Protein AF-A0A971VDX7-F1 (afdb_monomer_lite)

Foldseek 3Di:
DPPVVVVVVVVVVCVVVVVVVVVPPDDDQQAFPLRVQLCCQCPPAPNHDVPDDSVQWDFQDWDDPPFLKIWTWIAGVVAKIWIWIHGSVDIDTFWIDNGHDDHQVPDDQLVVQVVSLSSNDNDPDQPDPQPPPDQQDWFDFLLVVVPHAAAQDFDVLLVRATLAQVLLQVLSLCLSVVFDQFWAAKAWDQAPPRGIDIDGRRPDGDPSVDQDNVNSNNSSVRLCRLQVKNQCVDVPDSHIDGPDPPSVCSCCRIGVKDKFAAALGLVGCSLCLVVSRWKWWFFDDPPGTGIWIFGIADSSGFTFIRRSHRCPPTTTGDFQSDDWDDQDPDTDDGRTPDMITIDSDDQAADPLQVVLVVVVCVQLVVQQPADPVDHPRHGPQFHDGNNATATGAAAHPPAFRAGERDLSVLSSQNHAYYAHTGQYEDEHHPSVLSNLNHQEDAAYHDPNRPYAYEDDLSVLSNLNHQEDHHEAHYEEEDDLSVLNNLNHQYAHHYHAQYEEADRLSVLSNQNHAEHAYALHQHEEEDHLQVLSNQNHQYDHHYHYHHDDDDHPSVVNNPND

Sequence (560 aa):
MKTAIYTIYRKNLHALLSLLLLLTSSGLNAQSLYATALDFFQQCSPLKSASMQQDELQVRYQSQATANTTLTVFQSALQGYVIIAGDDKRHSIIGYSDQGQFSYSQAPDALRELLKLYEASPDLGEPSPLKSGSITTPLSPLLDSKGISLNQYIHPETGGCSSGCVATAFAQIMAYHSYPQRGIGSHCYIHPNLGEICADFESTSYDWANMSDEAYQNLSLQLGIAMEMQYCLTSGMTGSAPALGNYESVMETHFGYQLHHGSKESWYIHNELQQERPVYIAISGKNFAHAVVVDGIDSEGRFHVNFGWGGDFNGYYYLNTGEQINIGDRVFSSNVIHAVYLSPEAIEVNEQDSLALLAINDAFGKALPWDISLPVIKWQGVLVMNGRVIGLSLKGESNALEGYLPEELGLLSELRFLSVAGKLHATLPASLYQLTKLQELDLKAEYQSTLKASLSDDIALLENLESLSMEGFLEGRLPETLGQLSKLEYLNLYQNQLSGGLPASITNLSQLSNIYIEECGLEGSLPENIGQLSQLRGIGLSNNRISGSLPQSLGELSLL

Structure (mmCIF, N/CA/C/O backbone):
data_AF-A0A971VDX7-F1
#
_entry.id   AF-A0A971VDX7-F1
#
loop_
_atom_site.group_PDB
_atom_site.id
_atom_site.type_symbol
_atom_site.label_atom_id
_atom_site.label_alt_id
_atom_site.label_comp_id
_atom_site.label_asym_id
_atom_site.label_entity_id
_atom_site.label_seq_id
_atom_site.pdbx_PDB_ins_code
_atom_site.Cartn_x
_atom_site.Cartn_y
_atom_site.Cartn_z
_atom_site.occupancy
_atom_site.B_iso_or_equiv
_atom_site.auth_seq_id
_atom_site.auth_comp_id
_atom_site.auth_asym_id
_atom_site.auth_atom_id
_atom_site.pdbx_PDB_model_num
ATOM 1 N N . MET A 1 1 ? -23.028 56.849 -47.661 1.00 48.91 1 MET A N 1
ATOM 2 C CA . MET A 1 1 ? -23.737 56.711 -46.364 1.00 48.91 1 MET A CA 1
ATOM 3 C C . MET A 1 1 ? -24.425 55.347 -46.148 1.00 48.91 1 MET A C 1
ATOM 5 O O . MET A 1 1 ? -25.161 55.211 -45.184 1.00 48.91 1 MET A O 1
ATOM 9 N N . LYS A 1 2 ? -24.165 54.309 -46.970 1.00 38.41 2 LYS A N 1
ATOM 10 C CA . LYS A 1 2 ? -24.691 52.939 -46.754 1.00 38.41 2 LYS A CA 1
ATOM 11 C C . LYS A 1 2 ? -23.631 51.884 -46.388 1.00 38.41 2 LYS A C 1
ATOM 13 O O . LYS A 1 2 ? -23.996 50.792 -45.983 1.00 38.41 2 LYS A O 1
ATOM 18 N N . THR A 1 3 ? -22.342 52.224 -46.421 1.00 40.03 3 THR A N 1
ATOM 19 C CA . THR A 1 3 ? -21.246 51.285 -46.096 1.00 40.03 3 THR A CA 1
ATOM 20 C C . THR A 1 3 ? -20.716 51.415 -44.661 1.00 40.03 3 THR A C 1
ATOM 22 O O . THR A 1 3 ? -19.953 50.569 -44.220 1.00 40.03 3 THR A O 1
ATOM 25 N N . ALA A 1 4 ? -21.146 52.432 -43.903 1.00 37.06 4 ALA A N 1
ATOM 26 C CA . ALA A 1 4 ? -20.752 52.615 -42.498 1.00 37.06 4 ALA A CA 1
ATOM 27 C C . ALA A 1 4 ? -21.723 51.952 -41.497 1.00 37.06 4 ALA A C 1
ATOM 29 O O . ALA A 1 4 ? -21.335 51.639 -40.378 1.00 37.06 4 ALA A O 1
ATOM 30 N N . ILE A 1 5 ? -22.973 51.693 -41.900 1.00 41.50 5 ILE A N 1
ATOM 31 C CA . ILE A 1 5 ? -24.013 51.146 -41.009 1.00 41.50 5 ILE A CA 1
ATOM 32 C C . ILE A 1 5 ? -23.923 49.610 -40.907 1.00 41.50 5 ILE A C 1
ATOM 34 O O . ILE A 1 5 ? -24.206 49.045 -39.854 1.00 41.50 5 ILE A O 1
ATOM 38 N N . TYR A 1 6 ? -23.431 48.926 -41.948 1.00 34.41 6 TYR A N 1
ATOM 39 C CA . TYR A 1 6 ? -23.300 47.461 -41.938 1.00 34.41 6 TYR A CA 1
ATOM 40 C C . TYR A 1 6 ? -22.126 46.961 -41.073 1.00 34.41 6 TYR A C 1
ATOM 42 O O . TYR A 1 6 ? -22.190 45.879 -40.491 1.00 34.41 6 TYR A O 1
ATOM 50 N N . THR A 1 7 ? -21.074 47.770 -40.916 1.00 37.53 7 THR A N 1
ATOM 51 C CA . THR A 1 7 ? -19.904 47.422 -40.089 1.00 37.53 7 THR A CA 1
ATOM 52 C C . THR A 1 7 ? -20.184 47.575 -38.589 1.00 37.53 7 THR A C 1
ATOM 54 O O . THR A 1 7 ? -19.610 46.847 -37.782 1.00 37.53 7 THR A O 1
ATOM 57 N N . ILE A 1 8 ? -21.109 48.463 -38.203 1.00 41.12 8 ILE A N 1
ATOM 58 C CA . ILE A 1 8 ? -21.486 48.682 -36.796 1.00 41.12 8 ILE A CA 1
ATOM 59 C C . ILE A 1 8 ? -22.410 47.560 -36.293 1.00 41.12 8 ILE A C 1
ATOM 61 O O . ILE A 1 8 ? -22.223 47.068 -35.182 1.00 41.12 8 ILE A O 1
ATOM 65 N N . TYR A 1 9 ? -23.328 47.058 -37.128 1.00 36.47 9 TYR A N 1
ATOM 66 C CA . TYR A 1 9 ? -24.197 45.939 -36.738 1.00 36.47 9 TYR A CA 1
ATOM 67 C C . TYR A 1 9 ? -23.455 44.598 -36.630 1.00 36.47 9 TYR A C 1
ATOM 69 O O . TYR A 1 9 ? -23.748 43.815 -35.730 1.00 36.47 9 TYR A O 1
ATOM 77 N N . ARG A 1 10 ? -22.441 44.340 -37.470 1.00 40.22 10 ARG A N 1
ATOM 78 C CA . ARG A 1 10 ? -21.662 43.088 -37.398 1.00 40.22 10 ARG A CA 1
ATOM 79 C C . ARG A 1 10 ? -20.696 43.050 -36.207 1.00 40.22 10 ARG A C 1
ATOM 81 O O . ARG A 1 10 ? -20.485 41.978 -35.649 1.00 40.22 10 ARG A O 1
ATOM 88 N N . LYS A 1 11 ? -20.161 44.204 -35.777 1.00 40.59 11 LYS A N 1
ATOM 89 C CA . LYS A 1 11 ? -19.341 44.302 -34.555 1.00 40.59 11 LYS A CA 1
ATOM 90 C C . LYS A 1 11 ? -20.168 44.148 -33.277 1.00 40.59 11 LYS A C 1
ATOM 92 O O . LYS A 1 11 ? -19.707 43.478 -32.363 1.00 40.59 11 LYS A O 1
ATOM 97 N N . ASN A 1 12 ? -21.395 44.672 -33.236 1.00 42.56 12 ASN A N 1
ATOM 98 C CA . ASN A 1 12 ? -22.258 44.510 -32.062 1.00 42.56 12 ASN A CA 1
ATOM 99 C C . ASN A 1 12 ? -22.900 43.120 -31.970 1.00 42.56 12 ASN A C 1
ATOM 101 O O . ASN A 1 12 ? -23.080 42.632 -30.862 1.00 42.56 12 ASN A O 1
ATOM 105 N N . LEU A 1 13 ? -23.177 42.441 -33.092 1.00 42.62 13 LEU A N 1
ATOM 106 C CA . LEU A 1 13 ? -23.668 41.058 -33.053 1.00 42.62 13 LEU A CA 1
ATOM 107 C C . LEU A 1 13 ? -22.558 40.063 -32.681 1.00 42.62 13 LEU A C 1
ATOM 109 O O . LEU A 1 13 ? -22.829 39.125 -31.944 1.00 42.62 13 LEU A O 1
ATOM 113 N N . HIS A 1 14 ? -21.306 40.295 -33.103 1.00 45.28 14 HIS A N 1
ATOM 114 C CA . HIS A 1 14 ? -20.166 39.530 -32.584 1.00 45.28 14 HIS A CA 1
ATOM 115 C C . HIS A 1 14 ? -19.887 39.846 -31.116 1.00 45.28 14 HIS A C 1
ATOM 117 O O . HIS A 1 14 ? -19.620 38.920 -30.374 1.00 45.28 14 HIS A O 1
ATOM 123 N N . ALA A 1 15 ? -20.013 41.097 -30.663 1.00 44.22 15 ALA A N 1
ATOM 124 C CA . ALA A 1 15 ? -19.858 41.419 -29.246 1.00 44.22 15 ALA A CA 1
ATOM 125 C C . ALA A 1 15 ? -20.965 40.789 -28.380 1.00 44.22 15 ALA A C 1
ATOM 127 O O . ALA A 1 15 ? -20.657 40.294 -27.306 1.00 44.22 15 ALA A O 1
ATOM 128 N N . LEU A 1 16 ? -22.218 40.734 -28.852 1.00 39.44 16 LEU A N 1
ATOM 129 C CA . LEU A 1 16 ? -23.327 40.076 -28.144 1.00 39.44 16 LEU A CA 1
ATOM 130 C C . LEU A 1 16 ? -23.284 38.544 -28.228 1.00 39.44 16 LEU A C 1
ATOM 132 O O . LEU A 1 16 ? -23.608 37.906 -27.234 1.00 39.44 16 LEU A O 1
ATOM 136 N N . LEU A 1 17 ? -22.846 37.941 -29.343 1.00 38.09 17 LEU A N 1
ATOM 137 C CA . LEU A 1 17 ? -22.594 36.493 -29.395 1.00 38.09 17 LEU A CA 1
ATOM 138 C C . LEU A 1 17 ? -21.343 36.106 -28.606 1.00 38.09 17 LEU A C 1
ATOM 140 O O . LEU A 1 17 ? -21.354 35.062 -27.978 1.00 38.09 17 LEU A O 1
ATOM 144 N N . SER A 1 18 ? -20.302 36.937 -28.566 1.00 39.16 18 SER A N 1
ATOM 145 C CA . SER A 1 18 ? -19.161 36.734 -27.672 1.00 39.16 18 SER A CA 1
ATOM 146 C C . SER A 1 18 ? -19.573 36.886 -26.212 1.00 39.16 18 SER A C 1
ATOM 148 O O . SER A 1 18 ? -19.115 36.094 -25.409 1.00 39.16 18 SER A O 1
ATOM 150 N N . LEU A 1 19 ? -20.479 37.810 -25.861 1.00 35.19 19 LEU A N 1
ATOM 151 C CA . LEU A 1 19 ? -21.007 37.927 -24.496 1.00 35.19 19 LEU A CA 1
ATOM 152 C C . LEU A 1 19 ? -21.952 36.769 -24.120 1.00 35.19 19 LEU A C 1
ATOM 154 O O . LEU A 1 19 ? -21.988 36.389 -22.957 1.00 35.19 19 LEU A O 1
ATOM 158 N N . LEU A 1 20 ? -22.682 36.185 -25.084 1.00 31.62 20 LEU A N 1
ATOM 159 C CA . LEU A 1 20 ? -23.511 34.991 -24.856 1.00 31.62 20 LEU A CA 1
ATOM 160 C C . LEU A 1 20 ? -22.698 33.680 -24.855 1.00 31.62 20 LEU A C 1
ATOM 162 O O . LEU A 1 20 ? -23.044 32.776 -24.108 1.00 31.62 20 LEU A O 1
ATOM 166 N N . LEU A 1 21 ? -21.608 33.576 -25.629 1.00 31.36 21 LEU A N 1
ATOM 167 C CA . LEU A 1 21 ? -20.676 32.433 -25.599 1.00 31.36 21 LEU A CA 1
ATOM 168 C C . LEU A 1 21 ? -19.661 32.521 -24.445 1.00 31.36 21 LEU A C 1
ATOM 170 O O . LEU A 1 21 ? -19.224 31.487 -23.951 1.00 31.36 21 LEU A O 1
ATOM 174 N N . LEU A 1 22 ? -19.368 33.720 -23.931 1.00 32.03 22 LEU A N 1
ATOM 175 C CA . LEU A 1 22 ? -18.679 33.918 -22.644 1.00 32.03 22 LEU A CA 1
ATOM 176 C C . LEU A 1 22 ? -19.562 33.554 -21.437 1.00 32.03 22 LEU A C 1
ATOM 178 O O . LEU A 1 22 ? -19.065 33.522 -20.317 1.00 32.03 22 LEU A O 1
ATOM 182 N N . LEU A 1 23 ? -20.845 33.248 -21.654 1.00 33.16 23 LEU A N 1
ATOM 183 C CA . LEU A 1 23 ? -21.750 32.726 -20.630 1.00 33.16 23 LEU A CA 1
ATOM 184 C C . LEU A 1 23 ? -22.012 31.215 -20.754 1.00 33.16 23 LEU A C 1
ATOM 186 O O . LEU A 1 23 ? -22.726 30.679 -19.912 1.00 33.16 23 LEU A O 1
ATOM 190 N N . THR A 1 24 ? -21.441 30.502 -21.740 1.00 37.41 24 THR A N 1
ATOM 191 C CA . THR A 1 24 ? -21.712 29.056 -21.908 1.00 37.41 24 THR A CA 1
ATOM 192 C C . THR A 1 24 ? -20.533 28.174 -22.345 1.00 37.41 24 THR A C 1
ATOM 194 O O . THR A 1 24 ? -20.768 27.031 -22.729 1.00 37.41 24 THR A O 1
ATOM 197 N N . SER A 1 25 ? -19.269 28.609 -22.275 1.00 32.12 25 SER A N 1
ATOM 198 C CA . SER A 1 25 ? -18.141 27.674 -22.470 1.00 32.12 25 SER A CA 1
ATOM 199 C C . SER A 1 25 ? -16.846 28.089 -21.764 1.00 32.12 25 SER A C 1
ATOM 201 O O . SER A 1 25 ? -15.878 28.486 -22.404 1.00 32.12 25 SER A O 1
ATOM 203 N N . SER A 1 26 ? -16.852 27.975 -20.437 1.00 33.34 26 SER A N 1
ATOM 204 C CA . SER A 1 26 ? -15.704 27.606 -19.588 1.00 33.34 26 SER A CA 1
ATOM 205 C C . SER A 1 26 ? -16.225 27.547 -18.151 1.00 33.34 26 SER A C 1
ATOM 207 O O . SER A 1 26 ? -16.056 28.470 -17.355 1.00 33.34 26 SER A O 1
ATOM 209 N N . GLY A 1 27 ? -16.994 26.492 -17.881 1.00 36.06 27 GLY A N 1
ATOM 210 C CA . GLY A 1 27 ? -17.501 26.169 -16.560 1.00 36.06 27 GLY A CA 1
ATOM 211 C C . GLY A 1 27 ? -16.370 25.654 -15.683 1.00 36.06 27 GLY A C 1
ATOM 212 O O . GLY A 1 27 ? -15.897 24.551 -15.895 1.00 36.06 27 GLY A O 1
ATOM 213 N N . LEU A 1 28 ? -15.966 26.486 -14.735 1.00 35.09 28 LEU A N 1
ATOM 214 C CA . LEU A 1 28 ? -15.564 26.149 -13.370 1.00 35.09 28 LEU A CA 1
ATOM 215 C C . LEU A 1 28 ? -15.782 27.458 -12.611 1.00 35.09 28 LEU A C 1
ATOM 217 O O . LEU A 1 28 ? -14.867 28.239 -12.365 1.00 35.09 28 LEU A O 1
ATOM 221 N N . ASN A 1 29 ? -17.052 27.782 -12.371 1.00 36.47 29 ASN A N 1
ATOM 222 C CA . ASN A 1 29 ? -17.384 28.833 -11.425 1.00 36.47 29 ASN A CA 1
ATOM 223 C C . ASN A 1 29 ? -16.938 28.260 -10.079 1.00 36.47 29 ASN A C 1
ATOM 225 O O . ASN A 1 29 ? -17.595 27.343 -9.591 1.00 36.47 29 ASN A O 1
ATOM 229 N N . ALA A 1 30 ? -15.775 28.674 -9.569 1.00 42.56 30 ALA A N 1
ATOM 230 C CA . ALA A 1 30 ? -15.288 28.202 -8.281 1.00 42.56 30 ALA A CA 1
ATOM 231 C C . ALA A 1 30 ? -16.389 28.489 -7.251 1.00 42.56 30 ALA A C 1
ATOM 233 O O . ALA A 1 30 ? -16.703 29.643 -6.952 1.00 42.56 30 ALA A O 1
ATOM 234 N N . GLN A 1 31 ? -17.085 27.436 -6.826 1.00 59.41 31 GLN A N 1
ATOM 235 C CA . GLN A 1 31 ? -18.060 27.531 -5.754 1.00 59.41 31 GLN A CA 1
ATOM 236 C C . GLN A 1 31 ? -17.281 27.894 -4.498 1.00 59.41 31 GLN A C 1
ATOM 238 O O . GLN A 1 31 ? -16.240 27.305 -4.244 1.00 59.41 31 GLN A O 1
ATOM 243 N N . SER A 1 32 ? -17.766 28.847 -3.706 1.00 85.44 32 SER A N 1
ATOM 244 C CA . SER A 1 32 ? -17.121 29.135 -2.425 1.00 85.44 32 SER A CA 1
ATOM 245 C C . SER A 1 32 ? -17.034 27.870 -1.565 1.00 85.44 32 SER A C 1
ATOM 247 O O . SER A 1 32 ? -17.810 26.920 -1.746 1.00 85.44 32 SER A O 1
ATOM 249 N N . LEU A 1 33 ? -16.138 27.870 -0.578 1.00 87.19 33 LEU A N 1
ATOM 250 C CA . LEU A 1 33 ? -16.035 26.778 0.397 1.00 87.19 33 LEU A CA 1
ATOM 251 C C . LEU A 1 33 ? -17.410 26.437 1.006 1.00 87.19 33 LEU A C 1
ATOM 253 O O . LEU A 1 33 ? -17.779 25.271 1.119 1.00 87.19 33 LEU A O 1
ATOM 257 N N . TYR A 1 34 ? -18.214 27.465 1.304 1.00 90.00 34 TYR A N 1
ATOM 258 C CA . TYR A 1 34 ? -19.593 27.318 1.780 1.00 90.00 34 TYR A CA 1
ATOM 259 C C . TYR A 1 34 ? -20.518 26.638 0.771 1.00 90.00 34 TYR A C 1
ATOM 261 O O . TYR A 1 34 ? -21.294 25.771 1.158 1.00 90.00 34 TYR A O 1
ATOM 269 N N . ALA A 1 35 ? -20.469 27.037 -0.503 1.00 88.56 35 ALA A N 1
ATOM 270 C CA . ALA A 1 35 ? -21.307 26.432 -1.534 1.00 88.56 35 ALA A CA 1
ATOM 271 C C . ALA A 1 35 ? -20.951 24.954 -1.735 1.00 88.56 35 ALA A C 1
ATOM 273 O O . ALA A 1 35 ? -21.845 24.136 -1.894 1.00 88.56 35 ALA A O 1
ATOM 274 N N . THR A 1 36 ? -19.667 24.612 -1.630 1.00 88.50 36 THR A N 1
ATOM 275 C CA . THR A 1 36 ? -19.186 23.226 -1.712 1.00 88.50 36 THR A CA 1
ATOM 276 C C . THR A 1 36 ? -19.629 22.397 -0.510 1.00 88.50 36 THR A C 1
ATOM 278 O O . THR A 1 36 ? -20.091 21.271 -0.670 1.00 88.50 36 THR A O 1
ATOM 281 N N . ALA A 1 37 ? -19.544 22.955 0.702 1.00 90.12 37 ALA A N 1
ATOM 282 C CA . ALA A 1 37 ? -20.057 22.295 1.899 1.00 90.12 37 ALA A CA 1
ATOM 283 C C . ALA A 1 37 ? -21.574 22.068 1.814 1.00 90.12 37 ALA A C 1
ATOM 285 O O . ALA A 1 37 ? -22.060 20.988 2.139 1.00 90.12 37 ALA A O 1
ATOM 286 N N . LEU A 1 38 ? -22.319 23.073 1.347 1.00 88.56 38 LEU A N 1
ATOM 287 C CA . LEU A 1 38 ? -23.763 22.979 1.167 1.00 88.56 38 LEU A CA 1
ATOM 288 C C . LEU A 1 38 ? -24.131 21.919 0.125 1.00 88.56 38 LEU A C 1
ATOM 290 O O . LEU A 1 38 ? -24.990 21.083 0.391 1.00 88.56 38 LEU A O 1
ATOM 294 N N . ASP A 1 39 ? -23.448 21.919 -1.019 1.00 87.75 39 ASP A N 1
ATOM 295 C CA . ASP A 1 39 ? -23.646 20.938 -2.084 1.00 87.75 39 ASP A CA 1
ATOM 296 C C . ASP A 1 39 ? -23.399 19.508 -1.586 1.00 87.75 39 ASP A C 1
ATOM 298 O O . ASP A 1 39 ? -24.231 18.619 -1.780 1.00 87.75 39 ASP A O 1
ATOM 302 N N . PHE A 1 40 ? -22.321 19.310 -0.820 1.00 87.56 40 PHE A N 1
ATOM 303 C CA . PHE A 1 40 ? -22.022 18.031 -0.187 1.00 87.56 40 PHE A CA 1
ATOM 304 C C . PHE A 1 40 ? -23.180 17.530 0.688 1.00 87.56 40 PHE A C 1
ATOM 306 O O . PHE A 1 40 ? -23.626 16.393 0.524 1.00 87.56 40 PHE A O 1
ATOM 313 N N . PHE A 1 41 ? -23.714 18.364 1.585 1.00 86.50 41 PHE A N 1
ATOM 314 C CA . PHE A 1 41 ? -24.833 17.968 2.447 1.00 86.50 41 PHE A CA 1
ATOM 315 C C . PHE A 1 41 ? -26.185 17.886 1.723 1.00 86.50 41 PHE A C 1
ATOM 317 O O . PHE A 1 41 ? -27.114 17.275 2.244 1.00 86.50 41 PHE A O 1
ATOM 324 N N . GLN A 1 42 ? -26.329 18.466 0.534 1.00 82.81 42 GLN A N 1
ATOM 325 C CA . GLN A 1 42 ? -27.550 18.349 -0.265 1.00 82.81 42 GLN A CA 1
ATOM 326 C C . GLN A 1 42 ? -27.549 17.104 -1.157 1.00 82.81 42 GLN A C 1
ATOM 328 O O . GLN A 1 42 ? -28.611 16.522 -1.390 1.00 82.81 42 GLN A O 1
ATOM 333 N N . GLN A 1 43 ? -26.379 16.691 -1.653 1.00 77.19 43 GLN A N 1
ATOM 334 C CA . GLN A 1 43 ? -26.278 15.706 -2.734 1.00 77.19 43 GLN A CA 1
ATOM 335 C C . GLN A 1 43 ? -25.511 14.436 -2.349 1.00 77.19 43 GLN A C 1
ATOM 337 O O . GLN A 1 43 ? -25.940 13.335 -2.706 1.00 77.19 43 GLN A O 1
ATOM 342 N N . CYS A 1 44 ? -24.409 14.577 -1.613 1.00 67.50 44 CYS A N 1
ATOM 343 C CA . CYS A 1 44 ? -23.399 13.526 -1.459 1.00 67.50 44 CYS A CA 1
ATOM 344 C C . CYS A 1 44 ? -23.413 12.856 -0.080 1.00 67.50 44 CYS A C 1
ATOM 346 O O . CYS A 1 44 ? -23.087 11.678 0.031 1.00 67.50 44 CYS A O 1
ATOM 348 N N . SER A 1 45 ? -23.798 13.583 0.971 1.00 69.56 45 SER A N 1
ATOM 349 C CA . SER A 1 45 ? -23.816 13.056 2.336 1.00 69.56 45 SER A CA 1
ATOM 350 C C . SER A 1 45 ? -24.859 11.936 2.503 1.00 69.56 45 SER A C 1
ATOM 352 O O . SER A 1 45 ? -25.979 12.055 1.990 1.00 69.56 45 SER A O 1
ATOM 354 N N . PRO A 1 46 ? -24.573 10.892 3.302 1.00 62.12 46 PRO A N 1
ATOM 355 C CA . PRO A 1 46 ? -25.599 9.970 3.796 1.00 62.12 46 PRO A CA 1
ATOM 356 C C . PRO A 1 46 ? -26.751 10.684 4.529 1.00 62.12 46 PRO A C 1
ATOM 358 O O . PRO A 1 46 ? -27.884 10.207 4.512 1.00 62.12 46 PRO A O 1
ATOM 361 N N . LEU A 1 47 ? -26.494 11.872 5.093 1.00 58.66 47 LEU A N 1
ATOM 362 C CA . LEU A 1 47 ? -27.479 12.746 5.746 1.00 58.66 47 LEU A CA 1
ATOM 363 C C . LEU A 1 47 ? -28.220 13.684 4.784 1.00 58.66 47 LEU A C 1
ATOM 365 O O . LEU A 1 47 ? -28.791 14.685 5.226 1.00 58.66 47 LEU A O 1
ATOM 369 N N . LYS A 1 48 ? -28.162 13.431 3.472 1.00 68.12 48 LYS A N 1
ATOM 370 C CA . LYS A 1 48 ? -28.614 14.398 2.472 1.00 68.12 48 LYS A CA 1
ATOM 371 C C . LYS A 1 48 ? -30.024 14.923 2.727 1.00 68.12 48 LYS A C 1
ATOM 373 O O . LYS A 1 48 ? -30.989 14.165 2.835 1.00 68.12 48 LYS A O 1
ATOM 378 N N . SER A 1 49 ? -30.140 16.246 2.745 1.00 63.75 49 SER A N 1
ATOM 379 C CA . SER A 1 49 ? -31.419 16.943 2.806 1.00 63.75 49 SER A CA 1
ATOM 380 C C . SER A 1 49 ? -31.474 17.989 1.705 1.00 63.75 49 SER A C 1
ATOM 382 O O . SER A 1 49 ? -30.778 19.002 1.756 1.00 63.75 49 SER A O 1
ATOM 384 N N . ALA A 1 50 ? -32.350 17.770 0.722 1.00 62.91 50 ALA A N 1
ATOM 385 C CA . ALA A 1 50 ? -32.557 18.701 -0.389 1.00 62.91 50 ALA A CA 1
ATOM 386 C C . ALA A 1 50 ? -33.063 20.087 0.064 1.00 62.91 50 ALA A C 1
ATOM 388 O O . ALA A 1 50 ? -33.085 21.020 -0.735 1.00 62.91 50 ALA A O 1
ATOM 389 N N . SER A 1 51 ? -33.490 20.228 1.326 1.00 64.75 51 SER A N 1
ATOM 390 C CA . SER A 1 51 ? -33.937 21.492 1.912 1.00 64.75 51 SER A CA 1
ATOM 391 C C . SER A 1 51 ? -32.891 22.185 2.786 1.00 64.75 51 SER A C 1
ATOM 393 O O . SER A 1 51 ? -33.232 23.219 3.351 1.00 64.75 51 SER A O 1
ATOM 395 N N . MET A 1 52 ? -31.676 21.634 2.940 1.00 74.00 52 MET A N 1
ATOM 396 C CA . MET A 1 52 ? -30.655 22.226 3.812 1.00 74.00 52 MET A CA 1
ATOM 397 C C . MET A 1 52 ? -30.271 23.622 3.321 1.00 74.00 52 MET A C 1
ATOM 399 O O . MET A 1 52 ? -29.968 23.807 2.138 1.00 74.00 52 MET A O 1
ATOM 403 N N . GLN A 1 53 ? -30.291 24.593 4.233 1.00 75.88 53 GLN A N 1
ATOM 404 C CA . GLN A 1 53 ? -29.948 25.986 3.960 1.00 75.88 53 GLN A CA 1
ATOM 405 C C . GLN A 1 53 ? -28.566 26.352 4.514 1.00 75.88 53 GLN A C 1
ATOM 407 O O . GLN A 1 53 ? -27.994 25.668 5.360 1.00 75.88 53 GLN A O 1
ATOM 412 N N . GLN A 1 54 ? -27.989 27.442 4.003 1.00 74.75 54 GLN A N 1
ATOM 413 C CA . GLN A 1 54 ? -26.628 27.857 4.353 1.00 74.75 54 GLN A CA 1
ATOM 414 C C . GLN A 1 54 ? -26.479 28.260 5.833 1.00 74.75 54 GLN A C 1
ATOM 416 O O . GLN A 1 54 ? -25.409 28.086 6.407 1.00 74.75 54 GLN A O 1
ATOM 421 N N . ASP A 1 55 ? -27.532 28.787 6.456 1.00 78.00 55 ASP A N 1
ATOM 422 C CA . ASP A 1 55 ? -27.588 29.147 7.879 1.00 78.00 55 ASP A CA 1
ATOM 423 C C . ASP A 1 55 ? -27.587 27.928 8.818 1.00 78.00 55 ASP A C 1
ATOM 425 O O . ASP A 1 55 ? -27.328 28.070 10.014 1.00 78.00 55 ASP A O 1
ATOM 429 N N . GLU A 1 56 ? -27.789 26.726 8.273 1.00 81.69 56 GLU A N 1
ATOM 430 C CA . GLU A 1 56 ? -27.660 25.455 8.988 1.00 81.69 56 GLU A CA 1
ATOM 431 C C . GLU A 1 56 ? -26.214 24.919 9.008 1.00 81.69 56 GLU A C 1
ATOM 433 O O . GLU A 1 56 ? -25.964 23.873 9.608 1.00 81.69 56 GLU A O 1
ATOM 438 N N . LEU A 1 57 ? -25.250 25.617 8.389 1.00 89.19 57 LEU A N 1
ATOM 439 C CA . LEU A 1 57 ? -23.830 25.257 8.411 1.00 89.19 57 LEU A CA 1
ATOM 440 C C . LEU A 1 57 ? -23.033 26.148 9.363 1.00 89.19 57 LEU A C 1
ATOM 442 O O . LEU A 1 57 ? -23.065 27.376 9.285 1.00 89.19 57 LEU A O 1
ATOM 446 N N . GLN A 1 58 ? -22.242 25.521 10.231 1.00 92.00 58 GLN A N 1
ATOM 447 C CA . GLN A 1 58 ? -21.347 26.206 11.160 1.00 92.00 58 GLN A CA 1
ATOM 448 C C . GLN A 1 58 ? -19.892 25.844 10.879 1.00 92.00 58 GLN A C 1
ATOM 450 O O . GLN A 1 58 ? -19.541 24.668 10.804 1.00 92.00 58 GLN A O 1
ATOM 455 N N . VAL A 1 59 ? -19.020 26.849 10.795 1.00 94.06 59 VAL A N 1
ATOM 456 C CA . VAL A 1 59 ? -17.570 26.618 10.773 1.00 94.06 59 VAL A CA 1
ATOM 457 C C . VAL A 1 59 ? -17.125 26.223 12.179 1.00 94.06 59 VAL A C 1
ATOM 459 O O . VAL A 1 59 ? -17.220 27.016 13.116 1.00 94.06 59 VAL A O 1
ATOM 462 N N . ARG A 1 60 ? -16.652 24.985 12.335 1.00 94.75 60 ARG A N 1
ATOM 463 C CA . ARG A 1 60 ? -16.160 24.441 13.614 1.00 94.75 60 ARG A CA 1
ATOM 464 C C . ARG A 1 60 ? -14.649 24.508 13.754 1.00 94.75 60 ARG A C 1
ATOM 466 O O . ARG A 1 60 ? -14.131 24.469 14.867 1.00 94.75 60 ARG A O 1
ATOM 473 N N . TYR A 1 61 ? -13.949 24.604 12.632 1.00 95.19 61 TYR A N 1
ATOM 474 C CA . TYR A 1 61 ? -12.504 24.714 12.597 1.00 95.19 61 TYR A CA 1
ATOM 475 C C . TYR A 1 61 ? -12.058 25.405 11.320 1.00 95.19 61 TYR A C 1
ATOM 477 O O . TYR A 1 61 ? -12.631 25.188 10.252 1.00 95.19 61 TYR A O 1
ATOM 485 N N . GLN A 1 62 ? -11.017 26.217 11.453 1.00 93.94 62 GLN A N 1
ATOM 486 C CA . GLN A 1 62 ? -10.316 26.828 10.343 1.00 93.94 62 GLN A CA 1
ATOM 487 C C . GLN A 1 62 ? -8.825 26.847 10.672 1.00 93.94 62 GLN A C 1
ATOM 489 O O . GLN A 1 62 ? -8.436 27.240 11.778 1.00 93.94 62 GLN A O 1
ATOM 494 N N . SER A 1 63 ? -8.007 26.416 9.718 1.00 90.75 63 SER A N 1
ATOM 495 C CA . SER A 1 63 ? -6.552 26.444 9.827 1.00 90.75 63 SER A CA 1
ATOM 496 C C . SER A 1 63 ? -6.020 27.853 10.058 1.00 90.75 63 SER A C 1
ATOM 498 O O . SER A 1 63 ? -6.639 28.859 9.697 1.00 90.75 63 SER A O 1
ATOM 500 N N . GLN A 1 64 ? -4.814 27.933 10.616 1.00 89.06 64 GLN A N 1
ATOM 501 C CA . GLN A 1 64 ? -4.087 29.198 10.655 1.00 89.06 64 GLN A CA 1
ATOM 502 C C . GLN A 1 64 ? -3.736 29.650 9.233 1.00 89.06 64 GLN A C 1
ATOM 504 O O . GLN A 1 64 ? -3.419 28.832 8.374 1.00 89.06 64 GLN A O 1
ATOM 509 N N . ALA A 1 65 ? -3.710 30.965 9.000 1.00 80.75 65 ALA A N 1
ATOM 510 C CA . ALA A 1 65 ? -3.384 31.542 7.691 1.00 80.75 65 ALA A CA 1
ATOM 511 C C . ALA A 1 65 ? -1.956 31.221 7.196 1.00 80.75 65 ALA A C 1
ATOM 513 O O . ALA A 1 65 ? -1.624 31.507 6.052 1.00 80.75 65 ALA A O 1
ATOM 514 N N . THR A 1 66 ? -1.103 30.669 8.062 1.00 84.75 66 THR A N 1
ATOM 515 C CA . THR A 1 66 ? 0.266 30.241 7.750 1.00 84.75 66 THR A CA 1
ATOM 516 C C . THR A 1 66 ? 0.363 28.792 7.271 1.00 84.75 66 THR A C 1
ATOM 518 O O . THR A 1 66 ? 1.470 28.344 6.989 1.00 84.75 66 THR A O 1
ATOM 521 N N . ALA A 1 67 ? -0.742 28.038 7.243 1.00 82.19 67 ALA A N 1
ATOM 522 C CA . ALA A 1 67 ? -0.754 26.686 6.690 1.00 82.19 67 ALA A CA 1
ATOM 523 C C . ALA A 1 67 ? -0.439 26.717 5.185 1.00 82.19 67 ALA A C 1
ATOM 525 O O . ALA A 1 67 ? -0.831 27.658 4.493 1.00 82.19 67 ALA A O 1
ATOM 526 N N . ASN A 1 68 ? 0.246 25.688 4.678 1.00 82.31 68 ASN A N 1
ATOM 527 C CA . ASN A 1 68 ? 0.533 25.577 3.245 1.00 82.31 68 ASN A CA 1
ATOM 528 C C . ASN A 1 68 ? -0.762 25.337 2.456 1.00 82.31 68 ASN A C 1
ATOM 530 O O . ASN A 1 68 ? -0.970 25.951 1.414 1.00 82.31 68 ASN A O 1
ATOM 534 N N . THR A 1 69 ? -1.646 24.500 3.007 1.00 82.25 69 THR A N 1
ATOM 535 C CA . THR A 1 69 ? -3.026 24.309 2.556 1.00 82.25 69 THR A CA 1
ATOM 536 C C . THR A 1 69 ? -3.971 24.605 3.715 1.00 82.25 69 THR A C 1
ATOM 538 O O . THR A 1 69 ? -3.880 23.996 4.777 1.00 82.25 69 THR A O 1
ATOM 541 N N . THR A 1 70 ? -4.903 25.539 3.538 1.00 87.88 70 THR A N 1
ATOM 542 C CA . THR A 1 70 ? -5.890 25.865 4.575 1.00 87.88 70 THR A CA 1
ATOM 543 C C . THR A 1 70 ? -6.995 24.820 4.637 1.00 87.88 70 THR A C 1
ATOM 545 O O . THR A 1 70 ? -7.551 24.455 3.608 1.00 87.88 70 THR A O 1
ATOM 548 N N . LEU A 1 71 ? -7.370 24.379 5.835 1.00 90.56 71 LEU A N 1
ATOM 549 C CA . LEU A 1 71 ? -8.539 23.536 6.064 1.00 90.56 71 LEU A CA 1
ATOM 550 C C . LEU A 1 71 ? -9.678 24.353 6.661 1.00 90.56 71 LEU A C 1
ATOM 552 O O . LEU A 1 71 ? -9.467 25.212 7.518 1.00 90.56 71 LEU A O 1
ATOM 556 N N . THR A 1 72 ? -10.900 24.034 6.253 1.00 93.88 72 THR A N 1
ATOM 557 C CA . THR A 1 72 ? -12.126 24.527 6.880 1.00 93.88 72 THR A CA 1
ATOM 558 C C . THR A 1 72 ? -13.063 23.354 7.136 1.00 93.88 72 THR A C 1
ATOM 560 O O . THR A 1 72 ? -13.350 22.576 6.227 1.00 93.88 72 THR A O 1
ATOM 563 N N . VAL A 1 73 ? -13.548 23.227 8.373 1.00 95.69 73 VAL A N 1
ATOM 564 C CA . VAL A 1 73 ? -14.538 22.211 8.749 1.00 95.69 73 VAL A CA 1
ATOM 565 C C . VAL A 1 73 ? -15.897 22.863 8.906 1.00 95.69 73 VAL A C 1
ATOM 567 O O . VAL A 1 73 ? -16.104 23.675 9.814 1.00 95.69 73 VAL A O 1
ATOM 570 N N . PHE A 1 74 ? -16.820 22.470 8.037 1.00 94.94 74 PHE A N 1
ATOM 571 C CA . PHE A 1 74 ? -18.222 22.852 8.108 1.00 94.94 74 PHE A CA 1
ATOM 572 C C . PHE A 1 74 ? -19.010 21.730 8.757 1.00 94.94 74 PHE A C 1
ATOM 574 O O . PHE A 1 74 ? -18.890 20.571 8.373 1.00 94.94 74 PHE A O 1
ATOM 581 N N . GLN A 1 75 ? -19.835 22.077 9.728 1.00 93.06 75 GLN A N 1
ATOM 582 C CA . GLN A 1 75 ? -20.682 21.136 10.428 1.00 93.06 75 GLN A CA 1
ATOM 583 C C . GLN A 1 75 ? -22.144 21.486 10.191 1.00 93.06 75 GLN A C 1
ATOM 585 O O . GLN A 1 75 ? -22.516 22.659 10.272 1.00 93.06 75 GLN A O 1
ATOM 590 N N . SER A 1 76 ? -22.967 20.471 9.945 1.00 89.00 76 SER A N 1
ATOM 591 C CA . SER A 1 76 ? -24.416 20.642 9.910 1.00 89.00 76 SER A CA 1
ATOM 592 C C . SER A 1 76 ? -24.961 20.922 11.317 1.00 89.00 76 SER A C 1
ATOM 594 O O . SER A 1 76 ? -24.425 20.448 12.327 1.00 89.00 76 SER A O 1
ATOM 596 N N . ALA A 1 77 ? -26.047 21.690 11.388 1.00 81.06 77 ALA A N 1
ATOM 597 C CA . ALA A 1 77 ? -26.811 21.931 12.607 1.00 81.06 77 ALA A CA 1
ATOM 598 C C . ALA A 1 77 ? -27.465 20.656 13.172 1.00 81.06 77 ALA A C 1
ATOM 600 O O . ALA A 1 77 ? -27.791 20.625 14.357 1.00 81.06 77 ALA A O 1
ATOM 601 N N . LEU A 1 78 ? -27.650 19.620 12.344 1.00 76.50 78 LEU A N 1
ATOM 602 C CA . LEU A 1 78 ? -28.198 18.330 12.764 1.00 76.50 78 LEU A CA 1
ATOM 603 C C . LEU A 1 78 ? -27.094 17.433 13.338 1.00 76.50 78 LEU A C 1
ATOM 605 O O . LEU A 1 78 ? -27.040 17.213 14.544 1.00 76.50 78 LEU A O 1
ATOM 609 N N . GLN A 1 79 ? -26.209 16.933 12.476 1.00 84.94 79 GLN A N 1
ATOM 610 C CA . GLN A 1 79 ? -25.043 16.120 12.829 1.00 84.94 79 GLN A CA 1
ATOM 611 C C . GLN A 1 79 ? -24.098 16.001 11.632 1.00 84.94 79 GLN A C 1
ATOM 613 O O . GLN A 1 79 ? -24.486 16.301 10.503 1.00 84.94 79 GLN A O 1
ATOM 618 N N . GLY A 1 80 ? -22.873 15.545 11.876 1.00 90.62 80 GLY A N 1
ATOM 619 C CA . GLY A 1 80 ? -21.888 15.337 10.826 1.00 90.62 80 GLY A CA 1
ATOM 620 C C . GLY A 1 80 ? -21.189 16.619 10.381 1.00 90.62 80 GLY A C 1
ATOM 621 O O . GLY A 1 80 ? -21.631 17.750 10.617 1.00 90.62 80 GLY A O 1
ATOM 622 N N . TYR A 1 81 ? -20.045 16.435 9.738 1.00 94.62 81 TYR A N 1
ATOM 623 C CA . TYR A 1 81 ? -19.178 17.507 9.275 1.00 94.62 81 TYR A CA 1
ATOM 624 C C . TYR A 1 81 ? -18.473 17.126 7.978 1.00 94.62 81 TYR A C 1
ATOM 626 O O . TYR A 1 81 ? -18.260 15.953 7.694 1.00 94.62 81 TYR A O 1
ATOM 634 N N . VAL A 1 82 ? -18.062 18.135 7.219 1.00 93.75 82 VAL A N 1
ATOM 635 C CA . VAL A 1 82 ? -17.234 18.011 6.021 1.00 93.75 82 VAL A CA 1
ATOM 636 C C . VAL A 1 82 ? -15.982 18.864 6.180 1.00 93.75 82 VAL A C 1
ATOM 638 O O . VAL A 1 82 ? -16.030 19.989 6.682 1.00 93.75 82 VAL A O 1
ATOM 641 N N . ILE A 1 83 ? -14.851 18.308 5.767 1.00 92.69 83 ILE A N 1
ATOM 642 C CA . ILE A 1 83 ? -13.531 18.921 5.811 1.00 92.69 83 ILE A CA 1
ATOM 643 C C . ILE A 1 83 ? -13.157 19.282 4.379 1.00 92.69 83 ILE A C 1
ATOM 645 O O . ILE A 1 83 ? -13.019 18.413 3.513 1.00 92.69 83 ILE A O 1
ATOM 649 N N . ILE A 1 84 ? -12.985 20.575 4.139 1.00 88.44 84 ILE A N 1
ATOM 650 C CA . ILE A 1 84 ? -12.607 21.115 2.839 1.00 88.44 84 ILE A CA 1
ATOM 651 C C . ILE A 1 84 ? -11.219 2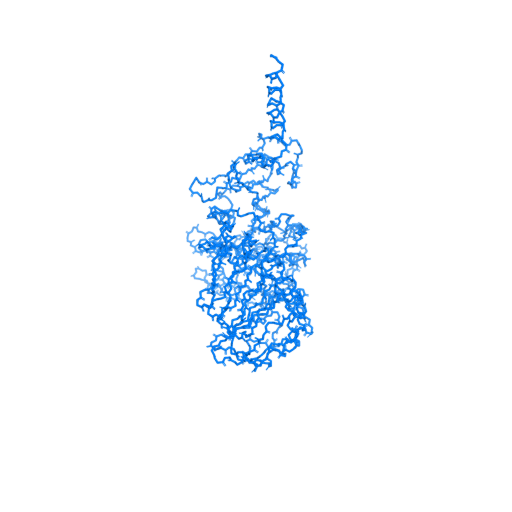1.716 2.966 1.00 88.44 84 ILE A C 1
ATOM 653 O O . ILE A 1 84 ? -10.952 22.486 3.889 1.00 88.44 84 ILE A O 1
ATOM 657 N N . ALA A 1 85 ? -10.342 21.358 2.041 1.00 86.19 85 ALA A N 1
ATOM 658 C CA . ALA A 1 85 ? -8.974 21.829 2.006 1.00 86.19 85 ALA A CA 1
ATOM 659 C C . ALA A 1 85 ? -8.759 22.704 0.767 1.00 86.19 85 ALA A C 1
ATOM 661 O O . ALA A 1 85 ? -9.220 22.349 -0.316 1.00 86.19 85 ALA A O 1
ATOM 662 N N . GLY A 1 86 ? -8.103 23.850 0.941 1.00 82.56 86 GLY A N 1
ATOM 663 C CA . GLY A 1 86 ? -7.931 24.894 -0.068 1.00 82.56 86 GLY A CA 1
ATOM 664 C C . GLY A 1 86 ? -8.633 26.211 0.279 1.00 82.56 86 GLY A C 1
ATOM 665 O O . GLY A 1 86 ? -8.991 26.463 1.434 1.00 82.56 86 GLY A O 1
ATOM 666 N N . ASP A 1 87 ? -8.799 27.061 -0.733 1.00 80.19 87 ASP A N 1
ATOM 667 C CA . ASP A 1 87 ? -9.424 28.386 -0.654 1.00 80.19 87 ASP A CA 1
ATOM 668 C C . ASP A 1 87 ? -10.611 28.512 -1.629 1.00 80.19 87 ASP A C 1
ATOM 670 O O . ASP A 1 87 ? -10.942 27.568 -2.334 1.00 80.19 87 ASP A O 1
ATOM 674 N N . ASP A 1 88 ? -11.254 29.682 -1.709 1.00 78.38 88 ASP A N 1
ATOM 675 C CA . ASP A 1 88 ? -12.401 29.898 -2.613 1.00 78.38 88 ASP A CA 1
ATOM 676 C C . ASP A 1 88 ? -12.056 29.818 -4.118 1.00 78.38 88 ASP A C 1
ATOM 678 O O . ASP A 1 88 ? -12.955 29.902 -4.956 1.00 78.38 88 ASP A O 1
ATOM 682 N N . LYS A 1 89 ? -10.776 29.717 -4.501 1.00 74.88 89 LYS A N 1
ATOM 683 C CA . LYS A 1 89 ? -10.353 29.564 -5.902 1.00 74.88 89 LYS A CA 1
ATOM 684 C C . LYS A 1 89 ? -10.079 28.109 -6.253 1.00 74.88 89 LYS A C 1
ATOM 686 O O . LYS A 1 89 ? -10.353 27.709 -7.385 1.00 74.88 89 LYS A O 1
ATOM 691 N N . ARG A 1 90 ? -9.479 27.352 -5.332 1.00 74.88 90 ARG A N 1
ATOM 692 C CA . ARG A 1 90 ? -9.140 25.940 -5.512 1.00 74.88 90 ARG A CA 1
ATOM 693 C C . ARG A 1 90 ? -9.248 25.209 -4.182 1.00 74.88 90 ARG A C 1
ATOM 695 O O . ARG A 1 90 ? -8.479 25.478 -3.260 1.00 74.88 90 ARG A O 1
ATOM 702 N N . HIS A 1 91 ? -10.140 24.228 -4.134 1.00 80.31 91 HIS A N 1
ATOM 703 C CA . HIS A 1 91 ? -10.395 23.428 -2.944 1.00 80.31 91 HIS A CA 1
ATOM 704 C C . HIS A 1 91 ? -10.947 22.047 -3.288 1.00 80.31 91 HIS A C 1
ATOM 706 O O . HIS A 1 91 ? -11.362 21.777 -4.415 1.00 80.31 91 HIS A O 1
ATOM 712 N N . SER A 1 92 ? -10.936 21.148 -2.308 1.00 81.62 92 SER A N 1
ATOM 713 C CA . SER A 1 92 ? -11.452 19.783 -2.434 1.00 81.62 92 SER A CA 1
ATOM 714 C C . SER A 1 92 ? -11.948 19.246 -1.094 1.00 81.62 92 SER A C 1
ATOM 716 O O . SER A 1 92 ? -11.438 19.612 -0.033 1.00 81.62 92 SER A O 1
ATOM 718 N N . ILE A 1 93 ? -12.952 18.365 -1.140 1.00 84.12 93 ILE A N 1
ATOM 719 C CA . ILE A 1 93 ? -13.451 17.650 0.040 1.00 84.12 93 ILE A CA 1
ATOM 720 C C . ILE A 1 93 ? -12.489 16.510 0.352 1.00 84.12 93 ILE A C 1
ATOM 722 O O . ILE A 1 93 ? -12.404 15.540 -0.403 1.00 84.12 93 ILE A O 1
ATOM 726 N N . ILE A 1 94 ? -11.795 16.627 1.480 1.00 83.25 94 ILE A N 1
ATOM 727 C CA . ILE A 1 94 ? -10.743 15.687 1.886 1.00 83.25 94 ILE A CA 1
ATOM 728 C C . ILE A 1 94 ? -11.169 14.714 2.986 1.00 83.25 94 ILE A C 1
ATOM 730 O O . ILE A 1 94 ? -10.485 13.727 3.253 1.00 83.25 94 ILE A O 1
ATOM 734 N N . GLY A 1 95 ? -12.310 14.976 3.615 1.00 89.75 95 GLY A N 1
ATOM 735 C CA . GLY A 1 95 ? -12.940 14.027 4.511 1.00 89.75 95 GLY A CA 1
ATOM 736 C C . GLY A 1 95 ? -14.272 14.517 5.048 1.00 89.75 95 GLY A C 1
ATOM 737 O O . GLY A 1 95 ? -14.612 15.692 4.917 1.00 89.75 95 GLY A O 1
ATOM 738 N N . TYR A 1 96 ? -15.038 13.614 5.638 1.00 94.00 96 TYR A N 1
ATOM 739 C CA . TYR A 1 96 ? -16.314 13.914 6.268 1.00 94.00 96 TYR A CA 1
ATOM 740 C C . TYR A 1 96 ? -16.696 12.829 7.271 1.00 94.00 96 TYR A C 1
ATOM 742 O O . TYR A 1 96 ? -16.219 11.701 7.201 1.00 94.00 96 TYR A O 1
ATOM 750 N N . SER A 1 97 ? -17.612 13.171 8.166 1.00 94.00 97 SER A N 1
ATOM 751 C CA . SER A 1 97 ? -18.358 12.221 8.985 1.00 94.00 97 SER A CA 1
ATOM 752 C C . SER A 1 97 ? -19.840 12.541 8.854 1.00 94.00 97 SER A C 1
ATOM 754 O O . SER A 1 97 ? -20.231 13.710 8.811 1.00 94.00 97 SER A O 1
ATOM 756 N N . ASP A 1 98 ? -20.671 11.513 8.765 1.00 88.00 98 ASP A N 1
ATOM 757 C CA . ASP A 1 98 ? -22.127 11.622 8.773 1.00 88.00 98 ASP A CA 1
ATOM 758 C C . ASP A 1 98 ? -22.710 11.556 10.196 1.00 88.00 98 ASP A C 1
ATOM 760 O O . ASP A 1 98 ? -23.927 11.588 10.370 1.00 88.00 98 ASP A O 1
ATOM 764 N N . GLN A 1 99 ? -21.865 11.517 11.229 1.00 84.50 99 GLN A N 1
ATOM 765 C CA . GLN A 1 99 ? -22.297 11.495 12.623 1.00 84.50 99 GLN A CA 1
ATOM 766 C C . GLN A 1 99 ? -21.501 12.470 13.493 1.00 84.50 99 GLN A C 1
ATOM 768 O O . GLN A 1 99 ? -20.511 13.081 13.089 1.00 84.50 99 GLN A O 1
ATOM 773 N N . GLY A 1 100 ? -21.990 12.657 14.718 1.00 86.00 100 GLY A N 1
ATOM 774 C CA . GLY A 1 100 ? -21.293 13.420 15.743 1.00 86.00 100 GLY A CA 1
ATOM 775 C C . GLY A 1 100 ? -21.184 14.920 15.463 1.00 86.00 100 GLY A C 1
ATOM 776 O O . GLY A 1 100 ? -21.914 15.515 14.661 1.00 86.00 100 GLY A O 1
ATOM 777 N N . GLN A 1 101 ? -20.292 15.555 16.217 1.00 89.31 101 GLN A N 1
ATOM 778 C CA . GLN A 1 101 ? -20.022 16.989 16.189 1.00 89.31 101 GLN A CA 1
ATOM 779 C C . GLN A 1 101 ? -18.513 17.195 16.138 1.00 89.31 101 GLN A C 1
ATOM 781 O O . GLN A 1 101 ? -17.771 16.572 16.896 1.00 89.31 101 GLN A O 1
ATOM 786 N N . PHE A 1 102 ? -18.048 18.097 15.278 1.00 94.19 102 PHE A N 1
ATOM 787 C CA . PHE A 1 102 ? -16.619 18.340 15.163 1.00 94.19 102 PHE A CA 1
ATOM 788 C C . PHE A 1 102 ? -16.123 19.264 16.277 1.00 94.19 102 PHE A C 1
ATOM 790 O O . PHE A 1 102 ? -16.591 20.396 16.425 1.00 94.19 102 PHE A O 1
ATOM 797 N N . SER A 1 103 ? -15.110 18.802 17.008 1.00 94.19 103 SER A N 1
ATOM 798 C CA . SER A 1 103 ? -14.395 19.571 18.024 1.00 94.19 103 SER A CA 1
ATOM 799 C C . SER A 1 103 ? -12.907 19.241 17.968 1.00 94.19 103 SER A C 1
ATOM 801 O O . SER A 1 103 ? -12.484 18.159 18.367 1.00 94.19 103 SER A O 1
ATOM 803 N N . TY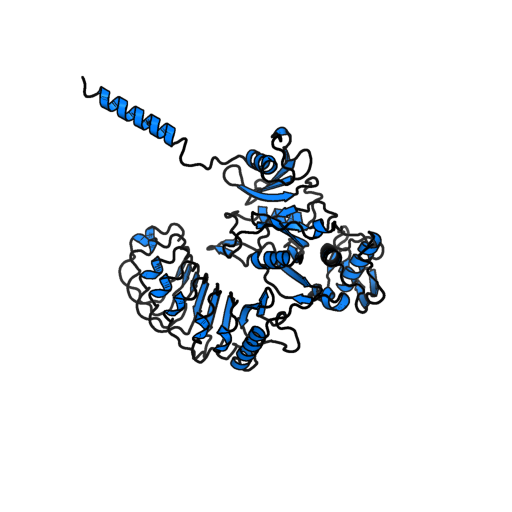R A 1 104 ? -12.085 20.184 17.493 1.00 93.31 104 TYR A N 1
ATOM 804 C CA . TYR A 1 104 ? -10.647 19.948 17.300 1.00 93.31 104 TYR A CA 1
ATOM 805 C C . TYR A 1 104 ? -9.916 19.573 18.601 1.00 93.31 104 TYR A C 1
ATOM 807 O O . TYR A 1 104 ? -8.971 18.792 18.579 1.00 93.31 104 TYR A O 1
ATOM 815 N N . SER A 1 105 ? -10.340 20.117 19.747 1.00 91.06 105 SER A N 1
ATOM 816 C CA . SER A 1 105 ? -9.722 19.824 21.047 1.00 91.06 105 SER A CA 1
ATOM 817 C C . SER A 1 105 ? -10.116 18.466 21.629 1.00 91.06 105 SER A C 1
ATOM 819 O O . SER A 1 105 ? -9.448 18.001 22.544 1.00 91.06 105 SER A O 1
ATOM 821 N N . GLN A 1 106 ? -11.211 17.870 21.148 1.00 92.25 106 GLN A N 1
ATOM 822 C CA . GLN A 1 106 ? -11.696 16.552 21.579 1.00 92.25 106 GLN A CA 1
ATOM 823 C C . GLN A 1 106 ? -11.411 15.455 20.546 1.00 92.25 106 GLN A C 1
ATOM 825 O O . GLN A 1 106 ? -11.586 14.281 20.856 1.00 92.25 106 GLN A O 1
ATOM 830 N N . ALA A 1 107 ? -10.983 15.834 19.339 1.00 93.19 107 ALA A N 1
ATOM 831 C CA . ALA A 1 107 ? -10.611 14.907 18.285 1.00 93.19 107 ALA A CA 1
ATOM 832 C C . ALA A 1 107 ? -9.458 13.990 18.731 1.00 93.19 107 ALA A C 1
ATOM 834 O O . ALA A 1 107 ? -8.522 14.472 19.384 1.00 93.19 107 ALA A O 1
ATOM 835 N N . PRO A 1 108 ? -9.482 12.702 18.342 1.00 91.75 108 PRO A N 1
ATOM 836 C CA . PRO A 1 108 ? -8.398 11.778 18.638 1.00 91.75 108 PRO A CA 1
ATOM 837 C C . PRO A 1 108 ? -7.094 12.265 17.999 1.00 91.75 108 PRO A C 1
ATOM 839 O O . PRO A 1 108 ? -7.099 12.891 16.933 1.00 91.75 108 PRO A O 1
ATOM 842 N N . ASP A 1 109 ? -5.959 11.958 18.630 1.00 89.88 109 ASP A N 1
ATOM 843 C CA . ASP A 1 109 ? -4.649 12.423 18.157 1.00 89.88 109 ASP A CA 1
ATOM 844 C C . ASP A 1 109 ? -4.362 11.986 16.712 1.00 89.88 109 ASP A C 1
ATOM 846 O O . ASP A 1 109 ? -3.856 12.786 15.931 1.00 89.88 109 ASP A O 1
ATOM 850 N N . ALA A 1 110 ? -4.804 10.786 16.317 1.00 91.25 110 ALA A N 1
ATOM 851 C CA . ALA A 1 110 ? -4.739 10.297 14.939 1.00 91.25 110 ALA A CA 1
ATOM 852 C C . ALA A 1 110 ? -5.376 11.270 13.927 1.00 91.25 110 ALA A C 1
ATOM 854 O O . ALA A 1 110 ? -4.755 11.619 12.924 1.00 91.25 110 ALA A O 1
ATOM 855 N N . LEU A 1 111 ? -6.595 11.753 14.204 1.00 93.44 111 LEU A N 1
ATOM 856 C CA . LEU A 1 111 ? -7.282 12.716 13.342 1.00 93.44 111 LEU A CA 1
ATOM 857 C C . LEU A 1 111 ? -6.569 14.069 13.363 1.00 93.44 111 LEU A C 1
ATOM 859 O O . LEU A 1 111 ? -6.405 14.701 12.324 1.00 93.44 111 LEU A O 1
ATOM 863 N N . ARG A 1 112 ? -6.109 14.524 14.531 1.00 92.62 112 ARG A N 1
ATOM 864 C CA . ARG A 1 112 ? -5.392 15.803 14.646 1.00 92.62 112 ARG A CA 1
ATOM 865 C C . ARG A 1 112 ? -4.081 15.799 13.861 1.00 92.62 112 ARG A C 1
ATOM 867 O O . ARG A 1 112 ? -3.768 16.807 13.231 1.00 92.62 112 ARG A O 1
ATOM 874 N N . GLU A 1 113 ? -3.327 14.703 13.887 1.00 89.75 113 GLU A N 1
ATOM 875 C CA . GLU A 1 113 ? -2.112 14.542 13.081 1.00 89.75 113 GLU A CA 1
ATOM 876 C C . GLU A 1 113 ? -2.443 14.431 11.588 1.00 89.75 113 GLU A C 1
ATOM 878 O O . GLU A 1 113 ? -1.799 15.099 10.782 1.00 89.75 113 GLU A O 1
ATOM 883 N N . LEU A 1 114 ? -3.505 13.708 11.217 1.00 88.06 114 LEU A N 1
ATOM 884 C CA . LEU A 1 114 ? -3.981 13.649 9.834 1.00 88.06 114 LEU A CA 1
ATOM 885 C C . LEU A 1 114 ? -4.329 15.044 9.281 1.00 88.06 114 LEU A C 1
ATOM 887 O O . LEU A 1 114 ? -3.887 15.403 8.191 1.00 88.06 114 LEU A O 1
ATOM 891 N N . LEU A 1 115 ? -5.045 15.866 10.057 1.00 90.12 115 LEU A N 1
ATOM 892 C CA . LEU A 1 115 ? -5.350 17.253 9.688 1.00 90.12 115 LEU A CA 1
ATOM 893 C C . LEU A 1 115 ? -4.076 18.092 9.517 1.00 90.12 115 LEU A C 1
ATOM 895 O O . LEU A 1 115 ? -3.950 18.800 8.521 1.00 90.12 115 LEU A O 1
ATOM 899 N N . LYS A 1 116 ? -3.098 17.975 10.425 1.00 88.81 116 LYS A N 1
ATOM 900 C CA . LYS A 1 116 ? -1.807 18.680 10.295 1.00 88.81 116 LYS A CA 1
ATOM 901 C C . LYS A 1 116 ? -1.040 18.265 9.040 1.00 88.81 116 LYS A C 1
ATOM 903 O O . LYS A 1 116 ? -0.376 19.100 8.430 1.00 88.81 116 LYS A O 1
ATOM 908 N N . LEU A 1 117 ? -1.115 16.991 8.652 1.00 83.25 117 LEU A N 1
ATOM 909 C CA . LEU A 1 117 ? -0.485 16.497 7.427 1.00 83.25 117 LEU A CA 1
ATOM 910 C C . LEU A 1 117 ? -1.142 17.099 6.182 1.00 83.25 117 LEU A C 1
ATOM 912 O O . LEU A 1 117 ? -0.429 17.516 5.270 1.00 83.25 117 LEU A O 1
ATOM 916 N N . TYR A 1 118 ? -2.471 17.232 6.163 1.00 84.31 118 TYR A N 1
ATOM 917 C CA . TYR A 1 118 ? -3.147 17.963 5.090 1.00 84.31 118 TYR A CA 1
ATOM 918 C C . TYR A 1 118 ? -2.740 19.442 5.056 1.00 84.31 118 TYR A C 1
ATOM 920 O O . TYR A 1 118 ? -2.456 19.961 3.981 1.00 84.31 118 TYR A O 1
ATOM 928 N N . GLU A 1 119 ? -2.646 20.107 6.215 1.00 86.62 119 GLU A N 1
ATOM 929 C CA . GLU A 1 119 ? -2.224 21.515 6.313 1.00 86.62 119 GLU A CA 1
ATOM 930 C C . GLU A 1 119 ? -0.794 21.759 5.813 1.00 86.62 119 GLU A C 1
ATOM 932 O O . GLU A 1 119 ? -0.481 22.837 5.299 1.00 86.62 119 GLU A O 1
ATOM 937 N N . ALA A 1 120 ? 0.085 20.769 5.984 1.00 82.81 120 ALA A N 1
ATOM 938 C CA . ALA A 1 120 ? 1.478 20.833 5.563 1.00 82.81 120 ALA A CA 1
ATOM 939 C C . ALA A 1 120 ? 1.669 20.576 4.058 1.00 82.81 120 ALA A C 1
ATOM 941 O O . ALA A 1 120 ? 2.693 20.992 3.506 1.00 82.81 120 ALA A O 1
ATOM 942 N N . SER A 1 121 ? 0.710 19.927 3.388 1.00 72.38 121 SER A N 1
ATOM 943 C CA . SER A 1 121 ? 0.812 19.603 1.962 1.00 72.38 121 SER A CA 1
ATOM 944 C C . SER A 1 121 ? 0.697 20.874 1.102 1.00 72.38 121 SER A C 1
ATOM 946 O O . SER A 1 121 ? -0.280 21.602 1.252 1.00 72.38 121 SER A O 1
ATOM 948 N N . PRO A 1 122 ? 1.662 21.193 0.218 1.00 56.44 122 PRO A N 1
ATOM 949 C CA . PRO A 1 122 ? 1.679 22.444 -0.553 1.00 56.44 122 PRO A CA 1
ATOM 950 C C . PRO A 1 122 ? 0.817 22.432 -1.824 1.00 56.44 122 PRO A C 1
ATOM 952 O O . PRO A 1 122 ? 0.610 23.485 -2.422 1.00 56.44 122 PRO A O 1
ATOM 955 N N . ASP A 1 123 ? 0.348 21.265 -2.258 1.00 56.22 123 ASP A N 1
ATOM 956 C CA . ASP A 1 123 ? -0.600 21.123 -3.360 1.00 56.22 123 ASP A CA 1
ATOM 957 C C . ASP A 1 123 ? -1.464 19.905 -3.039 1.00 56.22 123 ASP A C 1
ATOM 959 O O . ASP A 1 123 ? -0.959 18.785 -2.907 1.00 56.22 123 ASP A O 1
ATOM 963 N N . LEU A 1 124 ? -2.765 20.116 -2.869 1.00 51.81 124 LEU A N 1
ATOM 964 C CA . LEU A 1 124 ? -3.713 19.027 -3.039 1.00 51.81 124 LEU A CA 1
ATOM 965 C C . LEU A 1 124 ? -3.790 18.842 -4.550 1.00 51.81 124 LEU A C 1
ATOM 967 O O . LEU A 1 124 ? -4.617 19.472 -5.209 1.00 51.81 124 LEU A O 1
ATOM 971 N N . GLY A 1 125 ? -2.869 18.060 -5.119 1.00 43.75 125 GLY A N 1
ATOM 972 C CA . GLY A 1 125 ? -3.053 17.589 -6.489 1.00 43.75 125 GLY A CA 1
ATOM 973 C C . GLY A 1 125 ? -4.472 17.034 -6.626 1.00 43.75 125 GLY A C 1
ATOM 974 O O . GLY A 1 125 ? -5.048 16.584 -5.627 1.00 43.75 125 GLY A O 1
ATOM 975 N N . GLU A 1 126 ? -5.053 17.086 -7.830 1.00 38.31 126 GLU A N 1
ATOM 976 C CA . GLU A 1 126 ? -6.288 16.335 -8.077 1.00 38.31 126 GLU A CA 1
ATOM 977 C C . GLU A 1 126 ? -6.107 14.937 -7.477 1.00 38.31 126 GLU A C 1
ATOM 979 O O . GLU A 1 126 ? -5.018 14.373 -7.663 1.00 38.31 126 GLU A O 1
ATOM 984 N N . PRO A 1 127 ? -7.079 14.436 -6.684 1.00 37.53 127 PRO A N 1
ATOM 985 C CA . PRO A 1 127 ? -6.961 13.134 -6.050 1.00 37.53 127 PRO A CA 1
ATOM 986 C C . PRO A 1 127 ? -6.533 12.175 -7.143 1.00 37.53 127 PRO A C 1
ATOM 988 O O . PRO A 1 127 ? -7.273 11.964 -8.103 1.00 37.53 127 PRO A O 1
ATOM 991 N N . SER A 1 128 ? -5.285 11.704 -7.069 1.00 35.09 128 SER A N 1
ATOM 992 C CA . SER A 1 128 ? -4.820 10.759 -8.065 1.00 35.09 128 SER A CA 1
ATOM 993 C C . SER A 1 128 ? -5.764 9.577 -7.911 1.00 35.09 128 SER A C 1
ATOM 995 O O . SER A 1 128 ? -5.867 9.058 -6.791 1.00 35.09 128 SER A O 1
ATOM 997 N N . PRO A 1 129 ? -6.513 9.197 -8.965 1.00 38.06 129 PRO A N 1
ATOM 998 C CA . PRO A 1 129 ? -7.302 7.984 -8.902 1.00 38.06 129 PRO A CA 1
ATOM 999 C C . PRO A 1 129 ? -6.375 6.879 -8.408 1.00 38.06 129 PRO A C 1
ATOM 1001 O O . PRO A 1 129 ? -5.178 6.924 -8.713 1.00 38.06 129 PRO A O 1
ATOM 1004 N N . LEU A 1 130 ? -6.907 5.940 -7.615 1.00 41.72 130 LEU A N 1
ATOM 1005 C CA . LEU A 1 130 ? -6.190 4.733 -7.192 1.00 41.72 130 LEU A CA 1
ATOM 1006 C C . LEU A 1 130 ? -5.215 4.334 -8.307 1.00 41.72 130 LEU A C 1
ATOM 1008 O O . LEU A 1 130 ? -5.679 4.051 -9.419 1.00 41.72 130 LEU A O 1
ATOM 1012 N N . LYS A 1 131 ? -3.894 4.396 -8.061 1.00 42.00 131 LYS A N 1
ATOM 1013 C CA . LYS A 1 131 ? -2.900 4.001 -9.069 1.00 42.00 131 LYS A CA 1
ATOM 1014 C C . LYS A 1 131 ? -3.318 2.615 -9.580 1.00 42.00 131 LYS A C 1
ATOM 1016 O O . LYS A 1 131 ? -3.424 1.683 -8.786 1.00 42.00 131 LYS A O 1
ATOM 1021 N N . SER A 1 132 ? -3.731 2.567 -10.851 1.00 39.84 132 SER A N 1
ATOM 1022 C CA . SER A 1 132 ? -4.262 1.443 -11.660 1.00 39.84 132 SER A CA 1
ATOM 1023 C C . SER A 1 132 ? -5.460 1.828 -12.546 1.00 39.84 132 SER A C 1
ATOM 1025 O O . SER A 1 132 ? -5.870 1.022 -13.381 1.00 39.84 132 SER A O 1
ATOM 1027 N N . GLY A 1 133 ? -6.056 3.020 -12.399 1.00 42.97 133 GLY A N 1
ATOM 1028 C CA . GLY A 1 133 ? -7.186 3.427 -13.250 1.00 42.97 133 GLY A CA 1
ATOM 1029 C C . GLY A 1 133 ? -8.459 2.590 -13.045 1.00 42.97 133 GLY A C 1
ATOM 1030 O O . GLY A 1 133 ? -9.309 2.522 -13.934 1.00 42.97 133 GLY A O 1
ATOM 1031 N N . SER A 1 134 ? -8.599 1.942 -11.884 1.00 44.88 134 SER A N 1
ATOM 1032 C CA . SER A 1 134 ? -9.805 1.196 -11.514 1.00 44.88 134 SER A CA 1
ATOM 1033 C C . SER A 1 134 ? -10.885 2.134 -10.974 1.00 44.88 134 SER A C 1
ATOM 1035 O O . SER A 1 134 ? -10.608 3.009 -10.157 1.00 44.88 134 SER A O 1
ATOM 1037 N N . ILE A 1 135 ? -12.134 1.917 -11.394 1.00 52.06 135 ILE A N 1
ATOM 1038 C CA . ILE A 1 135 ? -13.309 2.528 -10.763 1.00 52.06 135 ILE A CA 1
ATOM 1039 C C . ILE A 1 135 ? -13.344 2.053 -9.307 1.00 52.06 135 ILE A C 1
ATOM 1041 O O . ILE A 1 135 ? -13.395 0.848 -9.054 1.00 52.06 135 ILE A O 1
ATOM 1045 N N . THR A 1 136 ? -13.308 2.982 -8.353 1.00 63.84 136 THR A N 1
ATOM 1046 C CA . THR A 1 136 ? -13.462 2.654 -6.936 1.00 63.84 136 THR A CA 1
ATOM 1047 C C . THR A 1 136 ? -14.884 2.162 -6.703 1.00 63.84 136 THR A C 1
ATOM 1049 O O . THR A 1 136 ? -15.830 2.946 -6.734 1.00 63.84 136 THR A O 1
ATOM 1052 N N . THR A 1 137 ? -15.055 0.856 -6.506 1.00 82.19 137 THR A N 1
ATOM 1053 C CA . THR A 1 137 ? -16.329 0.300 -6.045 1.00 82.19 137 THR A CA 1
ATOM 1054 C C . THR A 1 137 ? -16.496 0.685 -4.577 1.00 82.19 137 THR A C 1
ATOM 1056 O O . THR A 1 137 ? -15.696 0.229 -3.762 1.00 82.19 137 THR A O 1
ATOM 1059 N N . PRO A 1 138 ? -17.491 1.512 -4.211 1.00 88.06 138 PRO A N 1
ATOM 1060 C CA . PRO A 1 138 ? -17.682 1.893 -2.820 1.00 88.06 138 PRO A CA 1
ATOM 1061 C C . PRO A 1 138 ? -17.991 0.665 -1.960 1.00 88.06 138 PRO A C 1
ATOM 1063 O O . PRO A 1 138 ? -18.773 -0.198 -2.366 1.00 88.06 138 PRO A O 1
ATOM 1066 N N . LEU A 1 139 ? -17.420 0.620 -0.761 1.00 93.00 139 LEU A N 1
ATOM 1067 C CA . LEU A 1 139 ? -17.684 -0.387 0.260 1.00 93.00 139 LEU A CA 1
ATOM 1068 C C . LEU A 1 139 ? -18.123 0.318 1.536 1.00 93.00 139 LEU A C 1
ATOM 1070 O O . LEU A 1 139 ? -17.403 1.164 2.070 1.00 93.00 139 LEU A O 1
ATOM 1074 N N . SER A 1 140 ? -19.314 -0.038 2.014 1.00 93.88 140 SER A N 1
ATOM 1075 C CA . SER A 1 140 ? -19.804 0.428 3.309 1.00 93.88 140 SER A CA 1
ATOM 1076 C C . SER A 1 140 ? -18.904 -0.073 4.447 1.00 93.88 140 SER A C 1
ATOM 1078 O O . SER A 1 140 ? -18.285 -1.127 4.292 1.00 93.88 140 SER A O 1
ATOM 1080 N N . PRO A 1 141 ? -18.852 0.635 5.589 1.00 97.00 141 PRO A N 1
ATOM 1081 C CA . PRO A 1 141 ? -17.948 0.289 6.677 1.00 97.00 141 PRO A CA 1
ATOM 1082 C C . PRO A 1 141 ? -18.256 -1.091 7.265 1.00 97.00 141 PRO A C 1
ATOM 1084 O O . PRO A 1 141 ? -19.378 -1.373 7.704 1.00 97.00 141 PRO A O 1
ATOM 1087 N N . LEU A 1 142 ? -17.256 -1.969 7.255 1.00 98.25 142 LEU A N 1
ATOM 1088 C CA . LEU A 1 142 ? -17.368 -3.347 7.713 1.00 98.25 142 LEU A CA 1
ATOM 1089 C C . LEU A 1 142 ? -17.643 -3.414 9.223 1.00 98.25 142 LEU A C 1
ATOM 1091 O O . LEU A 1 142 ? -18.474 -4.220 9.648 1.00 98.25 142 LEU A O 1
ATOM 1095 N N . LEU A 1 143 ? -17.013 -2.567 10.045 1.00 97.94 143 LEU A N 1
ATOM 1096 C CA . LEU A 1 143 ? -17.238 -2.558 11.497 1.00 97.94 143 LEU A CA 1
ATOM 1097 C C . LEU A 1 143 ? -18.653 -2.074 11.829 1.00 97.94 143 LEU A C 1
ATOM 1099 O O . LEU A 1 143 ? -19.325 -2.692 12.661 1.00 97.94 143 LEU A O 1
ATOM 1103 N N . ASP A 1 144 ? -19.146 -1.045 11.136 1.00 95.12 144 ASP A N 1
ATOM 1104 C CA . ASP A 1 144 ? -20.499 -0.516 11.347 1.00 95.12 144 ASP A CA 1
ATOM 1105 C C . ASP A 1 144 ? -21.569 -1.558 11.000 1.00 95.12 144 ASP A C 1
ATOM 1107 O O . ASP A 1 144 ? -22.582 -1.662 11.695 1.00 95.12 144 ASP A O 1
ATOM 1111 N N . SER A 1 145 ? -21.324 -2.398 9.985 1.00 95.81 145 SER A N 1
ATOM 1112 C CA . SER A 1 145 ? -22.225 -3.504 9.622 1.00 95.81 145 SER A CA 1
ATOM 1113 C C . SER A 1 145 ? -22.441 -4.515 10.760 1.00 95.81 145 SER A C 1
ATOM 1115 O O . SER A 1 145 ? -23.463 -5.205 10.794 1.00 95.81 145 SER A O 1
ATOM 1117 N N . LYS A 1 146 ? -21.504 -4.569 11.717 1.00 95.94 146 LYS A N 1
ATOM 1118 C CA . LYS A 1 146 ? -21.567 -5.387 12.935 1.00 95.94 146 LYS A CA 1
ATOM 1119 C C . LYS A 1 146 ? -21.792 -4.566 14.210 1.00 95.94 146 LYS A C 1
ATOM 1121 O O . LYS A 1 146 ? -21.780 -5.135 15.297 1.00 95.94 146 LYS A O 1
ATOM 1126 N N . GLY A 1 147 ? -22.012 -3.254 14.094 1.00 94.69 147 GLY A N 1
ATOM 1127 C CA . GLY A 1 147 ? -22.210 -2.356 15.232 1.00 94.69 147 GLY A CA 1
ATOM 1128 C C . GLY A 1 147 ? -20.975 -2.208 16.126 1.00 94.69 147 GLY A C 1
ATOM 1129 O O . GLY A 1 147 ? -21.117 -2.056 17.337 1.00 94.69 147 GLY A O 1
ATOM 1130 N N . ILE A 1 148 ? -19.768 -2.300 15.558 1.00 96.38 148 ILE A N 1
ATOM 1131 C CA . ILE A 1 148 ? -18.508 -2.252 16.308 1.00 96.38 148 ILE A CA 1
ATOM 1132 C C . ILE A 1 148 ? -17.967 -0.822 16.327 1.00 96.38 148 ILE A C 1
ATOM 1134 O O . ILE A 1 148 ? -17.492 -0.303 15.322 1.00 96.38 148 ILE A O 1
ATOM 1138 N N . SER A 1 149 ? -17.968 -0.210 17.507 1.00 94.62 149 SER A N 1
ATOM 1139 C CA . SER A 1 149 ? -17.441 1.138 17.735 1.00 94.62 149 SER A CA 1
ATOM 1140 C C . SER A 1 149 ? -16.753 1.208 19.099 1.00 94.62 149 SER A C 1
ATOM 1142 O O . SER A 1 149 ? -17.244 1.852 20.028 1.00 94.62 149 SER A O 1
ATOM 1144 N N . LEU A 1 150 ? -15.645 0.478 19.256 1.00 96.31 150 LEU A N 1
ATOM 1145 C CA . LEU A 1 150 ? -14.960 0.374 20.547 1.00 96.31 150 LEU A CA 1
ATOM 1146 C C . LEU A 1 150 ? -14.239 1.682 20.898 1.00 96.31 150 LEU A C 1
ATOM 1148 O O . LEU A 1 150 ? -13.874 2.479 20.028 1.00 96.31 150 LEU A O 1
ATOM 1152 N N . ASN A 1 151 ? -14.031 1.901 22.193 1.00 94.19 151 ASN A N 1
ATOM 1153 C CA . ASN A 1 151 ? -13.291 3.046 22.713 1.00 94.19 151 ASN A CA 1
ATOM 1154 C C . ASN A 1 151 ? -11.978 2.588 23.361 1.00 94.19 151 ASN A C 1
ATOM 1156 O O . ASN A 1 151 ? -11.790 1.406 23.650 1.00 94.19 151 ASN A O 1
ATOM 1160 N N . GLN A 1 152 ? -11.077 3.528 23.629 1.00 92.50 152 GLN A N 1
ATOM 1161 C CA . GLN A 1 152 ? -9.894 3.250 24.432 1.00 92.50 152 GLN A CA 1
ATOM 1162 C C . GLN A 1 152 ? -10.299 3.130 25.904 1.00 92.50 152 GLN A C 1
ATOM 1164 O O . GLN A 1 152 ? -10.489 4.128 26.603 1.00 92.50 152 GLN A O 1
ATOM 1169 N N . TYR A 1 153 ? -10.466 1.895 26.372 1.00 92.50 153 TYR A N 1
ATOM 1170 C CA . TYR A 1 153 ? -10.870 1.613 27.745 1.00 92.50 153 TYR A CA 1
ATOM 1171 C C . TYR A 1 153 ? -9.783 2.012 28.748 1.00 92.50 153 TYR A C 1
ATOM 1173 O O . TYR A 1 153 ? -8.591 1.924 28.465 1.00 92.50 153 TYR A O 1
ATOM 1181 N N . ILE A 1 154 ? -10.197 2.447 29.938 1.00 92.12 154 ILE A N 1
ATOM 1182 C CA . ILE A 1 154 ? -9.294 2.774 31.047 1.00 92.12 154 ILE A CA 1
ATOM 1183 C C . ILE A 1 154 ? -9.116 1.544 31.935 1.00 92.12 154 ILE A C 1
ATOM 1185 O O . ILE A 1 154 ? -10.111 0.956 32.345 1.00 92.12 154 ILE A O 1
ATOM 1189 N N . HIS A 1 155 ? -7.885 1.184 32.290 1.00 91.25 155 HIS A N 1
ATOM 1190 C CA . HIS A 1 155 ? -7.597 -0.001 33.106 1.00 91.25 155 HIS A CA 1
ATOM 1191 C C . HIS A 1 155 ? -7.158 0.383 34.529 1.00 91.25 155 HIS A C 1
ATOM 1193 O O . HIS A 1 155 ? -6.105 1.008 34.705 1.00 91.25 155 HIS A O 1
ATOM 1199 N N . PRO A 1 156 ? -7.935 0.039 35.577 1.00 89.50 156 PRO A N 1
ATOM 1200 C CA . PRO A 1 156 ? -7.525 0.244 36.968 1.00 89.50 156 PRO A CA 1
ATOM 1201 C C . PRO A 1 156 ? -6.187 -0.425 37.314 1.00 89.50 156 PRO A C 1
ATOM 1203 O O . PRO A 1 156 ? -5.383 0.146 38.051 1.00 89.50 156 PRO A O 1
ATOM 1206 N N . GLU A 1 157 ? -5.925 -1.597 36.738 1.00 86.50 157 GLU A N 1
ATOM 1207 C CA . GLU A 1 157 ? -4.721 -2.414 36.916 1.00 86.50 157 GLU A CA 1
ATOM 1208 C C . GLU A 1 157 ? -3.456 -1.687 36.463 1.00 86.50 157 GLU A C 1
ATOM 1210 O O . GLU A 1 157 ? -2.373 -1.921 36.996 1.00 86.50 157 GLU A O 1
ATOM 1215 N N . THR A 1 158 ? -3.591 -0.766 35.509 1.00 86.19 158 THR A N 1
ATOM 1216 C CA . THR A 1 158 ? -2.471 0.003 34.970 1.00 86.19 158 THR A CA 1
ATOM 1217 C C . THR A 1 158 ? -2.356 1.385 35.612 1.00 86.19 158 THR A C 1
ATOM 1219 O O . THR A 1 158 ? -1.650 2.243 35.095 1.00 86.19 158 THR A O 1
ATOM 1222 N N . GLY A 1 159 ? -3.062 1.643 36.719 1.00 83.88 159 GLY A N 1
ATOM 1223 C CA . GLY A 1 159 ? -3.109 2.962 37.354 1.00 83.88 159 GLY A CA 1
ATOM 1224 C C . GLY A 1 159 ? -4.052 3.950 36.660 1.00 83.88 159 GLY A C 1
ATOM 1225 O O . GLY A 1 159 ? -3.886 5.159 36.816 1.00 83.88 159 GLY A O 1
ATOM 1226 N N . GLY A 1 160 ? -5.040 3.456 35.905 1.00 86.94 160 GLY A N 1
ATOM 1227 C CA . GLY A 1 160 ? -6.016 4.284 35.194 1.00 86.94 160 GLY A CA 1
ATOM 1228 C C . GLY A 1 160 ? -5.530 4.796 33.835 1.00 86.94 160 GLY A C 1
ATOM 1229 O O . GLY A 1 160 ? -5.998 5.837 33.375 1.00 86.94 160 GLY A O 1
ATOM 1230 N N . CYS A 1 161 ? -4.596 4.091 33.193 1.00 88.38 161 CYS A N 1
ATOM 1231 C CA . CYS A 1 161 ? -4.163 4.406 31.827 1.00 88.38 161 CYS A CA 1
ATOM 1232 C C . CYS A 1 161 ? -5.142 3.822 30.804 1.00 88.38 161 CYS A C 1
ATOM 1234 O O . CYS A 1 161 ? -5.850 2.855 31.092 1.00 88.38 161 CYS A O 1
ATOM 1236 N N . SER A 1 162 ? -5.165 4.394 29.600 1.00 89.50 162 SER A N 1
ATOM 1237 C CA . SER A 1 162 ? -5.954 3.833 28.502 1.00 89.50 162 SER A CA 1
ATOM 1238 C C . SER A 1 162 ? -5.292 2.592 27.894 1.00 89.50 162 SER A C 1
ATOM 1240 O O . SER A 1 162 ? -4.070 2.436 27.967 1.00 89.50 162 SER A O 1
ATOM 1242 N N . SER A 1 163 ? -6.086 1.742 27.242 1.00 87.69 163 SER A N 1
ATOM 1243 C CA . SER A 1 163 ? -5.629 0.624 26.404 1.00 87.69 163 SER A CA 1
ATOM 1244 C C . SER A 1 163 ? -4.644 1.060 25.312 1.00 87.69 163 SER A C 1
ATOM 1246 O O . SER A 1 163 ? -3.782 0.287 24.898 1.00 87.69 163 SER A O 1
ATOM 1248 N N . GLY A 1 164 ? -4.758 2.309 24.853 1.00 91.06 164 GLY A N 1
ATOM 1249 C CA . GLY A 1 164 ? -4.042 2.835 23.701 1.00 91.06 164 GLY A CA 1
ATOM 1250 C C . GLY A 1 164 ? -4.717 2.483 22.372 1.00 91.06 164 GLY A C 1
ATOM 1251 O O . GLY A 1 164 ? -5.522 1.552 22.252 1.00 91.06 164 GLY A O 1
ATOM 1252 N N . CYS A 1 165 ? -4.368 3.248 21.338 1.00 93.31 165 CYS A N 1
ATOM 1253 C CA . CYS A 1 165 ? -4.948 3.099 20.002 1.00 93.31 165 CYS A CA 1
ATOM 1254 C C . CYS A 1 165 ? -4.658 1.726 19.373 1.00 93.31 165 CYS A C 1
ATOM 1256 O O . CYS A 1 165 ? -5.547 1.151 18.754 1.00 93.31 165 CYS A O 1
ATOM 1258 N N . VAL A 1 166 ? -3.460 1.164 19.584 1.00 95.12 166 VAL A N 1
ATOM 1259 C CA . VAL A 1 166 ? -3.047 -0.120 18.986 1.00 95.12 166 VAL A CA 1
ATOM 1260 C C . VAL A 1 166 ? -3.906 -1.279 19.495 1.00 95.12 166 VAL A C 1
ATOM 1262 O O . VAL A 1 166 ? -4.500 -2.003 18.699 1.00 95.12 166 VAL A O 1
ATOM 1265 N N . ALA A 1 167 ? -4.031 -1.423 20.820 1.00 97.00 167 ALA A N 1
ATOM 1266 C CA . ALA A 1 167 ? -4.848 -2.478 21.421 1.00 97.00 167 ALA A CA 1
ATOM 1267 C C . ALA A 1 167 ? -6.324 -2.335 21.031 1.00 97.00 167 ALA A C 1
ATOM 1269 O O . ALA A 1 167 ? -6.996 -3.324 20.757 1.00 97.00 167 ALA A O 1
ATOM 1270 N N . THR A 1 168 ? -6.817 -1.099 20.945 1.00 97.19 168 THR A N 1
ATOM 1271 C CA . THR A 1 168 ? -8.200 -0.826 20.538 1.00 97.19 168 THR A CA 1
ATOM 1272 C C . THR A 1 168 ? -8.439 -1.197 19.074 1.00 97.19 168 THR A C 1
ATOM 1274 O O . THR A 1 168 ? -9.436 -1.844 18.767 1.00 97.19 168 THR A O 1
ATOM 1277 N N . ALA A 1 169 ? -7.517 -0.863 18.167 1.00 97.69 169 ALA A N 1
ATOM 1278 C CA . ALA A 1 169 ? -7.624 -1.225 16.756 1.00 97.69 169 ALA A CA 1
ATOM 1279 C C . ALA A 1 169 ? -7.636 -2.752 16.555 1.00 97.69 169 ALA A C 1
ATOM 1281 O O . ALA A 1 169 ? -8.512 -3.266 15.860 1.00 97.69 169 ALA A O 1
ATOM 1282 N N . PHE A 1 170 ? -6.743 -3.490 17.226 1.00 98.31 170 PHE A N 1
ATOM 1283 C CA . PHE A 1 170 ? -6.768 -4.955 17.176 1.00 98.31 170 PHE A CA 1
ATOM 1284 C C . PHE A 1 170 ? -8.037 -5.546 17.787 1.00 98.31 170 PHE A C 1
ATOM 1286 O O . PHE A 1 170 ? -8.638 -6.421 17.170 1.00 98.31 170 PHE A O 1
ATOM 1293 N N . ALA A 1 171 ? -8.512 -5.033 18.926 1.00 98.19 171 ALA A N 1
ATOM 1294 C CA . ALA A 1 171 ? -9.761 -5.496 19.531 1.00 98.19 171 ALA A CA 1
ATOM 1295 C C . ALA A 1 171 ? -10.964 -5.330 18.585 1.00 98.19 171 ALA A C 1
ATOM 1297 O O . ALA A 1 171 ? -11.820 -6.211 18.527 1.00 98.19 171 ALA A O 1
ATOM 1298 N N . GLN A 1 172 ? -11.019 -4.241 17.807 1.00 98.44 172 GLN A N 1
ATOM 1299 C CA . GLN A 1 172 ? -12.077 -4.031 16.813 1.00 98.44 172 GLN A CA 1
ATOM 1300 C C . GLN A 1 172 ? -12.004 -5.036 15.657 1.00 98.44 172 GLN A C 1
ATOM 1302 O O . GLN A 1 172 ? -13.034 -5.575 15.255 1.00 98.44 172 GLN A O 1
ATOM 1307 N N . ILE A 1 173 ? -10.803 -5.336 15.156 1.00 98.44 173 ILE A N 1
ATOM 1308 C CA . ILE A 1 173 ? -10.603 -6.354 14.110 1.00 98.44 173 ILE A CA 1
ATOM 1309 C C . ILE A 1 173 ? -10.967 -7.752 14.638 1.00 98.44 173 ILE A C 1
ATOM 1311 O O . ILE A 1 173 ? -11.647 -8.520 13.956 1.00 98.44 173 ILE A O 1
ATOM 1315 N N . MET A 1 174 ? -10.594 -8.064 15.882 1.00 98.44 174 MET A N 1
ATOM 1316 C CA . MET A 1 174 ? -10.975 -9.311 16.553 1.00 98.44 174 MET A CA 1
ATOM 1317 C C . MET A 1 174 ? -12.486 -9.441 16.724 1.00 98.44 174 MET A C 1
ATOM 1319 O O . MET A 1 174 ? -13.060 -10.473 16.379 1.00 98.44 174 MET A O 1
ATOM 1323 N N . ALA A 1 175 ? -13.144 -8.373 17.183 1.00 98.19 175 ALA A N 1
ATOM 1324 C CA . ALA A 1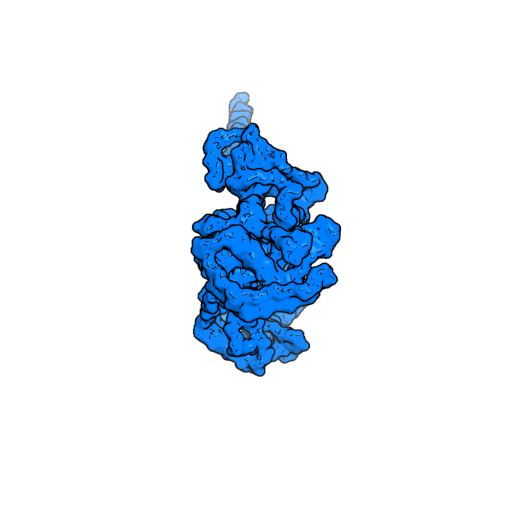 175 ? -14.596 -8.310 17.290 1.00 98.19 175 ALA A CA 1
ATOM 1325 C C . ALA A 1 175 ? -15.264 -8.548 15.932 1.00 98.19 175 ALA A C 1
ATOM 1327 O O . ALA A 1 175 ? -16.201 -9.343 15.830 1.00 98.19 175 ALA A O 1
ATOM 1328 N N . TYR A 1 176 ? -14.738 -7.914 14.880 1.00 98.38 176 TYR A N 1
ATOM 1329 C CA . TYR A 1 176 ? -15.270 -8.043 13.533 1.00 98.38 176 TYR A CA 1
ATOM 1330 C C . TYR A 1 176 ? -15.189 -9.486 13.030 1.00 98.38 176 TYR A C 1
ATOM 1332 O O . TYR A 1 176 ? -16.179 -10.015 12.528 1.00 98.38 176 TYR A O 1
ATOM 1340 N N . HIS A 1 177 ? -14.058 -10.163 13.211 1.00 97.88 177 HIS A N 1
ATOM 1341 C CA . HIS A 1 177 ? -13.928 -11.567 12.821 1.00 97.88 177 HIS A CA 1
ATOM 1342 C C . HIS A 1 177 ? -14.583 -12.544 13.803 1.00 97.88 177 HIS A C 1
ATOM 1344 O O . HIS A 1 177 ? -14.780 -13.704 13.450 1.00 97.88 177 HIS A O 1
ATOM 1350 N N . SER A 1 178 ? -14.935 -12.092 15.012 1.00 97.75 178 SER A N 1
ATOM 1351 C CA . SER A 1 178 ? -15.400 -12.953 16.105 1.00 97.75 178 SER A CA 1
ATOM 1352 C C . SER A 1 178 ? -14.419 -14.108 16.366 1.00 97.75 178 SER A C 1
ATOM 1354 O O . SER A 1 178 ? -14.801 -15.280 16.440 1.00 97.75 178 SER A O 1
ATOM 1356 N N . TYR A 1 179 ? -13.130 -13.762 16.446 1.00 97.75 179 TYR A N 1
ATOM 1357 C CA . TYR A 1 179 ? -12.014 -14.702 16.526 1.00 97.75 179 TYR A CA 1
ATOM 1358 C C . TYR A 1 179 ? -10.870 -14.150 17.408 1.00 97.75 179 TYR A C 1
ATOM 1360 O O . TYR A 1 179 ? -10.623 -12.942 17.388 1.00 97.75 179 TYR A O 1
ATOM 1368 N N . PRO A 1 180 ? -10.145 -15.005 18.162 1.00 97.19 180 PRO A N 1
ATOM 1369 C CA . PRO A 1 180 ? -10.344 -16.448 18.334 1.00 97.19 180 PRO A CA 1
ATOM 1370 C C . PRO A 1 180 ? -11.390 -16.759 19.410 1.00 97.19 180 PRO A C 1
ATOM 1372 O O . PRO A 1 180 ? -11.783 -15.891 20.175 1.00 97.19 180 PRO A O 1
ATOM 1375 N N . GLN A 1 181 ? -11.834 -18.012 19.531 1.00 96.50 181 GLN A N 1
ATOM 1376 C CA . GLN A 1 181 ? -12.691 -18.429 20.660 1.00 96.50 181 GLN A CA 1
ATOM 1377 C C . GLN A 1 181 ? -11.918 -18.509 21.990 1.00 96.50 181 GLN A C 1
ATOM 1379 O O . GLN A 1 181 ? -12.499 -18.382 23.068 1.00 96.50 181 GLN A O 1
ATOM 1384 N N . ARG A 1 182 ? -10.601 -18.721 21.912 1.00 96.56 182 ARG A N 1
ATOM 1385 C CA . ARG A 1 182 ? -9.670 -18.832 23.038 1.00 96.56 182 ARG A CA 1
ATOM 1386 C C . ARG A 1 182 ? -8.275 -18.418 22.577 1.00 96.56 182 ARG A C 1
ATOM 1388 O O . ARG A 1 182 ? -7.912 -18.725 21.443 1.00 96.56 182 ARG A O 1
ATOM 1395 N N . GLY A 1 183 ? -7.526 -17.726 23.430 1.00 96.31 183 GLY A N 1
ATOM 1396 C CA . GLY A 1 183 ? -6.147 -17.339 23.137 1.00 96.31 183 GLY A CA 1
ATOM 1397 C C . GLY A 1 183 ? -5.147 -18.487 23.319 1.00 96.31 183 GLY A C 1
ATOM 1398 O O . GLY A 1 183 ? -5.519 -19.624 23.610 1.00 96.31 183 GLY A O 1
ATOM 1399 N N . ILE A 1 184 ? -3.862 -18.191 23.133 1.00 97.25 184 ILE A N 1
ATOM 1400 C CA . ILE A 1 184 ? -2.772 -19.171 23.140 1.00 97.25 184 ILE A CA 1
ATOM 1401 C C . ILE A 1 184 ? -1.708 -18.758 24.160 1.00 97.25 184 ILE A C 1
ATOM 1403 O O . ILE A 1 184 ? -1.084 -17.699 24.054 1.00 97.25 184 ILE A O 1
ATOM 1407 N N . GLY A 1 185 ? -1.472 -19.640 25.130 1.00 97.56 185 GLY A N 1
ATOM 1408 C CA . GLY A 1 185 ? -0.471 -19.467 26.178 1.00 97.56 185 GLY A CA 1
ATOM 1409 C C . GLY A 1 185 ? -0.744 -18.280 27.103 1.00 97.56 185 GLY A C 1
ATOM 1410 O O . GLY A 1 185 ? -1.881 -17.857 27.308 1.00 97.56 185 GLY A O 1
ATOM 1411 N N . SER A 1 186 ? 0.329 -17.740 27.666 1.00 97.56 186 SER A N 1
ATOM 1412 C CA . SER A 1 186 ? 0.322 -16.587 28.562 1.00 97.56 186 SER A CA 1
ATOM 1413 C C . SER A 1 186 ? 1.556 -15.725 28.310 1.00 97.56 186 SER A C 1
ATOM 1415 O O . SER A 1 186 ? 2.536 -16.191 27.724 1.00 97.56 186 SER A O 1
ATOM 1417 N N . HIS A 1 187 ? 1.512 -14.465 28.740 1.00 97.69 187 HIS A N 1
ATOM 1418 C CA . HIS A 1 187 ? 2.655 -13.555 28.669 1.00 97.69 187 HIS A CA 1
ATOM 1419 C C . HIS A 1 187 ? 2.745 -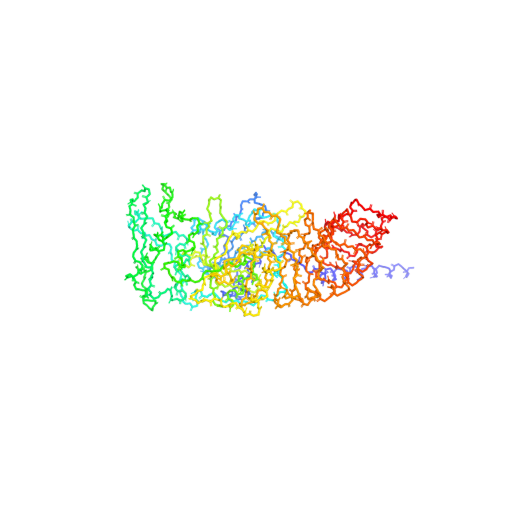12.691 29.921 1.00 97.69 187 HIS A C 1
ATOM 1421 O O . HIS A 1 187 ? 1.725 -12.267 30.468 1.00 97.69 187 HIS A O 1
ATOM 1427 N N . CYS A 1 188 ? 3.972 -12.422 30.357 1.00 97.19 188 CYS A N 1
ATOM 1428 C CA . CYS A 1 188 ? 4.285 -11.528 31.464 1.00 97.19 188 CYS A CA 1
ATOM 1429 C C . CYS A 1 188 ? 5.459 -10.637 31.069 1.00 97.19 188 CYS A C 1
ATOM 1431 O O . CYS A 1 188 ? 6.415 -11.108 30.455 1.00 97.19 188 CYS A O 1
ATOM 1433 N N . TYR A 1 189 ? 5.432 -9.378 31.493 1.00 96.31 189 TYR A N 1
ATOM 1434 C CA . TYR A 1 189 ? 6.563 -8.466 31.330 1.00 96.31 189 TYR A CA 1
ATOM 1435 C C . TYR A 1 189 ? 6.680 -7.529 32.533 1.00 96.31 189 TYR A C 1
ATOM 1437 O O . TYR A 1 189 ? 5.726 -7.322 33.288 1.00 96.31 189 TYR A O 1
ATOM 1445 N N . ILE A 1 190 ? 7.874 -6.967 32.726 1.00 94.69 190 ILE A N 1
ATOM 1446 C CA . ILE A 1 190 ? 8.154 -6.040 33.825 1.00 94.69 190 ILE A CA 1
ATOM 1447 C C . ILE A 1 190 ? 7.978 -4.612 33.315 1.00 94.69 190 ILE A C 1
ATOM 1449 O O . ILE A 1 190 ? 8.842 -4.071 32.624 1.00 94.69 190 ILE A O 1
ATOM 1453 N N . HIS A 1 191 ? 6.875 -3.975 33.698 1.00 91.56 191 HIS A N 1
ATOM 1454 C CA . HIS A 1 191 ? 6.635 -2.570 33.413 1.00 91.56 191 HIS A CA 1
ATOM 1455 C C . HIS A 1 191 ? 7.430 -1.674 34.385 1.00 91.56 191 HIS A C 1
ATOM 1457 O O . HIS A 1 191 ? 7.377 -1.900 35.600 1.00 91.56 191 HIS A O 1
ATOM 1463 N N . PRO A 1 192 ? 8.092 -0.595 33.914 1.00 86.69 192 PRO A N 1
ATOM 1464 C CA . PRO A 1 192 ? 8.955 0.242 34.756 1.00 86.69 192 PRO A CA 1
ATOM 1465 C C . PRO A 1 192 ? 8.283 0.816 36.012 1.00 86.69 192 PRO A C 1
ATOM 1467 O O . PRO A 1 192 ? 8.933 0.966 37.043 1.00 86.69 192 PRO A O 1
ATOM 1470 N N . ASN A 1 193 ? 6.984 1.125 35.927 1.00 85.44 193 ASN A N 1
ATOM 1471 C CA . ASN A 1 193 ? 6.234 1.792 37.000 1.00 85.44 193 ASN A CA 1
ATOM 1472 C C . ASN A 1 193 ? 5.222 0.891 37.719 1.00 85.44 193 ASN A C 1
ATOM 1474 O O . ASN A 1 193 ? 4.748 1.254 38.792 1.00 85.44 193 ASN A O 1
ATOM 1478 N N . LEU A 1 194 ? 4.849 -0.242 37.119 1.00 88.00 194 LEU A N 1
ATOM 1479 C CA . LEU A 1 194 ? 3.752 -1.091 37.607 1.00 88.00 194 LEU A CA 1
ATOM 1480 C C . LEU A 1 194 ? 4.259 -2.442 38.137 1.00 88.00 194 LEU A C 1
ATOM 1482 O O . LEU A 1 194 ? 3.516 -3.147 38.812 1.00 88.00 194 LEU A O 1
ATOM 1486 N N . GLY A 1 195 ? 5.531 -2.777 37.893 1.00 91.38 195 GLY A N 1
ATOM 1487 C CA . GLY A 1 195 ? 6.086 -4.087 38.217 1.00 91.38 195 GLY A CA 1
ATOM 1488 C C . GLY A 1 195 ? 5.716 -5.131 37.166 1.00 91.38 195 GLY A C 1
ATOM 1489 O O . GLY A 1 195 ? 5.477 -4.799 36.006 1.00 91.38 195 GLY A O 1
ATOM 1490 N N . GLU A 1 196 ? 5.719 -6.399 37.566 1.00 95.50 196 GLU A N 1
ATOM 1491 C CA . GLU A 1 196 ? 5.325 -7.503 36.690 1.00 95.50 196 GLU A CA 1
ATOM 1492 C C . GLU A 1 196 ? 3.808 -7.502 36.470 1.00 95.50 196 GLU A C 1
ATOM 1494 O O . GLU A 1 196 ? 3.034 -7.473 37.429 1.00 95.50 196 GLU A O 1
ATOM 1499 N N . ILE A 1 197 ? 3.394 -7.542 35.204 1.00 94.88 197 ILE A N 1
ATOM 1500 C CA . ILE A 1 197 ? 1.995 -7.685 34.793 1.00 94.88 197 ILE A CA 1
ATOM 1501 C C . ILE A 1 197 ? 1.906 -8.878 33.847 1.00 94.88 197 ILE A C 1
ATOM 1503 O O . ILE A 1 197 ? 2.767 -9.048 32.983 1.00 94.88 197 ILE A O 1
ATOM 1507 N N . CYS A 1 198 ? 0.859 -9.685 34.009 1.00 96.75 198 CYS A N 1
ATOM 1508 C CA . CYS A 1 198 ? 0.656 -10.930 33.280 1.00 96.75 198 CYS A CA 1
ATOM 1509 C C . CYS A 1 198 ? -0.753 -11.030 32.699 1.00 96.75 198 CYS A C 1
ATOM 1511 O O . CYS A 1 198 ? -1.716 -10.564 33.309 1.00 96.75 198 CYS A O 1
ATOM 1513 N N . ALA A 1 199 ? -0.872 -11.722 31.570 1.00 97.00 199 ALA A N 1
ATOM 1514 C CA . ALA A 1 199 ? -2.133 -12.141 30.980 1.00 97.00 199 ALA A CA 1
ATOM 1515 C C . ALA A 1 199 ? -2.065 -13.626 30.612 1.00 97.00 199 ALA A C 1
ATOM 1517 O O . ALA A 1 199 ? -1.079 -14.092 30.041 1.00 97.00 199 ALA A O 1
ATOM 1518 N N . ASP A 1 200 ? -3.123 -14.362 30.943 1.00 96.62 200 ASP A N 1
ATOM 1519 C CA . ASP A 1 200 ? -3.314 -15.752 30.535 1.00 96.62 200 ASP A CA 1
ATOM 1520 C C . ASP A 1 200 ? -4.390 -15.814 29.446 1.00 96.62 200 ASP A C 1
ATOM 1522 O O . ASP A 1 200 ? -5.586 -15.623 29.697 1.00 96.62 200 ASP A O 1
ATOM 1526 N N . PHE A 1 201 ? -3.944 -16.026 28.213 1.00 96.50 201 PHE A N 1
ATOM 1527 C CA . PHE A 1 201 ? -4.801 -16.034 27.034 1.00 96.50 201 PHE A CA 1
ATOM 1528 C C . PHE A 1 201 ? -5.469 -17.401 26.849 1.00 96.50 201 PHE A C 1
ATOM 1530 O O . PHE A 1 201 ? -6.602 -17.474 26.374 1.00 96.50 201 PHE A O 1
ATOM 1537 N N . GLU A 1 202 ? -4.803 -18.483 27.261 1.00 95.12 202 GLU A N 1
ATOM 1538 C CA . GLU A 1 202 ? -5.285 -19.859 27.111 1.00 95.12 202 GLU A CA 1
ATOM 1539 C C . GLU A 1 202 ? -6.482 -20.165 28.019 1.00 95.12 202 GLU A C 1
ATOM 1541 O O . GLU A 1 202 ? -7.387 -20.909 27.631 1.00 95.12 202 GLU A O 1
ATOM 1546 N N . SER A 1 203 ? -6.540 -19.580 29.217 1.00 93.62 203 SER A N 1
ATOM 1547 C CA . SER A 1 203 ? -7.711 -19.731 30.094 1.00 93.62 203 SER A CA 1
ATOM 1548 C C . SER A 1 203 ? -8.867 -18.784 29.755 1.00 93.62 203 SER A C 1
ATOM 1550 O O . SER A 1 203 ? -9.981 -18.974 30.256 1.00 93.62 203 SER A O 1
ATOM 1552 N N . THR A 1 204 ? -8.649 -17.808 28.870 1.00 91.56 204 THR A N 1
ATOM 1553 C CA . THR A 1 204 ? -9.669 -16.832 28.472 1.00 91.56 204 THR A CA 1
ATOM 1554 C C . THR A 1 204 ? -10.520 -17.365 27.319 1.00 91.56 204 THR A C 1
ATOM 1556 O O . THR A 1 204 ? -10.008 -17.749 26.271 1.00 91.56 204 THR A O 1
ATOM 1559 N N . SER A 1 205 ? -11.843 -17.371 27.498 1.00 93.38 205 SER A N 1
ATOM 1560 C CA . SER A 1 205 ? -12.812 -17.704 26.447 1.00 93.38 205 SER A CA 1
ATOM 1561 C C . SER A 1 205 ? -13.548 -16.440 26.017 1.00 93.38 205 SER A C 1
ATOM 1563 O O . SER A 1 205 ? -14.149 -15.775 26.860 1.00 93.38 205 SER A O 1
ATOM 1565 N N . TYR A 1 206 ? -13.538 -16.134 24.722 1.00 94.81 206 TYR A N 1
ATOM 1566 C CA . TYR A 1 206 ? -14.214 -14.959 24.172 1.00 94.81 206 TYR A CA 1
ATOM 1567 C C . TYR A 1 206 ? -15.592 -15.358 23.636 1.00 94.81 206 TYR A C 1
ATOM 1569 O O . TYR A 1 206 ? -15.704 -15.958 22.568 1.00 94.81 206 TYR A O 1
ATOM 1577 N N . ASP A 1 207 ? -16.656 -15.048 24.381 1.00 95.75 207 ASP A N 1
ATOM 1578 C CA . ASP A 1 207 ? -18.033 -15.231 23.906 1.00 95.75 207 ASP A CA 1
ATOM 1579 C C . ASP A 1 207 ? -18.438 -14.057 23.006 1.00 95.75 207 ASP A C 1
ATOM 1581 O O . ASP A 1 207 ? -19.149 -13.146 23.428 1.00 95.75 207 ASP A O 1
ATOM 1585 N N . TRP A 1 208 ? -17.972 -14.077 21.754 1.00 96.50 208 TRP A N 1
ATOM 1586 C CA . TRP A 1 208 ? -18.219 -13.016 20.766 1.00 96.50 208 TRP A CA 1
ATOM 1587 C C . TRP A 1 208 ? -19.698 -12.691 20.545 1.00 96.50 208 TRP A C 1
ATOM 1589 O O . TRP A 1 208 ? -20.015 -11.577 20.139 1.00 96.50 208 TRP A O 1
ATOM 1599 N N . ALA A 1 209 ? -20.608 -13.627 20.829 1.00 93.56 209 ALA A N 1
ATOM 1600 C CA . ALA A 1 209 ? -22.041 -13.387 20.706 1.00 93.56 209 ALA A CA 1
ATOM 1601 C C . ALA A 1 209 ? -22.588 -12.466 21.812 1.00 93.56 209 ALA A C 1
ATOM 1603 O O . ALA A 1 209 ? -23.613 -11.822 21.599 1.00 93.56 209 ALA A O 1
ATOM 1604 N N . ASN A 1 210 ? -21.925 -12.400 22.975 1.00 93.56 210 ASN A N 1
ATOM 1605 C CA . ASN A 1 210 ? -22.380 -11.661 24.157 1.00 93.56 210 ASN A CA 1
ATOM 1606 C C . ASN A 1 210 ? -21.261 -10.837 24.823 1.00 93.56 210 ASN A C 1
ATOM 1608 O O . ASN A 1 210 ? -21.271 -10.653 26.043 1.00 93.56 210 ASN A O 1
ATOM 1612 N N . MET A 1 211 ? -20.288 -10.343 24.051 1.00 94.00 211 MET A N 1
ATOM 1613 C CA . MET A 1 211 ? -19.219 -9.492 24.585 1.00 94.00 211 MET A CA 1
ATOM 1614 C C . MET A 1 211 ? -19.802 -8.214 25.207 1.00 94.00 211 MET A C 1
ATOM 1616 O O . MET A 1 211 ? -20.444 -7.414 24.528 1.00 94.00 211 MET A O 1
ATOM 1620 N N . SER A 1 212 ? -19.569 -8.020 26.505 1.00 94.31 212 SER A N 1
ATOM 1621 C CA . SER A 1 212 ? -19.888 -6.782 27.221 1.00 94.31 212 SER A CA 1
ATOM 1622 C C . SER A 1 212 ? -18.746 -5.765 27.114 1.00 94.31 212 SER A C 1
ATOM 1624 O O . SER A 1 212 ? -17.620 -6.119 26.763 1.00 94.31 212 SER A O 1
ATOM 1626 N N . ASP A 1 213 ? -18.998 -4.510 27.501 1.00 92.00 213 ASP A N 1
ATOM 1627 C CA . ASP A 1 213 ? -17.939 -3.494 27.619 1.00 92.00 213 ASP A CA 1
ATOM 1628 C C . ASP A 1 213 ? -16.807 -3.930 28.561 1.00 92.00 213 ASP A C 1
ATOM 1630 O O . ASP A 1 213 ? -15.639 -3.688 28.278 1.00 92.00 213 ASP A O 1
ATOM 1634 N N . GLU A 1 214 ? -17.135 -4.625 29.654 1.00 93.44 214 GLU A N 1
ATOM 1635 C CA . GLU A 1 214 ? -16.146 -5.183 30.586 1.00 93.44 214 GLU A CA 1
ATOM 1636 C C . GLU A 1 214 ? -15.313 -6.296 29.928 1.00 93.44 214 GLU A C 1
ATOM 1638 O O . GLU A 1 214 ? -14.104 -6.383 30.140 1.00 93.44 214 GLU A O 1
ATOM 1643 N N . ALA A 1 215 ? -15.929 -7.121 29.074 1.00 95.69 215 ALA A N 1
ATOM 1644 C CA . ALA A 1 215 ? -15.211 -8.145 28.321 1.00 95.69 215 ALA A CA 1
ATOM 1645 C C . ALA A 1 215 ? -14.264 -7.524 27.280 1.00 95.69 215 ALA A C 1
ATOM 1647 O O . ALA A 1 215 ? -13.130 -7.984 27.139 1.00 95.69 215 ALA A O 1
ATOM 1648 N N . TYR A 1 216 ? -14.684 -6.455 26.595 1.00 96.62 216 TYR A N 1
ATOM 1649 C CA . TYR A 1 216 ? -13.816 -5.706 25.681 1.00 96.62 216 TYR A CA 1
ATOM 1650 C C . TYR A 1 216 ? -12.700 -4.953 26.404 1.00 96.62 216 TYR A C 1
ATOM 1652 O O . TYR A 1 216 ? -11.571 -4.938 25.917 1.00 96.62 216 TYR A O 1
ATOM 1660 N N . GLN A 1 217 ? -12.977 -4.400 27.584 1.00 95.50 217 GLN A N 1
ATOM 1661 C CA . GLN A 1 217 ? -11.964 -3.825 28.463 1.00 95.50 217 GLN A CA 1
ATOM 1662 C C . GLN A 1 217 ? -10.933 -4.890 28.873 1.00 95.50 217 GLN A C 1
ATOM 1664 O O . GLN A 1 217 ? -9.729 -4.657 28.795 1.00 95.50 217 GLN A O 1
ATOM 1669 N N . ASN A 1 218 ? -11.359 -6.094 29.250 1.00 95.56 218 ASN A N 1
ATOM 1670 C CA . ASN A 1 218 ? -10.412 -7.164 29.561 1.00 95.56 218 ASN A CA 1
ATOM 1671 C C . ASN A 1 218 ? -9.598 -7.589 28.321 1.00 95.56 218 ASN A C 1
ATOM 1673 O O . ASN A 1 218 ? -8.379 -7.728 28.397 1.00 95.56 218 ASN A O 1
ATOM 1677 N N . LEU A 1 219 ? -10.241 -7.720 27.156 1.00 97.62 219 LEU A N 1
ATOM 1678 C CA . LEU A 1 219 ? -9.558 -8.023 25.895 1.00 97.62 219 LEU A CA 1
ATOM 1679 C C . LEU A 1 219 ? -8.504 -6.960 25.541 1.00 97.62 219 LEU A C 1
ATOM 1681 O O . LEU A 1 219 ? -7.382 -7.307 25.174 1.00 97.62 219 LEU A O 1
ATOM 1685 N N . SER A 1 220 ? -8.823 -5.670 25.673 1.00 96.94 220 SER A N 1
ATOM 1686 C CA . SER A 1 220 ? -7.873 -4.598 25.361 1.00 96.94 220 SER A CA 1
ATOM 1687 C C . SER A 1 220 ? -6.685 -4.573 26.325 1.00 96.94 220 SER A C 1
ATOM 1689 O O . SER A 1 220 ? -5.566 -4.289 25.897 1.00 96.94 220 SER A O 1
ATOM 1691 N N . LEU A 1 221 ? -6.895 -4.928 27.599 1.00 96.50 221 LEU A N 1
ATOM 1692 C CA . LEU A 1 221 ? -5.815 -5.104 28.573 1.00 96.50 221 LEU A CA 1
ATOM 1693 C C . LEU A 1 221 ? -4.911 -6.288 28.200 1.00 96.50 221 LEU A C 1
ATOM 1695 O O . LEU A 1 221 ? -3.689 -6.156 28.229 1.00 96.50 221 LEU A O 1
ATOM 1699 N N . GLN A 1 222 ? -5.496 -7.423 27.806 1.00 97.69 222 GLN A N 1
ATOM 1700 C CA . GLN A 1 222 ? -4.753 -8.605 27.357 1.00 97.69 222 GLN A CA 1
ATOM 1701 C C . GLN A 1 222 ? -3.903 -8.307 26.120 1.00 97.69 222 GLN A C 1
ATOM 1703 O O . GLN A 1 222 ? -2.719 -8.637 26.106 1.00 97.69 222 GLN A O 1
ATOM 1708 N N . LEU A 1 223 ? -4.474 -7.629 25.121 1.00 98.00 223 LEU A N 1
ATOM 1709 C CA . LEU A 1 223 ? -3.743 -7.159 23.942 1.00 98.00 223 LEU A CA 1
ATOM 1710 C C . LEU A 1 223 ? -2.583 -6.238 24.334 1.00 98.00 223 LEU A C 1
ATOM 1712 O O . LEU A 1 223 ? -1.466 -6.409 23.852 1.00 98.00 223 LEU A O 1
ATOM 1716 N N . GLY A 1 224 ? -2.819 -5.284 25.237 1.00 96.81 224 GLY A N 1
ATOM 1717 C CA . GLY A 1 224 ? -1.762 -4.402 25.717 1.00 96.81 224 GLY A CA 1
ATOM 1718 C C . GLY A 1 224 ? -0.649 -5.154 26.459 1.00 96.81 224 GLY A C 1
ATOM 1719 O O . GLY A 1 224 ? 0.525 -4.903 26.204 1.00 96.81 224 GLY A O 1
ATOM 1720 N N . ILE A 1 225 ? -0.980 -6.122 27.318 1.00 97.25 225 ILE A N 1
ATOM 1721 C CA . ILE A 1 225 ? 0.028 -6.953 27.997 1.00 97.25 225 ILE A CA 1
ATOM 1722 C C . ILE A 1 225 ? 0.822 -7.784 26.986 1.00 97.25 225 ILE A C 1
ATOM 1724 O O . ILE A 1 225 ? 2.046 -7.802 27.071 1.00 97.25 225 ILE A O 1
ATOM 1728 N N . ALA A 1 226 ? 0.160 -8.408 26.005 1.00 97.88 226 ALA A N 1
ATOM 1729 C CA . ALA A 1 226 ? 0.818 -9.186 24.954 1.00 97.88 226 ALA A CA 1
ATOM 1730 C C . ALA A 1 226 ? 1.858 -8.354 24.180 1.00 97.88 226 ALA A C 1
ATOM 1732 O O . ALA A 1 226 ? 2.926 -8.852 23.843 1.00 97.88 226 ALA A O 1
ATOM 1733 N N . MET A 1 227 ? 1.568 -7.071 23.947 1.00 97.06 227 MET A N 1
ATOM 1734 C CA . MET A 1 227 ? 2.445 -6.124 23.244 1.00 97.06 227 MET A CA 1
ATOM 1735 C C . MET A 1 227 ? 3.475 -5.417 24.144 1.00 97.06 227 MET A C 1
ATOM 1737 O O . MET A 1 227 ? 4.149 -4.484 23.693 1.00 97.06 227 MET A O 1
ATOM 1741 N N . GLU A 1 228 ? 3.570 -5.810 25.417 1.00 95.75 228 GLU A N 1
ATOM 1742 C CA . GLU A 1 228 ? 4.390 -5.152 26.442 1.00 95.75 228 GLU A CA 1
ATOM 1743 C C . GLU A 1 228 ? 4.132 -3.641 26.518 1.00 95.75 228 GLU A C 1
ATOM 1745 O O . GLU A 1 228 ? 5.047 -2.818 26.545 1.00 95.75 228 GLU A O 1
ATOM 1750 N N . MET A 1 229 ? 2.858 -3.257 26.494 1.00 94.06 229 MET A N 1
ATOM 1751 C CA . MET A 1 229 ? 2.423 -1.866 26.422 1.00 94.06 229 MET A CA 1
ATOM 1752 C C . MET A 1 229 ? 3.097 -0.999 27.496 1.00 94.06 229 MET A C 1
ATOM 1754 O O . MET A 1 229 ? 3.064 -1.292 28.694 1.00 94.06 229 MET A O 1
ATOM 1758 N N . GLN A 1 230 ? 3.688 0.115 27.082 1.00 91.88 230 GLN A N 1
ATOM 1759 C CA . GLN A 1 230 ? 4.115 1.169 27.991 1.00 91.88 230 GLN A CA 1
ATOM 1760 C C . GLN A 1 230 ? 2.891 2.005 28.351 1.00 91.88 230 GLN A C 1
ATOM 1762 O O . GLN A 1 230 ? 2.491 2.910 27.613 1.00 91.88 230 GLN A O 1
ATOM 1767 N N . TYR A 1 231 ? 2.268 1.665 29.475 1.00 89.88 231 TYR A N 1
ATOM 1768 C CA . TYR A 1 231 ? 1.097 2.368 29.975 1.00 89.88 231 TYR A CA 1
ATOM 1769 C C . TYR A 1 231 ? 1.506 3.706 30.595 1.00 89.88 231 TYR A C 1
ATOM 1771 O O . TYR A 1 231 ? 2.438 3.771 31.400 1.00 89.88 231 TYR A O 1
ATOM 1779 N N . CYS A 1 232 ? 0.776 4.770 30.248 1.00 79.25 232 CYS A N 1
ATOM 1780 C CA . CYS A 1 232 ? 1.031 6.136 30.717 1.00 79.25 232 CYS A CA 1
ATOM 1781 C C . CYS A 1 232 ? 2.450 6.635 30.376 1.00 79.25 232 CYS A C 1
ATOM 1783 O O . CYS A 1 232 ? 3.285 6.849 31.257 1.00 79.25 232 CYS A O 1
ATOM 1785 N N . LEU A 1 233 ? 2.704 6.862 29.081 1.00 67.88 233 LEU A N 1
ATOM 1786 C CA . LEU A 1 233 ? 4.020 7.218 28.524 1.00 67.88 233 LEU A CA 1
ATOM 1787 C C . LEU A 1 233 ? 4.714 8.426 29.196 1.00 67.88 233 LEU A C 1
ATOM 1789 O O . LEU A 1 233 ? 5.940 8.507 29.165 1.00 67.88 233 LEU A O 1
ATOM 1793 N N . THR A 1 234 ? 3.976 9.353 29.825 1.00 53.47 234 THR A N 1
ATOM 1794 C CA . THR A 1 234 ? 4.518 10.440 30.670 1.00 53.47 234 THR A CA 1
ATOM 1795 C C . THR A 1 234 ? 3.495 10.925 31.708 1.00 53.47 234 THR A C 1
ATOM 1797 O O . THR A 1 234 ? 2.291 10.698 31.574 1.00 53.47 234 THR A O 1
ATOM 1800 N N . SER A 1 235 ? 3.951 11.628 32.758 1.00 43.88 235 SER A N 1
ATOM 1801 C CA . SER A 1 235 ? 3.046 12.196 33.766 1.00 43.88 235 SER A CA 1
ATOM 1802 C C . SER A 1 235 ? 2.084 13.213 33.136 1.00 43.88 235 SER A C 1
ATOM 1804 O O . SER A 1 235 ? 2.488 14.241 32.596 1.00 43.88 235 SER A O 1
ATOM 1806 N N . GLY A 1 236 ? 0.786 12.913 33.202 1.00 48.19 236 GLY A N 1
ATOM 1807 C CA . GLY A 1 236 ? -0.270 13.744 32.618 1.00 48.19 236 GLY A CA 1
ATOM 1808 C C . GLY A 1 236 ? -0.674 13.379 31.184 1.00 48.19 236 GLY A C 1
ATOM 1809 O O . GLY A 1 236 ? -1.597 14.004 30.668 1.00 48.19 236 GLY A O 1
ATOM 1810 N N . MET A 1 237 ? -0.054 12.369 30.559 1.00 54.25 237 MET A N 1
ATOM 1811 C CA . MET A 1 237 ? -0.542 11.767 29.312 1.00 54.25 237 MET A CA 1
ATOM 1812 C C . MET A 1 237 ? -1.214 10.417 29.593 1.00 54.25 237 MET A C 1
ATOM 1814 O O . MET A 1 237 ? -0.627 9.538 30.215 1.00 54.25 237 MET A O 1
ATOM 1818 N N . THR A 1 238 ? -2.436 10.236 29.092 1.00 56.69 238 THR A N 1
ATOM 1819 C CA . THR A 1 238 ? -3.215 8.984 29.169 1.00 56.69 238 THR A CA 1
ATOM 1820 C C . THR A 1 238 ? -2.868 7.979 28.065 1.00 56.69 238 THR A C 1
ATOM 1822 O O . THR A 1 238 ? -3.458 6.899 28.021 1.00 56.69 238 THR A O 1
ATOM 1825 N N . GLY A 1 239 ? -1.947 8.333 27.164 1.00 71.69 239 GLY A N 1
ATOM 1826 C CA . GLY A 1 239 ? -1.564 7.520 26.013 1.00 71.69 239 GLY A CA 1
ATOM 1827 C C . GLY A 1 239 ? -0.666 6.342 26.385 1.00 71.69 239 GLY A C 1
ATOM 1828 O O . GLY A 1 239 ? 0.209 6.460 27.249 1.00 71.69 239 GLY A O 1
ATOM 1829 N N . SER A 1 240 ? -0.879 5.236 25.681 1.00 87.25 240 SER A N 1
ATOM 1830 C CA . SER A 1 240 ? -0.138 3.984 25.817 1.00 87.25 240 SER A CA 1
ATOM 1831 C C . SER A 1 240 ? 0.392 3.567 24.443 1.00 87.25 240 SER A C 1
ATOM 1833 O O . SER A 1 240 ? -0.313 3.735 23.443 1.00 87.25 240 SER A O 1
ATOM 1835 N N . ALA A 1 241 ? 1.625 3.059 24.383 1.00 89.81 241 ALA A N 1
ATOM 1836 C CA . ALA A 1 241 ? 2.227 2.550 23.146 1.00 89.81 241 ALA A CA 1
ATOM 1837 C C . ALA A 1 241 ? 2.966 1.221 23.386 1.00 89.81 241 ALA A C 1
ATOM 1839 O O . ALA A 1 241 ? 3.537 1.046 24.465 1.00 89.81 241 ALA A O 1
ATOM 1840 N N . PRO A 1 242 ? 2.975 0.290 22.415 1.00 92.62 242 PRO A N 1
ATOM 1841 C CA . PRO A 1 242 ? 3.733 -0.956 22.523 1.00 92.62 242 PRO A CA 1
ATOM 1842 C C . PRO A 1 242 ? 5.224 -0.716 22.800 1.00 92.62 242 PRO A C 1
ATOM 1844 O O . PRO A 1 242 ? 5.817 0.188 22.211 1.00 92.62 242 PRO A O 1
ATOM 1847 N N . ALA A 1 243 ? 5.840 -1.532 23.664 1.00 91.75 243 ALA A N 1
ATOM 1848 C CA . ALA A 1 243 ? 7.301 -1.544 23.815 1.00 91.75 243 ALA A CA 1
ATOM 1849 C C . ALA A 1 243 ? 7.984 -2.467 22.793 1.00 91.75 243 ALA A C 1
ATOM 1851 O O . ALA A 1 243 ? 9.136 -2.227 22.426 1.00 91.75 243 ALA A O 1
ATOM 1852 N N . LEU A 1 244 ? 7.289 -3.520 22.344 1.00 91.38 244 LEU A N 1
ATOM 1853 C CA . LEU A 1 244 ? 7.806 -4.457 21.349 1.00 91.38 244 LEU A CA 1
ATOM 1854 C C . LEU A 1 244 ? 7.896 -3.796 19.968 1.00 91.38 244 LEU A C 1
ATOM 1856 O O . LEU A 1 244 ? 6.941 -3.184 19.499 1.00 91.38 244 LEU A O 1
ATOM 1860 N N . GLY A 1 245 ? 9.033 -3.964 19.287 1.00 88.19 245 GLY A N 1
ATOM 1861 C CA . GLY A 1 245 ? 9.233 -3.431 17.932 1.00 88.19 245 GLY A CA 1
ATOM 1862 C C . GLY A 1 245 ? 8.415 -4.149 16.851 1.00 88.19 245 GLY A C 1
ATOM 1863 O O . GLY A 1 245 ? 8.107 -3.552 15.830 1.00 88.19 245 GLY A O 1
ATOM 1864 N N . ASN A 1 246 ? 8.054 -5.411 17.085 1.00 90.94 246 ASN A N 1
ATOM 1865 C CA . ASN A 1 246 ? 7.241 -6.270 16.218 1.00 90.94 246 ASN A CA 1
ATOM 1866 C C . ASN A 1 246 ? 5.927 -6.655 16.917 1.00 90.94 246 ASN A C 1
ATOM 1868 O O . ASN A 1 246 ? 5.519 -7.822 16.906 1.00 90.94 246 ASN A O 1
ATOM 1872 N N . TYR A 1 247 ? 5.305 -5.690 17.598 1.00 94.38 247 TYR A N 1
ATOM 1873 C CA . TYR A 1 247 ? 4.135 -5.912 18.446 1.00 94.38 247 TYR A CA 1
ATOM 1874 C C . TYR A 1 247 ? 2.965 -6.566 17.698 1.00 94.38 247 TYR A C 1
ATOM 1876 O O . TYR A 1 247 ? 2.149 -7.227 18.321 1.00 94.38 247 TYR A O 1
ATOM 1884 N N . GLU A 1 248 ? 2.877 -6.439 16.374 1.00 94.81 248 GLU A N 1
ATOM 1885 C CA . GLU A 1 248 ? 1.846 -7.079 15.560 1.00 94.81 248 GLU A CA 1
ATOM 1886 C C . GLU A 1 248 ? 1.906 -8.611 15.631 1.00 94.81 248 GLU A C 1
ATOM 1888 O O . GLU A 1 248 ? 0.873 -9.275 15.561 1.00 94.81 248 GLU A O 1
ATOM 1893 N N . SER A 1 249 ? 3.100 -9.182 15.828 1.00 95.06 249 SER A N 1
ATOM 1894 C CA . SER A 1 249 ? 3.308 -10.636 15.899 1.00 95.06 249 SER A CA 1
ATOM 1895 C C . SER A 1 249 ? 2.548 -11.302 17.047 1.00 95.06 249 SER A C 1
ATOM 1897 O O . SER A 1 249 ? 2.273 -12.498 16.979 1.00 95.06 249 SER A O 1
ATOM 1899 N N . VAL A 1 250 ? 2.118 -10.536 18.058 1.00 96.94 250 VAL A N 1
ATOM 1900 C CA . VAL A 1 250 ? 1.315 -11.060 19.173 1.00 96.94 250 VAL A CA 1
ATOM 1901 C C . VAL A 1 250 ? -0.025 -11.618 18.703 1.00 96.94 250 VAL A C 1
ATOM 1903 O O . VAL A 1 250 ? -0.569 -12.538 19.308 1.00 96.94 250 VAL A O 1
ATOM 1906 N N . MET A 1 251 ? -0.557 -11.071 17.608 1.00 97.81 251 MET A N 1
ATOM 1907 C CA . MET A 1 251 ? -1.801 -11.530 17.003 1.00 97.81 251 MET A CA 1
ATOM 1908 C C . MET A 1 251 ? -1.647 -12.953 16.449 1.00 97.81 251 MET A C 1
ATOM 1910 O O . MET A 1 251 ? -2.568 -13.759 16.568 1.00 97.81 251 MET A O 1
ATOM 1914 N N . GLU A 1 252 ? -0.464 -13.288 15.933 1.00 95.38 252 GLU A N 1
ATOM 1915 C CA . GLU A 1 252 ? -0.084 -14.646 15.534 1.00 95.38 252 GLU A CA 1
ATOM 1916 C C . GLU A 1 252 ? 0.181 -15.537 16.753 1.00 95.38 252 GLU A C 1
ATOM 1918 O O . GLU A 1 252 ? -0.403 -16.614 16.876 1.00 95.38 252 GLU A O 1
ATOM 1923 N N . THR A 1 253 ? 1.034 -15.091 17.680 1.00 96.25 253 THR A N 1
ATOM 1924 C CA . THR A 1 253 ? 1.533 -15.944 18.770 1.00 96.25 253 THR A CA 1
ATOM 1925 C C . THR A 1 253 ? 0.497 -16.232 19.853 1.00 96.25 253 THR A C 1
ATOM 1927 O O . THR A 1 253 ? 0.489 -17.336 20.395 1.00 96.25 253 THR A O 1
ATOM 1930 N N . HIS A 1 254 ? -0.367 -15.265 20.174 1.00 97.69 254 HIS A N 1
ATOM 1931 C CA . HIS A 1 254 ? -1.313 -15.351 21.292 1.00 97.69 254 HIS A CA 1
ATOM 1932 C C . HIS A 1 254 ? -2.777 -15.387 20.861 1.00 97.69 254 HIS A C 1
ATOM 1934 O O . HIS A 1 254 ? -3.621 -15.837 21.637 1.00 97.69 254 HIS A O 1
ATOM 1940 N N . PHE A 1 255 ? -3.092 -14.960 19.637 1.00 97.88 255 PHE A N 1
ATOM 1941 C CA . PHE A 1 255 ? -4.475 -14.879 19.159 1.00 97.88 255 PHE A CA 1
ATOM 1942 C C . PHE A 1 255 ? -4.749 -15.698 17.890 1.00 97.88 255 PHE A C 1
ATOM 1944 O O . PHE A 1 255 ? -5.879 -15.688 17.413 1.00 97.88 255 PHE A O 1
ATOM 1951 N N . GLY A 1 256 ? -3.765 -16.447 17.373 1.00 96.44 256 GLY A N 1
ATOM 1952 C CA . GLY A 1 256 ? -3.946 -17.422 16.289 1.00 96.44 256 GLY A CA 1
ATOM 1953 C C . GLY A 1 256 ? -4.222 -16.832 14.902 1.00 96.44 256 GLY A C 1
ATOM 1954 O O . GLY A 1 256 ? -4.484 -17.585 13.963 1.00 96.44 256 GLY A O 1
ATOM 1955 N N . TYR A 1 257 ? -4.155 -15.508 14.752 1.00 97.06 257 TYR A N 1
ATOM 1956 C CA . TYR A 1 257 ? -4.291 -14.860 13.451 1.00 97.06 257 TYR A CA 1
ATOM 1957 C C . TYR A 1 257 ? -3.159 -15.259 12.509 1.00 97.06 257 TYR A C 1
ATOM 1959 O O . TYR A 1 257 ? -2.096 -15.695 12.930 1.00 97.06 257 TYR A O 1
ATOM 1967 N N . GLN A 1 258 ? -3.390 -15.066 11.219 1.00 93.62 258 GLN A N 1
ATOM 1968 C CA . GLN A 1 258 ? -2.383 -15.114 10.173 1.00 93.62 258 GLN A CA 1
ATOM 1969 C C . GLN A 1 258 ? -2.082 -13.679 9.757 1.00 93.62 258 GLN A C 1
ATOM 1971 O O . GLN A 1 258 ? -2.974 -12.961 9.291 1.00 93.62 258 GLN A O 1
ATOM 1976 N N . LEU A 1 259 ? -0.835 -13.251 9.948 1.00 91.75 259 LEU A N 1
ATOM 1977 C CA . LEU A 1 259 ? -0.374 -11.948 9.488 1.00 91.75 259 LEU A CA 1
ATOM 1978 C C . LEU A 1 259 ? 0.254 -12.112 8.122 1.00 91.75 259 LEU A C 1
ATOM 1980 O O . LEU A 1 259 ? 0.943 -13.095 7.855 1.00 91.75 259 LEU A O 1
ATOM 1984 N N . HIS A 1 260 ? 0.124 -11.108 7.274 1.00 84.62 260 HIS A N 1
ATOM 1985 C CA . HIS A 1 260 ? 0.918 -11.076 6.060 1.00 84.62 260 HIS A CA 1
ATOM 1986 C C . HIS A 1 260 ? 1.409 -9.681 5.715 1.00 84.62 260 HIS A C 1
ATOM 1988 O O . HIS A 1 260 ? 0.788 -8.673 6.051 1.00 84.62 260 HIS A O 1
ATOM 1994 N N . HIS A 1 261 ? 2.559 -9.652 5.044 1.00 76.06 261 HIS A N 1
ATOM 1995 C CA . HIS A 1 261 ? 3.133 -8.431 4.506 1.00 76.06 261 HIS A CA 1
ATOM 1996 C C . HIS A 1 261 ? 2.398 -8.100 3.206 1.00 76.06 261 HIS A C 1
ATOM 1998 O O . HIS A 1 261 ? 2.470 -8.847 2.234 1.00 76.06 261 HIS A O 1
ATOM 2004 N N . GLY A 1 262 ? 1.639 -7.008 3.226 1.00 85.25 262 GLY A N 1
ATOM 2005 C CA . GLY A 1 262 ? 0.959 -6.474 2.051 1.00 85.25 262 GLY A CA 1
ATOM 2006 C C . GLY A 1 262 ? 1.621 -5.195 1.552 1.00 85.25 262 GLY A C 1
ATOM 2007 O O . GLY A 1 262 ? 2.697 -4.805 2.006 1.00 85.25 262 GLY A O 1
ATOM 2008 N N . SER A 1 263 ? 0.950 -4.506 0.636 1.00 86.12 263 SER A N 1
ATOM 2009 C CA . SER A 1 263 ? 1.352 -3.164 0.213 1.00 86.12 263 SER A CA 1
ATOM 2010 C C . SER A 1 263 ? 0.570 -2.115 0.991 1.00 86.12 263 SER A C 1
ATOM 2012 O O . SER A 1 263 ? -0.593 -2.334 1.305 1.00 86.12 263 SER A O 1
ATOM 2014 N N . LYS A 1 264 ? 1.168 -0.961 1.288 1.00 85.06 264 LYS A N 1
ATOM 2015 C CA . LYS A 1 264 ? 0.422 0.182 1.839 1.00 85.06 264 LYS A CA 1
ATOM 2016 C C . LYS A 1 264 ? -0.415 0.907 0.788 1.00 85.06 264 LYS A C 1
ATOM 2018 O O . LYS A 1 264 ? -1.224 1.738 1.175 1.00 85.06 264 LYS A O 1
ATOM 2023 N N . GLU A 1 265 ? -0.218 0.607 -0.497 1.00 82.81 265 GLU A N 1
ATOM 2024 C CA . GLU A 1 265 ? -0.922 1.238 -1.610 1.00 82.81 265 GLU A CA 1
ATOM 2025 C C . GLU A 1 265 ? -2.442 1.046 -1.505 1.00 82.81 265 GLU A C 1
ATOM 2027 O O . GLU A 1 265 ? -2.946 -0.008 -1.104 1.00 82.81 265 GLU A O 1
ATOM 2032 N N . SER A 1 266 ? -3.193 2.063 -1.919 1.00 83.44 266 SER A N 1
ATOM 2033 C CA . SER A 1 266 ? -4.648 2.120 -1.751 1.00 83.44 266 SER A CA 1
ATOM 2034 C C . SER A 1 266 ? -5.387 0.989 -2.462 1.00 83.44 266 SER A C 1
ATOM 2036 O O . SER A 1 266 ? -6.396 0.504 -1.955 1.00 83.44 266 SER A O 1
ATOM 2038 N N . TRP A 1 267 ? -4.883 0.520 -3.606 1.00 84.50 267 TRP A N 1
ATOM 2039 C CA . TRP A 1 267 ? -5.464 -0.620 -4.317 1.00 84.50 267 TRP A CA 1
ATOM 2040 C C . TRP A 1 267 ? -5.344 -1.930 -3.525 1.00 84.50 267 TRP A C 1
ATOM 2042 O O . TRP A 1 267 ? -6.233 -2.773 -3.629 1.00 84.50 267 TRP A O 1
ATOM 2052 N N . TYR A 1 268 ? -4.291 -2.102 -2.718 1.00 89.31 268 TYR A N 1
ATOM 2053 C CA . TYR A 1 268 ? -4.104 -3.299 -1.896 1.00 89.31 268 TYR A CA 1
ATOM 2054 C C . TYR A 1 268 ? -5.039 -3.253 -0.687 1.00 89.31 268 TYR A C 1
ATOM 2056 O O . TYR A 1 268 ? -5.756 -4.213 -0.426 1.00 89.31 268 TYR A O 1
ATOM 2064 N N . ILE A 1 269 ? -5.116 -2.101 -0.010 1.00 91.81 269 ILE A N 1
ATOM 2065 C CA . ILE A 1 269 ? -6.070 -1.888 1.089 1.00 91.81 269 ILE A CA 1
ATOM 2066 C C . ILE A 1 269 ? -7.503 -2.116 0.594 1.00 91.81 269 ILE A C 1
ATOM 2068 O O . ILE A 1 269 ? -8.262 -2.851 1.217 1.00 91.81 269 ILE A O 1
ATOM 2072 N N . HIS A 1 270 ? -7.874 -1.549 -0.558 1.00 91.31 270 HIS A N 1
ATOM 2073 C CA . HIS A 1 270 ? -9.195 -1.762 -1.149 1.00 91.31 270 HIS A CA 1
ATOM 2074 C C . HIS A 1 270 ? -9.453 -3.244 -1.466 1.00 91.31 270 HIS A C 1
ATOM 2076 O O . HIS A 1 270 ? -10.547 -3.729 -1.185 1.00 91.31 270 HIS A O 1
ATOM 2082 N N . ASN A 1 271 ? -8.465 -3.985 -1.983 1.00 92.44 271 ASN A N 1
ATOM 2083 C CA . ASN A 1 271 ? -8.607 -5.428 -2.189 1.00 92.44 271 ASN A CA 1
ATOM 2084 C C . ASN A 1 271 ? -8.950 -6.158 -0.882 1.00 92.44 271 ASN A C 1
ATOM 2086 O O . ASN A 1 271 ? -9.863 -6.973 -0.863 1.00 92.44 271 ASN A O 1
ATOM 2090 N N . GLU A 1 272 ? -8.261 -5.849 0.213 1.00 93.94 272 GLU A N 1
ATOM 2091 C CA . GLU A 1 272 ? -8.513 -6.478 1.516 1.00 93.94 272 GLU A CA 1
ATOM 2092 C C . GLU A 1 272 ? -9.925 -6.182 2.034 1.00 93.94 272 GLU A C 1
ATOM 2094 O O . GLU A 1 272 ? -10.632 -7.095 2.465 1.00 93.94 272 GLU A O 1
ATOM 2099 N N . LEU A 1 273 ? -10.397 -4.944 1.867 1.00 95.44 273 LEU A N 1
ATOM 2100 C CA . LEU A 1 273 ? -11.777 -4.573 2.188 1.00 95.44 273 LEU A CA 1
ATOM 2101 C C . LEU A 1 273 ? -12.803 -5.347 1.345 1.00 95.44 273 LEU A C 1
ATOM 2103 O O . LEU A 1 273 ? -13.829 -5.771 1.875 1.00 95.44 273 LEU A O 1
ATOM 2107 N N . GLN A 1 274 ? -12.533 -5.582 0.054 1.00 94.19 274 GLN A N 1
ATOM 2108 C CA . GLN A 1 274 ? -13.397 -6.401 -0.814 1.00 94.19 274 GLN A CA 1
ATOM 2109 C C . GLN A 1 274 ? -13.467 -7.864 -0.373 1.00 94.19 274 GLN A C 1
ATOM 2111 O O . GLN A 1 274 ? -14.436 -8.552 -0.684 1.00 94.19 274 GLN A O 1
ATOM 2116 N N . GLN A 1 275 ? -12.449 -8.336 0.344 1.00 93.19 275 GLN A N 1
ATOM 2117 C CA . GLN A 1 275 ? -12.428 -9.660 0.951 1.00 93.19 275 GLN A CA 1
ATOM 2118 C C . GLN A 1 275 ? -12.974 -9.657 2.387 1.00 93.19 275 GLN A C 1
ATOM 2120 O O . GLN A 1 275 ? -12.708 -10.592 3.141 1.00 93.19 275 GLN A O 1
ATOM 2125 N N . GLU A 1 276 ? -13.707 -8.606 2.773 1.00 95.69 276 GLU A N 1
ATOM 2126 C CA . GLU A 1 276 ? -14.282 -8.443 4.107 1.00 95.69 276 GLU A CA 1
ATOM 2127 C C . GLU A 1 276 ? -13.219 -8.475 5.220 1.00 95.69 276 GLU A C 1
ATOM 2129 O O . GLU A 1 276 ? -13.473 -8.989 6.308 1.00 95.69 276 GLU A O 1
ATOM 2134 N N . ARG A 1 277 ? -12.020 -7.930 4.972 1.00 95.75 277 ARG A N 1
ATOM 2135 C CA . ARG A 1 277 ? -10.940 -7.827 5.965 1.00 95.75 277 ARG A CA 1
ATOM 2136 C C . ARG A 1 277 ? -10.644 -6.362 6.299 1.00 95.75 277 ARG A C 1
ATOM 2138 O O . ARG A 1 277 ? -9.990 -5.681 5.510 1.00 95.75 277 ARG A O 1
ATOM 2145 N N . PRO A 1 278 ? -11.111 -5.858 7.459 1.00 97.88 278 PRO A N 1
ATOM 2146 C CA . PRO A 1 278 ? -10.711 -4.551 7.961 1.00 97.88 278 PRO A CA 1
ATOM 2147 C C . PRO A 1 278 ? -9.199 -4.498 8.188 1.00 97.88 278 PRO A C 1
ATOM 2149 O O . PRO A 1 278 ? -8.591 -5.455 8.670 1.00 97.88 278 PRO A O 1
ATOM 2152 N N . VAL A 1 279 ? -8.596 -3.363 7.860 1.00 97.44 279 VAL A N 1
ATOM 2153 C CA . VAL A 1 279 ? -7.145 -3.193 7.823 1.00 97.44 279 VAL A CA 1
ATOM 2154 C C . VAL A 1 279 ? -6.709 -2.304 8.975 1.00 97.44 279 VAL A C 1
ATOM 2156 O O . VAL A 1 279 ? -7.204 -1.190 9.141 1.00 97.44 279 VAL A O 1
ATOM 2159 N N . TYR A 1 280 ? -5.747 -2.766 9.766 1.00 96.94 280 TYR A N 1
ATOM 2160 C CA . TYR A 1 280 ? -5.086 -1.902 10.736 1.00 96.94 280 TYR A CA 1
ATOM 2161 C C . TYR A 1 280 ? -4.140 -0.956 9.993 1.00 96.94 280 TYR A C 1
ATOM 2163 O O . TYR A 1 280 ? -3.312 -1.398 9.196 1.00 96.94 280 TYR A O 1
ATOM 2171 N N . ILE A 1 281 ? -4.230 0.340 10.280 1.00 93.81 281 ILE A N 1
ATOM 2172 C CA . ILE A 1 281 ? -3.390 1.375 9.677 1.00 93.81 281 ILE A CA 1
ATOM 2173 C C . ILE A 1 281 ? -2.713 2.191 10.773 1.00 93.81 281 ILE A C 1
ATOM 2175 O O . ILE A 1 281 ? -3.362 2.686 11.692 1.00 93.81 281 ILE A O 1
ATOM 2179 N N . ALA A 1 282 ? -1.403 2.383 10.638 1.00 91.62 282 ALA A N 1
ATOM 2180 C CA . ALA A 1 282 ? -0.633 3.307 11.456 1.00 91.62 282 ALA A CA 1
ATOM 2181 C C . ALA A 1 282 ? -0.481 4.651 10.725 1.00 91.62 282 ALA A C 1
ATOM 2183 O O . ALA A 1 282 ? 0.237 4.753 9.726 1.00 91.62 282 ALA A O 1
ATOM 2184 N N . ILE A 1 283 ? -1.142 5.692 11.232 1.00 87.94 283 ILE A N 1
ATOM 2185 C CA . ILE A 1 283 ? -1.031 7.070 10.738 1.00 87.94 283 ILE A CA 1
ATOM 2186 C C . ILE A 1 283 ? 0.200 7.736 11.358 1.00 87.94 283 ILE A C 1
ATOM 2188 O O . ILE A 1 283 ? 0.462 7.598 12.556 1.00 87.94 283 ILE A O 1
ATOM 2192 N N . SER A 1 284 ? 0.950 8.484 10.548 1.00 81.81 284 SER A N 1
ATOM 2193 C CA . SER A 1 284 ? 2.113 9.235 11.023 1.00 81.81 284 SER A CA 1
ATOM 2194 C C . SER A 1 284 ? 1.740 10.336 12.007 1.00 81.81 284 SER A C 1
ATOM 2196 O O . SER A 1 284 ? 0.839 11.128 11.748 1.00 81.81 284 SER A O 1
ATOM 2198 N N . GLY A 1 285 ? 2.495 10.433 13.102 1.00 75.56 285 GLY A N 1
ATOM 2199 C CA . GLY A 1 285 ? 2.394 11.511 14.082 1.00 75.56 285 GLY A CA 1
ATOM 2200 C C . GLY A 1 285 ? 3.768 12.047 14.479 1.00 75.56 285 GLY A C 1
ATOM 2201 O O . GLY A 1 285 ? 4.790 11.389 14.290 1.00 75.56 285 GLY A O 1
ATOM 2202 N N . LYS A 1 286 ? 3.805 13.264 15.035 1.00 65.88 286 LYS A N 1
ATOM 2203 C CA . LYS A 1 286 ? 5.054 13.977 15.374 1.00 65.88 286 LYS A CA 1
ATOM 2204 C C . LYS A 1 286 ? 6.028 13.192 16.271 1.00 65.88 286 LYS A C 1
ATOM 2206 O O . LYS A 1 286 ? 7.235 13.373 16.141 1.00 65.88 286 LYS A O 1
ATOM 2211 N N . ASN A 1 287 ? 5.511 12.382 17.197 1.00 66.12 287 ASN A N 1
ATOM 2212 C CA . ASN A 1 287 ? 6.317 11.649 18.186 1.00 66.12 287 ASN A CA 1
ATOM 2213 C C . ASN A 1 287 ? 6.083 10.131 18.152 1.00 66.12 287 ASN A C 1
ATOM 2215 O O . ASN A 1 287 ? 6.998 9.376 18.458 1.00 66.12 287 ASN A O 1
ATOM 2219 N N . PHE A 1 288 ? 4.869 9.696 17.808 1.00 75.06 288 PHE A N 1
ATOM 2220 C CA . PHE A 1 288 ? 4.469 8.292 17.747 1.00 75.06 288 PHE A CA 1
ATOM 2221 C C . PHE A 1 288 ? 3.488 8.102 16.590 1.00 75.06 288 PHE A C 1
ATOM 2223 O O . PHE A 1 288 ? 2.798 9.048 16.206 1.00 75.06 288 PHE A O 1
ATOM 2230 N N . ALA A 1 289 ? 3.423 6.888 16.047 1.00 84.19 289 ALA A N 1
ATOM 2231 C CA . ALA A 1 289 ? 2.366 6.514 15.119 1.00 84.19 289 ALA A CA 1
ATOM 2232 C C . ALA A 1 289 ? 1.038 6.326 15.870 1.00 84.19 289 ALA A C 1
ATOM 2234 O O . ALA A 1 289 ? 1.028 5.923 17.035 1.00 84.19 289 ALA A O 1
ATOM 2235 N N . HIS A 1 290 ? -0.079 6.591 15.197 1.00 90.62 290 HIS A N 1
ATOM 2236 C CA . HIS A 1 290 ? -1.416 6.405 15.748 1.00 90.62 290 HIS A CA 1
ATOM 2237 C C . HIS A 1 290 ? -2.177 5.339 14.965 1.00 90.62 290 HIS A C 1
ATOM 2239 O O . HIS A 1 290 ? -2.359 5.465 13.756 1.00 90.62 290 HIS A O 1
ATOM 2245 N N . ALA A 1 291 ? -2.627 4.299 15.660 1.00 93.94 291 ALA A N 1
ATOM 2246 C CA . ALA A 1 291 ? -3.371 3.203 15.062 1.00 93.94 291 ALA A CA 1
ATOM 2247 C C . ALA A 1 291 ? -4.845 3.557 14.844 1.00 93.94 291 ALA A C 1
ATOM 2249 O O . ALA A 1 291 ? -5.489 4.134 15.722 1.00 93.94 291 ALA A O 1
ATOM 2250 N N . VAL A 1 292 ? -5.373 3.152 13.695 1.00 96.69 292 VAL A N 1
ATOM 2251 C CA . VAL A 1 292 ? -6.790 3.207 13.327 1.00 96.69 292 VAL A CA 1
ATOM 2252 C C . VAL A 1 292 ? -7.167 1.929 12.577 1.00 96.69 292 VAL A C 1
ATOM 2254 O O . VAL A 1 292 ? -6.290 1.173 12.152 1.00 96.69 292 VAL A O 1
ATOM 2257 N N . VAL A 1 293 ? -8.463 1.691 12.387 1.00 98.31 293 VAL A N 1
ATOM 2258 C CA . VAL A 1 293 ? -8.952 0.633 11.494 1.00 98.31 293 VAL A CA 1
ATOM 2259 C C . VAL A 1 293 ? -9.553 1.281 10.256 1.00 98.31 293 VAL A C 1
ATOM 2261 O O . VAL A 1 293 ? -10.410 2.150 10.373 1.00 98.31 293 VAL A O 1
ATOM 2264 N N . VAL A 1 294 ? -9.098 0.869 9.079 1.00 97.81 294 VAL A N 1
ATOM 2265 C CA . VAL A 1 294 ? -9.739 1.183 7.803 1.00 97.81 294 VAL A CA 1
ATOM 2266 C C . VAL A 1 294 ? -10.655 0.033 7.431 1.00 97.81 294 VAL A C 1
ATOM 2268 O O . VAL A 1 294 ? -10.220 -1.115 7.378 1.00 97.81 294 VAL A O 1
ATOM 2271 N N . ASP A 1 295 ? -11.922 0.332 7.183 1.00 98.19 295 ASP A N 1
ATOM 2272 C CA . ASP A 1 295 ? -12.953 -0.695 7.032 1.00 98.19 295 ASP A CA 1
ATOM 2273 C C . ASP A 1 295 ? -13.997 -0.379 5.953 1.00 98.19 295 ASP A C 1
ATOM 2275 O O . ASP A 1 295 ? -14.990 -1.083 5.842 1.00 98.19 295 ASP A O 1
ATOM 2279 N N . GLY A 1 296 ? -13.778 0.641 5.127 1.00 95.81 296 GLY A N 1
ATOM 2280 C CA . GLY A 1 296 ? -14.660 0.991 4.013 1.00 95.81 296 GLY A CA 1
ATOM 2281 C C . GLY A 1 296 ? -13.991 1.962 3.046 1.00 95.81 296 GLY A C 1
ATOM 2282 O O . GLY A 1 296 ? -12.898 2.463 3.314 1.00 95.81 296 GLY A O 1
ATOM 2283 N N . ILE A 1 297 ? -14.635 2.240 1.916 1.00 92.06 297 ILE A N 1
ATOM 2284 C CA . ILE A 1 297 ? -14.158 3.214 0.924 1.00 92.06 297 ILE A CA 1
ATOM 2285 C C . ILE A 1 297 ? -15.344 3.821 0.171 1.00 92.06 297 ILE A C 1
ATOM 2287 O O . ILE A 1 297 ? -16.298 3.115 -0.149 1.00 92.06 297 ILE A O 1
ATOM 2291 N N . ASP A 1 298 ? -15.320 5.122 -0.107 1.00 88.25 298 ASP A N 1
ATOM 2292 C CA . ASP A 1 298 ? -16.373 5.774 -0.894 1.00 88.25 298 ASP A CA 1
ATOM 2293 C C . ASP A 1 298 ? -16.040 5.862 -2.394 1.00 88.25 298 ASP A C 1
ATOM 2295 O O . ASP A 1 298 ? -14.972 5.449 -2.849 1.00 88.25 298 ASP A O 1
ATOM 2299 N N . SER A 1 299 ? -16.972 6.397 -3.191 1.00 84.56 299 SER A N 1
ATOM 2300 C CA . SER A 1 299 ? -16.807 6.522 -4.648 1.00 84.56 299 SER A CA 1
ATOM 2301 C C . SER A 1 299 ? -15.681 7.458 -5.076 1.00 84.56 299 SER A C 1
ATOM 2303 O O . SER A 1 299 ? -15.229 7.365 -6.212 1.00 84.56 299 SER A O 1
ATOM 2305 N N . GLU A 1 300 ? -15.229 8.342 -4.188 1.00 78.25 300 GLU A N 1
ATOM 2306 C CA . GLU A 1 300 ? -14.133 9.277 -4.453 1.00 78.25 300 GLU A CA 1
ATOM 2307 C C . GLU A 1 300 ? -12.781 8.718 -3.976 1.00 78.25 300 GLU A C 1
ATOM 2309 O O . GLU A 1 300 ? -11.757 9.379 -4.106 1.00 78.25 300 GLU A O 1
ATOM 2314 N N . GLY A 1 301 ? -12.747 7.498 -3.422 1.00 80.12 301 GLY A N 1
ATOM 2315 C CA . GLY A 1 301 ? -11.518 6.875 -2.931 1.00 80.12 301 GLY A CA 1
ATOM 2316 C C . GLY A 1 301 ? -11.092 7.321 -1.532 1.00 80.12 301 GLY A C 1
ATOM 2317 O O . GLY A 1 301 ? -9.948 7.085 -1.143 1.00 80.12 301 GLY A O 1
ATOM 2318 N N . ARG A 1 302 ? -11.982 7.948 -0.752 1.00 86.56 302 ARG A N 1
ATOM 2319 C CA . ARG A 1 302 ? -11.732 8.214 0.672 1.00 86.56 302 ARG A CA 1
ATOM 2320 C C . ARG A 1 302 ? -12.000 6.942 1.463 1.00 86.56 302 ARG A C 1
ATOM 2322 O O . ARG A 1 302 ? -13.054 6.330 1.304 1.00 86.56 302 ARG A O 1
ATOM 2329 N N . PHE A 1 303 ? -11.073 6.562 2.332 1.00 92.81 303 PHE A N 1
ATOM 2330 C CA . PHE A 1 303 ? -11.235 5.399 3.197 1.00 92.81 303 PHE A CA 1
ATOM 2331 C C . PHE A 1 303 ? -12.097 5.753 4.400 1.00 92.81 303 PHE A C 1
ATOM 2333 O O . PHE A 1 303 ? -11.898 6.806 5.006 1.00 92.81 303 PHE A O 1
ATOM 2340 N N . HIS A 1 304 ? -13.022 4.869 4.766 1.00 96.62 304 HIS A N 1
ATOM 2341 C CA . HIS A 1 304 ? -13.661 4.936 6.070 1.00 96.62 304 HIS A CA 1
ATOM 2342 C C . HIS A 1 304 ? -12.641 4.556 7.144 1.00 96.62 304 HIS A C 1
ATOM 2344 O O . HIS A 1 304 ? -11.967 3.531 7.026 1.00 96.62 304 HIS A O 1
ATOM 2350 N N . VAL A 1 305 ? -12.503 5.408 8.155 1.00 97.44 305 VAL A N 1
ATOM 2351 C CA . VAL A 1 305 ? -11.548 5.273 9.250 1.00 97.44 305 VAL A CA 1
ATOM 2352 C C . VAL A 1 305 ? -12.314 5.218 10.562 1.00 97.44 305 VAL A C 1
ATOM 2354 O O . VAL A 1 305 ? -12.997 6.175 10.934 1.00 97.44 305 VAL A O 1
ATOM 2357 N N . ASN A 1 306 ? -12.135 4.123 11.293 1.00 97.88 306 ASN A N 1
ATOM 2358 C CA . ASN A 1 306 ? -12.540 3.984 12.677 1.00 97.88 306 ASN A CA 1
ATOM 2359 C C . ASN A 1 306 ? -11.358 4.305 13.608 1.00 97.88 306 ASN A C 1
ATOM 2361 O O . ASN A 1 306 ? -10.341 3.604 13.629 1.00 97.88 306 ASN A O 1
ATOM 2365 N N . PHE A 1 307 ? -11.502 5.366 14.405 1.00 96.19 307 PHE A N 1
ATOM 2366 C CA . PHE A 1 307 ? -10.435 5.881 15.270 1.00 96.19 307 PHE A CA 1
ATOM 2367 C C . PHE A 1 307 ? -10.306 5.164 16.624 1.00 96.19 307 PHE A C 1
ATOM 2369 O O . PHE A 1 307 ? -9.430 5.515 17.417 1.00 96.19 307 PHE A O 1
ATOM 2376 N N . GLY A 1 308 ? -11.175 4.192 16.924 1.00 95.31 308 GLY A N 1
ATOM 2377 C CA . GLY A 1 308 ? -11.230 3.553 18.241 1.00 95.31 308 GLY A CA 1
ATOM 2378 C C . GLY A 1 308 ? -11.634 4.535 19.343 1.00 95.31 308 GLY A C 1
ATOM 2379 O O . GLY A 1 308 ? -11.076 4.507 20.439 1.00 95.31 308 GLY A O 1
ATOM 2380 N N . TRP A 1 309 ? -12.549 5.455 19.022 1.00 94.19 309 TRP A N 1
ATOM 2381 C CA . TRP A 1 309 ? -12.993 6.543 19.899 1.00 94.19 309 TRP A CA 1
ATOM 2382 C C . TRP A 1 309 ? -14.494 6.465 20.209 1.00 94.19 309 TRP A C 1
ATOM 2384 O O . TRP A 1 309 ? -15.178 7.477 20.319 1.00 94.19 309 TRP A O 1
ATOM 2394 N N . GLY A 1 310 ? -15.040 5.247 20.309 1.00 93.44 310 GLY A N 1
ATOM 2395 C CA . GLY A 1 310 ? -16.460 5.045 20.614 1.00 93.44 310 GLY A CA 1
ATOM 2396 C C . GLY A 1 310 ? -17.410 5.386 19.460 1.00 93.44 310 GLY A C 1
ATOM 2397 O O . GLY A 1 310 ? -18.587 5.627 19.700 1.00 93.44 310 GLY A O 1
ATOM 2398 N N . GLY A 1 311 ? -16.904 5.452 18.225 1.00 92.50 311 GLY A N 1
ATOM 2399 C CA . GLY A 1 311 ? -17.662 5.875 17.040 1.00 92.50 311 GLY A CA 1
ATOM 2400 C C . GLY A 1 311 ? -17.569 7.374 16.744 1.00 92.50 311 GLY A C 1
ATOM 2401 O O . GLY A 1 311 ? -17.784 7.785 15.604 1.00 92.50 311 GLY A O 1
ATOM 2402 N N . ASP A 1 312 ? -17.177 8.190 17.724 1.00 92.94 312 ASP A N 1
ATOM 2403 C CA . ASP A 1 312 ? -16.949 9.614 17.498 1.00 92.94 312 ASP A CA 1
ATOM 2404 C C . ASP A 1 312 ? -15.822 9.820 16.477 1.00 92.94 312 ASP A C 1
ATOM 2406 O O . ASP A 1 312 ? -14.778 9.166 16.518 1.00 92.94 312 ASP A O 1
ATOM 2410 N N . PHE A 1 313 ? -16.029 10.781 15.577 1.00 95.31 313 PHE A N 1
ATOM 2411 C CA . PHE A 1 313 ? -15.120 11.137 14.482 1.00 95.31 313 PHE A CA 1
ATOM 2412 C C . PHE A 1 313 ? -14.905 10.060 13.407 1.00 95.31 313 PHE A C 1
ATOM 2414 O O . PHE A 1 313 ? -14.200 10.343 12.434 1.00 95.31 313 PHE A O 1
ATOM 2421 N N . ASN A 1 314 ? -15.507 8.871 13.513 1.00 96.31 314 ASN A N 1
ATOM 2422 C CA . ASN A 1 314 ? -15.479 7.896 12.423 1.00 96.31 314 ASN A CA 1
ATOM 2423 C C . ASN A 1 314 ? -16.069 8.513 11.149 1.00 96.31 314 ASN A C 1
ATOM 2425 O O . ASN A 1 314 ? -16.993 9.330 11.202 1.00 96.31 314 ASN A O 1
ATOM 2429 N N . GLY A 1 315 ? -15.501 8.177 10.000 1.00 95.44 315 GLY A N 1
ATOM 2430 C CA . GLY A 1 315 ? -15.916 8.774 8.737 1.00 95.44 315 GLY A CA 1
ATOM 2431 C C . GLY A 1 315 ? -14.923 8.519 7.619 1.00 95.44 315 GLY A C 1
ATOM 2432 O O . GLY A 1 315 ? -13.989 7.740 7.771 1.00 95.44 315 GLY A O 1
ATOM 2433 N N . TYR A 1 316 ? -15.117 9.190 6.492 1.00 93.44 316 TYR A N 1
ATOM 2434 C CA . TYR A 1 316 ? -14.333 8.988 5.281 1.00 93.44 316 TYR A CA 1
ATOM 2435 C C . TYR A 1 316 ? -13.252 10.054 5.155 1.00 93.44 316 TYR A C 1
ATOM 2437 O O . TYR A 1 316 ? -13.551 11.244 5.216 1.00 93.44 316 TYR A O 1
ATOM 2445 N N . TYR A 1 317 ? -12.002 9.646 4.943 1.00 91.62 317 TYR A N 1
ATOM 2446 C CA . TYR A 1 317 ? -10.840 10.533 4.868 1.00 91.62 317 TYR A CA 1
ATOM 2447 C C . TYR A 1 317 ? -9.878 10.095 3.759 1.00 91.62 317 TYR A C 1
ATOM 2449 O O . TYR A 1 317 ? -9.733 8.904 3.482 1.00 91.62 317 TYR A O 1
ATOM 2457 N N . TYR A 1 318 ? -9.177 11.045 3.135 1.00 85.88 318 TYR A N 1
ATOM 2458 C CA . TYR A 1 318 ? -8.087 10.706 2.220 1.00 85.88 318 TYR A CA 1
ATOM 2459 C C . TYR A 1 318 ? -6.835 10.236 2.963 1.00 85.88 318 TYR A C 1
ATOM 2461 O O . TYR A 1 318 ? -6.130 10.992 3.629 1.00 85.88 318 TYR A O 1
ATOM 2469 N N . LEU A 1 319 ? -6.479 8.977 2.763 1.00 83.56 319 LEU A N 1
ATOM 2470 C CA . LEU A 1 319 ? -5.178 8.476 3.180 1.00 83.56 319 LEU A CA 1
ATOM 2471 C C . LEU A 1 319 ? -4.229 8.555 1.983 1.00 83.56 319 LEU A C 1
ATOM 2473 O O . LEU A 1 319 ? -4.502 7.993 0.927 1.00 83.56 319 LEU A O 1
ATOM 2477 N N . ASN A 1 320 ? -3.116 9.270 2.141 1.00 74.38 320 ASN A N 1
ATOM 2478 C CA . ASN A 1 320 ? -2.002 9.183 1.213 1.00 74.38 320 ASN A CA 1
ATOM 2479 C C . ASN A 1 320 ? -1.248 7.885 1.511 1.00 74.38 320 ASN A C 1
ATOM 2481 O O . ASN A 1 320 ? -0.413 7.833 2.413 1.00 74.38 320 ASN A O 1
ATOM 2485 N N . THR A 1 321 ? -1.612 6.852 0.764 1.00 69.19 321 THR A N 1
ATOM 2486 C CA . THR A 1 321 ? -1.137 5.468 0.859 1.00 69.19 321 THR A CA 1
ATOM 2487 C C . THR A 1 321 ? 0.100 5.179 0.011 1.00 69.19 321 THR A C 1
ATOM 2489 O O . THR A 1 321 ? 0.682 4.105 0.130 1.00 69.19 321 THR A O 1
ATOM 2492 N N . GLY A 1 322 ? 0.477 6.105 -0.875 1.00 61.53 322 GLY A N 1
ATOM 2493 C CA . GLY A 1 322 ? 1.525 5.878 -1.866 1.00 61.53 322 GLY A CA 1
ATOM 2494 C C . GLY A 1 322 ? 2.930 5.792 -1.269 1.00 61.53 322 GLY A C 1
ATOM 2495 O O . GLY A 1 322 ? 3.258 6.440 -0.268 1.00 61.53 322 GLY A O 1
ATOM 2496 N N . GLU A 1 323 ? 3.818 5.031 -1.902 1.00 45.06 323 GLU A N 1
ATOM 2497 C CA . GLU A 1 323 ? 5.250 5.330 -1.835 1.00 45.06 323 GLU A CA 1
ATOM 2498 C C . GLU A 1 323 ? 5.540 6.704 -2.455 1.00 45.06 323 GLU A C 1
ATOM 2500 O O . GLU A 1 323 ? 4.819 7.175 -3.333 1.00 45.06 323 GLU A O 1
ATOM 2505 N N . GLN A 1 324 ? 6.538 7.398 -1.898 1.00 46.75 324 GLN A N 1
ATOM 2506 C CA . GLN A 1 324 ? 6.843 8.806 -2.163 1.00 46.75 324 GLN A CA 1
ATOM 2507 C C . GLN A 1 324 ? 6.714 9.159 -3.648 1.00 46.75 324 GLN A C 1
ATOM 2509 O O . GLN A 1 324 ? 7.467 8.657 -4.479 1.00 46.75 324 GLN A O 1
ATOM 2514 N N . ILE A 1 325 ? 5.795 10.065 -3.984 1.00 36.59 325 ILE A N 1
ATOM 2515 C CA . ILE A 1 325 ? 5.769 10.626 -5.332 1.00 36.59 325 ILE A CA 1
ATOM 2516 C C . ILE A 1 325 ? 6.813 11.740 -5.352 1.00 36.59 325 ILE A C 1
ATOM 2518 O O . ILE A 1 325 ? 6.657 12.764 -4.681 1.00 36.59 325 ILE A O 1
ATOM 2522 N N . ASN A 1 326 ? 7.887 11.521 -6.104 1.00 32.25 326 ASN A N 1
ATOM 2523 C CA . ASN A 1 326 ? 8.876 12.547 -6.399 1.00 32.25 326 ASN A CA 1
ATOM 2524 C C . ASN A 1 326 ? 8.423 13.307 -7.650 1.00 32.25 326 ASN A C 1
ATOM 2526 O O . ASN A 1 326 ? 8.345 12.738 -8.735 1.00 32.25 326 ASN A O 1
ATOM 2530 N N . ILE A 1 327 ? 8.120 14.598 -7.506 1.00 34.00 327 ILE A N 1
ATOM 2531 C CA . ILE A 1 327 ? 7.853 15.508 -8.627 1.00 34.00 327 ILE A CA 1
ATOM 2532 C C . ILE A 1 327 ? 8.907 16.613 -8.579 1.00 34.00 327 ILE A C 1
ATOM 2534 O O . ILE A 1 327 ? 8.773 17.578 -7.823 1.00 34.00 327 ILE A O 1
ATOM 2538 N N . GLY A 1 328 ? 9.969 16.471 -9.377 1.00 41.53 328 GLY A N 1
ATOM 2539 C CA . GLY A 1 328 ? 11.123 17.374 -9.316 1.00 41.53 328 GLY A CA 1
ATOM 2540 C C . GLY A 1 328 ? 11.724 17.401 -7.905 1.00 41.53 328 GLY A C 1
ATOM 2541 O O . GLY A 1 328 ? 11.978 16.350 -7.326 1.00 41.53 328 GLY A O 1
ATOM 2542 N N . ASP A 1 329 ? 11.871 18.591 -7.317 1.00 28.78 329 ASP A N 1
ATOM 2543 C CA . ASP A 1 329 ? 12.385 18.778 -5.947 1.00 28.78 329 ASP A CA 1
ATOM 2544 C C . ASP A 1 329 ? 11.323 18.571 -4.842 1.00 28.78 329 ASP A C 1
ATOM 2546 O O . ASP A 1 329 ? 11.570 18.859 -3.668 1.00 28.78 329 ASP A O 1
ATOM 2550 N N . ARG A 1 330 ? 10.102 18.139 -5.193 1.00 32.03 330 ARG A N 1
ATOM 2551 C CA . ARG A 1 330 ? 8.983 17.992 -4.249 1.00 32.03 330 ARG A CA 1
ATOM 2552 C C . ARG A 1 330 ? 8.730 16.525 -3.928 1.00 32.03 330 ARG A C 1
ATOM 2554 O O . ARG A 1 330 ? 8.453 15.727 -4.820 1.00 32.03 330 ARG A O 1
ATOM 2561 N N . VAL A 1 331 ? 8.768 16.212 -2.635 1.00 38.03 331 VAL A N 1
ATOM 2562 C CA . VAL A 1 331 ? 8.476 14.887 -2.079 1.00 38.03 331 VAL A CA 1
ATOM 2563 C C . VAL A 1 331 ? 7.080 14.915 -1.469 1.00 38.03 331 VAL A C 1
ATOM 2565 O O . VAL A 1 331 ? 6.843 15.637 -0.499 1.00 38.03 331 VAL A O 1
ATOM 2568 N N . PHE A 1 332 ? 6.158 14.119 -2.004 1.00 45.47 332 PHE A N 1
ATOM 2569 C CA . PHE A 1 332 ? 4.878 13.864 -1.344 1.00 45.47 332 PHE A CA 1
ATOM 2570 C C . PHE A 1 332 ? 5.047 12.683 -0.380 1.00 45.47 332 PHE A C 1
ATOM 2572 O O . PHE A 1 332 ? 5.269 11.551 -0.806 1.00 45.47 332 PHE A O 1
ATOM 2579 N N . SER A 1 333 ? 4.985 12.936 0.930 1.00 52.31 333 SER A N 1
ATOM 2580 C CA . SER A 1 333 ? 5.103 11.897 1.962 1.00 52.31 333 SER A CA 1
ATOM 2581 C C . SER A 1 333 ? 3.767 11.190 2.213 1.00 52.31 333 SER A C 1
ATOM 2583 O O . SER A 1 333 ? 2.756 11.857 2.447 1.00 52.31 333 SER A O 1
ATOM 2585 N N . SER A 1 334 ? 3.783 9.853 2.228 1.00 67.69 334 SER A N 1
ATOM 2586 C CA . SER A 1 334 ? 2.692 9.007 2.743 1.00 67.69 334 SER A CA 1
ATOM 2587 C C . SER A 1 334 ? 2.281 9.450 4.149 1.00 67.69 334 SER A C 1
ATOM 2589 O O . SER A 1 334 ? 3.153 9.701 4.982 1.00 67.69 334 SER A O 1
ATOM 2591 N N . ASN A 1 335 ? 0.980 9.519 4.440 1.00 73.12 335 ASN A N 1
ATOM 2592 C CA . ASN A 1 335 ? 0.492 9.692 5.816 1.00 73.12 335 ASN A CA 1
ATOM 2593 C C . ASN A 1 335 ? 0.213 8.344 6.506 1.00 73.12 335 ASN A C 1
ATOM 2595 O O . ASN A 1 335 ? 0.064 8.306 7.728 1.00 73.12 335 ASN A O 1
ATOM 2599 N N . VAL A 1 336 ? 0.228 7.248 5.740 1.00 82.38 336 VAL A N 1
ATOM 2600 C CA . VAL A 1 336 ? 0.248 5.865 6.225 1.00 82.38 336 VAL A CA 1
ATOM 2601 C C . VAL A 1 336 ? 1.701 5.416 6.391 1.00 82.38 336 VAL A C 1
ATOM 2603 O O . VAL A 1 336 ? 2.448 5.344 5.412 1.00 82.38 336 VAL A O 1
ATOM 2606 N N . ILE A 1 337 ? 2.117 5.123 7.625 1.00 82.19 337 ILE A N 1
ATOM 2607 C CA . ILE A 1 337 ? 3.453 4.576 7.916 1.00 82.19 337 ILE A CA 1
ATOM 2608 C C . ILE A 1 337 ? 3.499 3.095 7.544 1.00 82.19 337 ILE A C 1
ATOM 2610 O O . ILE A 1 337 ? 4.466 2.635 6.943 1.00 82.19 337 ILE A O 1
ATOM 2614 N N . HIS A 1 338 ? 2.463 2.355 7.928 1.00 85.38 338 HIS A N 1
ATOM 2615 C CA . HIS A 1 338 ? 2.404 0.904 7.811 1.00 85.38 338 HIS A CA 1
ATOM 2616 C C . HIS A 1 338 ? 0.948 0.426 7.878 1.00 85.38 338 HIS A C 1
ATOM 2618 O O . HIS A 1 338 ? 0.114 1.057 8.534 1.00 85.38 338 HIS A O 1
ATOM 2624 N N . ALA A 1 339 ? 0.665 -0.687 7.200 1.00 91.31 339 ALA A N 1
ATOM 2625 C CA . ALA A 1 339 ? -0.616 -1.378 7.185 1.00 91.31 339 ALA A CA 1
ATOM 2626 C C . ALA A 1 339 ? -0.421 -2.834 7.623 1.00 91.31 339 ALA A C 1
ATOM 2628 O O . ALA A 1 339 ? 0.492 -3.499 7.133 1.00 91.31 339 ALA A O 1
ATOM 2629 N N . VAL A 1 340 ? -1.279 -3.321 8.520 1.00 93.44 340 VAL A N 1
ATOM 2630 C CA . VAL A 1 340 ? -1.237 -4.700 9.026 1.00 93.44 340 VAL A CA 1
ATOM 2631 C C . VAL A 1 340 ? -2.475 -5.434 8.556 1.00 93.44 340 VAL A C 1
ATOM 2633 O O . VAL A 1 340 ? -3.604 -4.997 8.796 1.00 93.44 340 VAL A O 1
ATOM 2636 N N . TYR A 1 341 ? -2.238 -6.579 7.930 1.00 94.69 341 TYR A N 1
ATOM 2637 C CA . TYR A 1 341 ? -3.272 -7.417 7.354 1.00 94.69 341 TYR A CA 1
ATOM 2638 C C . TYR A 1 341 ? -3.434 -8.678 8.189 1.00 94.69 341 TYR A C 1
ATOM 2640 O O . TYR A 1 341 ? -2.500 -9.471 8.333 1.00 94.69 341 TYR A O 1
ATOM 2648 N N . LEU A 1 342 ? -4.625 -8.828 8.762 1.00 94.38 342 LEU A N 1
ATOM 2649 C CA . LEU A 1 342 ? -4.981 -9.895 9.685 1.00 94.38 342 LEU A CA 1
ATOM 2650 C C . LEU A 1 342 ? -6.050 -10.775 9.049 1.00 94.38 342 LEU A C 1
ATOM 2652 O O . LEU A 1 342 ? -7.064 -10.280 8.564 1.00 94.38 342 LEU A O 1
ATOM 2656 N N . SER A 1 343 ? -5.837 -12.085 9.089 1.00 93.62 343 SER A N 1
ATOM 2657 C CA . SER A 1 343 ? -6.833 -13.068 8.674 1.00 93.62 343 SER A CA 1
ATOM 2658 C C . SER A 1 343 ? -6.960 -14.171 9.726 1.00 93.62 343 SER A C 1
ATOM 2660 O O . SER A 1 343 ? -5.936 -14.674 10.186 1.00 93.62 343 SER A O 1
ATOM 2662 N N . PRO A 1 344 ? -8.177 -14.581 10.119 1.00 95.19 344 PRO A N 1
ATOM 2663 C CA . PRO A 1 344 ? -8.369 -15.780 10.940 1.00 95.19 344 PRO A CA 1
ATOM 2664 C C . PRO A 1 344 ? -7.926 -17.070 10.235 1.00 95.19 344 PRO A C 1
ATOM 2666 O O . PRO A 1 344 ? -7.604 -18.059 10.889 1.00 95.19 344 PRO A O 1
ATOM 2669 N N . GLU A 1 345 ? -7.929 -17.066 8.901 1.00 91.50 345 GLU A N 1
ATOM 2670 C CA . GLU A 1 345 ? -7.599 -18.217 8.060 1.00 91.50 345 GLU A CA 1
ATOM 2671 C C . GLU A 1 345 ? -6.306 -17.983 7.273 1.00 91.50 345 GLU A C 1
ATOM 2673 O O . GLU A 1 345 ? -5.951 -16.847 6.941 1.00 91.50 345 GLU A O 1
ATOM 2678 N N . ALA A 1 346 ? -5.602 -19.069 6.955 1.00 88.00 346 ALA A N 1
ATOM 2679 C CA . ALA A 1 346 ? -4.397 -19.012 6.137 1.00 88.00 346 ALA A CA 1
ATOM 2680 C C . ALA A 1 346 ? -4.726 -18.597 4.700 1.00 88.00 346 ALA A C 1
ATOM 2682 O O . ALA A 1 346 ? -5.650 -19.119 4.080 1.00 88.00 346 ALA A O 1
ATOM 2683 N N . ILE A 1 347 ? -3.927 -17.678 4.158 1.00 87.50 347 ILE A N 1
ATOM 2684 C CA . ILE A 1 347 ? -3.986 -17.316 2.743 1.00 87.50 347 ILE A CA 1
ATOM 2685 C C . ILE A 1 347 ? -3.091 -18.292 1.986 1.00 87.50 347 ILE A C 1
ATOM 2687 O O . ILE A 1 347 ? -1.864 -18.167 1.994 1.00 87.50 347 ILE A O 1
ATOM 2691 N N . GLU A 1 348 ? -3.710 -19.283 1.353 1.00 91.12 348 GLU A N 1
ATOM 2692 C CA . GLU A 1 348 ? -2.996 -20.246 0.523 1.00 91.12 348 GLU A CA 1
ATOM 2693 C C . GLU A 1 348 ? -2.526 -19.588 -0.777 1.00 91.12 348 GLU A C 1
ATOM 2695 O O . GLU A 1 348 ? -3.301 -18.966 -1.509 1.00 91.12 348 GLU A O 1
ATOM 2700 N N . VAL A 1 349 ? -1.232 -19.727 -1.063 1.00 95.50 349 VAL A N 1
ATOM 2701 C CA . VAL A 1 349 ? -0.647 -19.284 -2.329 1.00 95.50 349 VAL A CA 1
ATOM 2702 C C . VAL A 1 349 ? -0.799 -20.395 -3.355 1.00 95.50 349 VAL A C 1
ATOM 2704 O O . VAL A 1 349 ? -0.608 -21.572 -3.054 1.00 95.50 349 VAL A O 1
ATOM 2707 N N . ASN A 1 350 ? -1.137 -20.013 -4.582 1.00 97.62 350 ASN A N 1
ATOM 2708 C CA . ASN A 1 350 ? -1.281 -20.921 -5.702 1.00 97.62 350 ASN A CA 1
ATOM 2709 C C . ASN A 1 350 ? -0.038 -21.817 -5.866 1.00 97.62 350 ASN A C 1
ATOM 2711 O O . ASN A 1 350 ? 1.105 -21.356 -5.797 1.00 97.62 350 ASN A O 1
ATOM 2715 N N . GLU A 1 351 ? -0.266 -23.110 -6.101 1.00 97.00 351 GLU A N 1
ATOM 2716 C CA . GLU A 1 351 ? 0.806 -24.106 -6.205 1.00 97.00 351 GLU A CA 1
ATOM 2717 C C . GLU A 1 351 ? 1.770 -23.799 -7.361 1.00 97.00 351 GLU A C 1
ATOM 2719 O O . GLU A 1 351 ? 2.982 -23.919 -7.196 1.00 97.00 351 GLU A O 1
ATOM 2724 N N . GLN A 1 352 ? 1.260 -23.336 -8.508 1.00 97.75 352 GLN A N 1
ATOM 2725 C CA . GLN A 1 352 ? 2.088 -22.970 -9.659 1.00 97.75 352 GLN A CA 1
ATOM 2726 C C . GLN A 1 352 ? 3.001 -21.788 -9.330 1.00 97.75 352 GLN A C 1
ATOM 2728 O O . GLN A 1 352 ? 4.193 -21.843 -9.627 1.00 97.75 352 GLN A O 1
ATOM 2733 N N . ASP A 1 353 ? 2.460 -20.749 -8.690 1.00 98.44 353 ASP A N 1
ATOM 2734 C CA . ASP A 1 353 ? 3.253 -19.592 -8.273 1.00 98.44 353 ASP A CA 1
ATOM 2735 C C . ASP A 1 353 ? 4.333 -20.022 -7.257 1.00 98.44 353 ASP A C 1
ATOM 2737 O O . ASP A 1 353 ? 5.491 -19.620 -7.360 1.00 98.44 353 ASP A O 1
ATOM 2741 N N . SER A 1 354 ? 3.983 -20.916 -6.327 1.00 97.38 354 SER A N 1
ATOM 2742 C CA . SER A 1 354 ? 4.923 -21.469 -5.341 1.00 97.38 354 SER A CA 1
ATOM 2743 C C . SER A 1 354 ? 6.072 -22.242 -6.004 1.00 97.38 354 SER A C 1
ATOM 2745 O O . SER A 1 354 ? 7.237 -22.053 -5.651 1.00 97.38 354 SER A O 1
ATOM 2747 N N . LEU A 1 355 ? 5.771 -23.087 -6.996 1.00 97.31 355 LEU A N 1
ATOM 2748 C CA . LEU A 1 355 ? 6.777 -23.837 -7.755 1.00 97.31 355 LEU A CA 1
ATOM 2749 C C . LEU A 1 355 ? 7.667 -22.918 -8.602 1.00 97.31 355 LEU A C 1
ATOM 2751 O O . LEU A 1 355 ? 8.876 -23.140 -8.674 1.00 97.31 355 LEU A O 1
ATOM 2755 N N . ALA A 1 356 ? 7.092 -21.876 -9.206 1.00 98.31 356 ALA A N 1
ATOM 2756 C CA . ALA A 1 356 ? 7.837 -20.882 -9.972 1.00 98.31 356 ALA A CA 1
ATOM 2757 C C . ALA A 1 356 ? 8.848 -20.134 -9.092 1.00 98.31 356 ALA A C 1
ATOM 2759 O O . ALA A 1 356 ? 10.005 -19.977 -9.478 1.00 98.31 356 ALA A O 1
ATOM 2760 N N . LEU A 1 357 ? 8.453 -19.749 -7.874 1.00 98.31 357 LEU A N 1
ATOM 2761 C CA . LEU A 1 357 ? 9.375 -19.154 -6.908 1.00 98.31 357 LEU A CA 1
ATOM 2762 C C . LEU A 1 357 ? 10.503 -20.128 -6.540 1.00 98.31 357 LEU A C 1
ATOM 2764 O O . LEU A 1 357 ? 11.667 -19.746 -6.586 1.00 98.31 357 LEU A O 1
ATOM 2768 N N . LEU A 1 358 ? 10.214 -21.401 -6.252 1.00 97.69 358 LEU A N 1
ATOM 2769 C CA . LEU A 1 358 ? 11.273 -22.381 -5.968 1.00 97.69 358 LEU A CA 1
ATOM 2770 C C . LEU A 1 358 ? 12.281 -22.515 -7.125 1.00 97.69 358 LEU A C 1
ATOM 2772 O O . LEU A 1 358 ? 13.486 -22.532 -6.870 1.00 97.69 358 LEU A O 1
ATOM 2776 N N . ALA A 1 359 ? 11.812 -22.527 -8.377 1.00 98.19 359 ALA A N 1
ATOM 2777 C CA . ALA A 1 359 ? 12.680 -22.535 -9.558 1.00 98.19 359 ALA A CA 1
ATOM 2778 C C . ALA A 1 359 ? 13.544 -21.264 -9.661 1.00 98.19 359 ALA A C 1
ATOM 2780 O O . ALA A 1 359 ? 14.732 -21.345 -9.976 1.00 98.19 359 ALA A O 1
ATOM 2781 N N . ILE A 1 360 ? 12.981 -20.095 -9.336 1.00 97.62 360 ILE A N 1
ATOM 2782 C CA . ILE A 1 360 ? 13.729 -18.834 -9.242 1.00 97.62 360 ILE A CA 1
ATOM 2783 C C . ILE A 1 360 ? 14.803 -18.934 -8.152 1.00 97.62 360 ILE A C 1
ATOM 2785 O O . ILE A 1 360 ? 15.959 -18.608 -8.408 1.00 97.62 360 ILE A O 1
ATOM 2789 N N . ASN A 1 361 ? 14.477 -19.444 -6.963 1.00 95.88 361 ASN A N 1
ATOM 2790 C CA . ASN A 1 361 ? 15.465 -19.607 -5.896 1.00 95.88 361 ASN A CA 1
ATOM 2791 C C . ASN A 1 361 ? 16.612 -20.539 -6.318 1.00 95.88 361 ASN A C 1
ATOM 2793 O O . ASN A 1 361 ? 17.779 -20.231 -6.079 1.00 95.88 361 ASN A O 1
ATOM 2797 N N . ASP A 1 362 ? 16.305 -21.638 -7.009 1.00 96.75 362 ASP A N 1
ATOM 2798 C CA . ASP A 1 362 ? 17.311 -22.541 -7.576 1.00 96.75 362 ASP A CA 1
ATOM 2799 C C . ASP A 1 362 ? 18.203 -21.842 -8.622 1.00 96.75 362 ASP A C 1
ATOM 2801 O O . ASP A 1 362 ? 19.422 -22.040 -8.615 1.00 96.75 362 ASP A O 1
ATOM 2805 N N . ALA A 1 363 ? 17.637 -20.978 -9.474 1.00 97.25 363 ALA A N 1
ATOM 2806 C CA . ALA A 1 363 ? 18.383 -20.189 -10.461 1.00 97.25 363 ALA A CA 1
ATOM 2807 C C . ALA A 1 363 ? 19.351 -19.171 -9.823 1.00 97.25 363 ALA A C 1
ATOM 2809 O O . ALA A 1 363 ? 20.388 -18.848 -10.410 1.00 97.25 363 ALA A O 1
ATOM 2810 N N . PHE A 1 364 ? 19.055 -18.728 -8.599 1.00 94.62 364 PHE A N 1
ATOM 2811 C CA . PHE A 1 364 ? 19.926 -17.906 -7.753 1.00 94.62 364 PHE A CA 1
ATOM 2812 C C . PHE A 1 364 ? 20.716 -18.734 -6.722 1.00 94.62 364 PHE A C 1
ATOM 2814 O O . PHE A 1 364 ? 21.134 -18.228 -5.681 1.00 94.62 364 PHE A O 1
ATOM 2821 N N . GLY A 1 365 ? 20.917 -20.033 -6.973 1.00 93.75 365 GLY A N 1
ATOM 2822 C CA . GLY A 1 365 ? 21.773 -20.888 -6.147 1.00 93.75 365 GLY A CA 1
ATOM 2823 C C . GLY A 1 365 ? 21.273 -21.092 -4.715 1.00 93.75 365 GLY A C 1
ATOM 2824 O O . GLY A 1 365 ? 22.078 -21.357 -3.823 1.00 93.75 365 GLY A O 1
ATOM 2825 N N . LYS A 1 366 ? 19.959 -20.969 -4.490 1.00 92.50 366 LYS A N 1
ATOM 2826 C CA . LYS A 1 366 ? 19.300 -21.000 -3.174 1.00 92.50 366 LYS A CA 1
ATOM 2827 C C . LYS A 1 366 ? 19.761 -19.889 -2.227 1.00 92.50 366 LYS A C 1
ATOM 2829 O O . LYS A 1 366 ? 19.747 -20.070 -1.011 1.00 92.50 366 LYS A O 1
ATOM 2834 N N . ALA A 1 367 ? 20.210 -18.763 -2.782 1.00 90.69 367 ALA A N 1
ATOM 2835 C CA . ALA A 1 367 ? 20.726 -17.632 -2.019 1.00 90.69 367 ALA A CA 1
ATOM 2836 C C . ALA A 1 367 ? 19.644 -16.624 -1.594 1.00 90.69 367 ALA A C 1
ATOM 2838 O O . ALA A 1 367 ? 19.966 -15.672 -0.882 1.00 90.69 367 ALA A O 1
ATOM 2839 N N . LEU A 1 368 ? 18.386 -16.796 -2.023 1.00 91.44 368 LEU A N 1
ATOM 2840 C CA . LEU A 1 368 ? 17.304 -15.904 -1.607 1.00 91.44 368 LEU A CA 1
ATOM 2841 C C . LEU A 1 368 ? 16.960 -16.139 -0.127 1.00 91.44 368 LEU A C 1
ATOM 2843 O O . LEU A 1 368 ? 16.972 -17.290 0.320 1.00 91.44 368 LEU A O 1
ATOM 2847 N N . PRO A 1 369 ? 16.628 -15.081 0.638 1.00 90.62 369 PRO A N 1
ATOM 2848 C CA . PRO A 1 369 ? 16.343 -15.153 2.074 1.00 90.62 369 PRO A CA 1
ATOM 2849 C C . PRO A 1 369 ? 14.935 -15.711 2.352 1.00 90.62 369 PRO A C 1
ATOM 2851 O O . PRO A 1 369 ? 14.124 -15.121 3.062 1.00 90.62 369 PRO A O 1
ATOM 2854 N N . TRP A 1 370 ? 14.606 -16.846 1.742 1.00 92.75 370 TRP A N 1
ATOM 2855 C CA . TRP A 1 370 ? 13.298 -17.478 1.847 1.00 92.75 370 TRP A CA 1
ATOM 2856 C C . TRP A 1 370 ? 13.365 -18.688 2.769 1.00 92.75 370 TRP A C 1
ATOM 2858 O O . TRP A 1 370 ? 14.038 -19.680 2.480 1.00 92.75 370 TRP A O 1
ATOM 2868 N N . ASP A 1 371 ? 12.629 -18.614 3.876 1.00 91.31 371 ASP A N 1
ATOM 2869 C CA . ASP A 1 371 ? 12.402 -19.759 4.746 1.00 91.31 371 ASP A CA 1
ATOM 2870 C C . ASP A 1 371 ? 11.268 -20.618 4.175 1.00 91.31 371 ASP A C 1
ATOM 2872 O O . ASP A 1 371 ? 10.085 -20.318 4.334 1.00 91.31 371 ASP A O 1
ATOM 2876 N N . ILE A 1 372 ? 11.642 -21.715 3.515 1.00 91.38 372 ILE A N 1
ATOM 2877 C CA . ILE A 1 372 ? 10.696 -22.650 2.891 1.00 91.38 372 ILE A CA 1
ATOM 2878 C C . ILE A 1 372 ? 9.803 -23.395 3.897 1.00 91.38 372 ILE A C 1
ATOM 2880 O O . ILE A 1 372 ? 8.895 -24.108 3.476 1.00 91.38 372 ILE A O 1
ATOM 2884 N N . SER A 1 373 ? 10.065 -23.281 5.205 1.00 92.44 373 SER A N 1
ATOM 2885 C CA . SER A 1 373 ? 9.172 -23.805 6.245 1.00 92.44 373 SER A CA 1
ATOM 2886 C C . SER A 1 373 ? 7.998 -22.869 6.545 1.00 92.44 373 SER A C 1
ATOM 2888 O O . SER A 1 373 ? 6.996 -23.310 7.110 1.00 92.44 373 SER A O 1
ATOM 2890 N N . LEU A 1 374 ? 8.101 -21.600 6.140 1.00 91.44 374 LEU A N 1
ATOM 2891 C CA . LEU A 1 374 ? 7.041 -20.609 6.262 1.00 91.44 374 LEU A CA 1
ATOM 2892 C C . LEU A 1 374 ? 6.193 -20.545 4.982 1.00 91.44 374 LEU A C 1
ATOM 2894 O O . LEU A 1 374 ? 6.701 -20.808 3.887 1.00 91.44 374 LEU A O 1
ATOM 2898 N N . PRO A 1 375 ? 4.913 -20.140 5.087 1.00 92.50 375 PRO A N 1
ATOM 2899 C CA . PRO A 1 375 ? 4.077 -19.865 3.923 1.00 92.50 375 PRO A CA 1
ATOM 2900 C C . PRO A 1 375 ? 4.718 -18.832 2.985 1.00 92.50 375 PRO A C 1
ATOM 2902 O O . PRO A 1 375 ? 5.307 -17.858 3.451 1.00 92.50 375 PRO A O 1
ATOM 2905 N N . VAL A 1 376 ? 4.530 -18.991 1.670 1.00 95.06 376 VAL A N 1
ATOM 2906 C CA . VAL A 1 376 ? 5.109 -18.109 0.631 1.00 95.06 376 VAL A CA 1
ATOM 2907 C C . VAL A 1 376 ? 4.811 -16.625 0.870 1.00 95.06 376 VAL A C 1
ATOM 2909 O O . VAL A 1 376 ? 5.649 -15.772 0.608 1.00 95.06 376 VAL A O 1
ATOM 2912 N N . ILE A 1 377 ? 3.646 -16.299 1.430 1.00 92.06 377 ILE A N 1
ATOM 2913 C CA . ILE A 1 377 ? 3.258 -14.917 1.743 1.00 92.06 377 ILE A CA 1
ATOM 2914 C C . ILE A 1 377 ? 4.140 -14.241 2.819 1.00 92.06 377 ILE A C 1
ATOM 2916 O O . ILE A 1 377 ? 4.078 -13.029 3.015 1.00 92.06 377 ILE A O 1
ATOM 2920 N N . LYS A 1 378 ? 4.966 -15.014 3.532 1.00 91.62 378 LYS A N 1
ATOM 2921 C CA . LYS A 1 378 ? 5.965 -14.522 4.491 1.00 91.62 378 LYS A CA 1
ATOM 2922 C C . LYS A 1 378 ? 7.352 -14.352 3.869 1.00 91.62 378 LYS A C 1
ATOM 2924 O O . LYS A 1 378 ? 8.259 -13.875 4.545 1.00 91.62 378 LYS A O 1
ATOM 2929 N N . TRP A 1 379 ? 7.552 -14.778 2.624 1.00 92.88 379 TRP A N 1
ATOM 2930 C CA . TRP A 1 379 ? 8.863 -14.738 1.990 1.00 92.88 379 TRP A CA 1
ATOM 2931 C C . TRP A 1 379 ? 9.238 -13.304 1.627 1.00 92.88 379 TRP A C 1
ATOM 2933 O O . TRP A 1 379 ? 8.471 -12.568 1.005 1.00 92.88 379 TRP A O 1
ATOM 2943 N N . GLN A 1 380 ? 10.444 -12.902 2.016 1.00 90.88 380 GLN A N 1
ATOM 2944 C CA . GLN A 1 380 ? 10.935 -11.550 1.788 1.00 90.88 380 GLN A CA 1
ATOM 2945 C C . GLN A 1 380 ? 10.942 -11.207 0.295 1.00 90.88 380 GLN A C 1
ATOM 2947 O O . GLN A 1 380 ? 11.442 -11.968 -0.534 1.00 90.88 380 GLN A O 1
ATOM 2952 N N . GLY A 1 381 ? 10.384 -10.043 -0.037 1.00 91.44 381 GLY A N 1
ATOM 2953 C CA . GLY A 1 381 ? 10.289 -9.566 -1.415 1.00 91.44 381 GLY A CA 1
ATOM 2954 C C . GLY A 1 381 ? 9.173 -10.208 -2.243 1.00 91.44 381 GLY A C 1
ATOM 2955 O O . GLY A 1 381 ? 9.023 -9.831 -3.401 1.00 91.44 381 GLY A O 1
ATOM 2956 N N . VAL A 1 382 ? 8.375 -11.125 -1.688 1.00 95.12 382 VAL A N 1
ATOM 2957 C CA . VAL A 1 382 ? 7.196 -11.691 -2.359 1.00 95.12 382 VAL A CA 1
ATOM 2958 C C . VAL A 1 382 ? 5.942 -10.967 -1.874 1.00 95.12 382 VAL A C 1
ATOM 2960 O O . VAL A 1 382 ? 5.655 -10.938 -0.681 1.00 95.12 382 VAL A O 1
ATOM 2963 N N . LEU A 1 383 ? 5.173 -10.399 -2.803 1.00 94.44 383 LEU A N 1
ATOM 2964 C CA . LEU A 1 383 ? 3.871 -9.791 -2.533 1.00 94.44 383 LEU A CA 1
ATOM 2965 C C . LEU A 1 383 ? 2.769 -10.663 -3.132 1.00 94.44 383 LEU A C 1
ATOM 2967 O O . LEU A 1 383 ? 2.764 -10.934 -4.336 1.00 94.44 383 LEU A O 1
ATOM 2971 N N . VAL A 1 384 ? 1.817 -11.072 -2.298 1.00 94.38 384 VAL A N 1
ATOM 2972 C CA . VAL A 1 384 ? 0.689 -11.925 -2.688 1.00 94.38 384 VAL A CA 1
ATOM 2973 C C . VAL A 1 384 ? -0.604 -11.139 -2.564 1.00 94.38 384 VAL A C 1
ATOM 2975 O O . VAL A 1 384 ? -0.797 -10.421 -1.595 1.00 94.38 384 VAL A O 1
ATOM 2978 N N . MET A 1 385 ? -1.517 -11.314 -3.513 1.00 92.81 385 MET A N 1
ATOM 2979 C CA . MET A 1 385 ? -2.882 -10.812 -3.414 1.00 92.81 385 MET A CA 1
ATOM 2980 C C . MET A 1 385 ? -3.846 -11.875 -3.935 1.00 92.81 385 MET A C 1
ATOM 2982 O O . MET A 1 385 ? -3.651 -12.420 -5.020 1.00 92.81 385 MET A O 1
ATOM 2986 N N . ASN A 1 386 ? -4.878 -12.192 -3.149 1.00 91.69 386 ASN A N 1
ATOM 2987 C CA . ASN A 1 386 ? -5.882 -13.219 -3.470 1.00 91.69 386 ASN A CA 1
ATOM 2988 C C . ASN A 1 386 ? -5.258 -14.578 -3.857 1.00 91.69 386 ASN A C 1
ATOM 2990 O O . ASN A 1 386 ? -5.659 -15.206 -4.836 1.00 91.69 386 ASN A O 1
ATOM 2994 N N . GLY A 1 387 ? -4.231 -15.001 -3.111 1.00 93.81 387 GLY A N 1
ATOM 2995 C CA . GLY A 1 387 ? -3.527 -16.271 -3.326 1.00 93.81 387 GLY A CA 1
ATOM 2996 C C . GLY A 1 387 ? -2.607 -16.306 -4.552 1.00 93.81 387 GLY A C 1
ATOM 2997 O O . GLY A 1 387 ? -2.076 -17.366 -4.876 1.00 93.81 387 GLY A O 1
ATOM 2998 N N . ARG A 1 388 ? -2.399 -15.180 -5.246 1.00 97.06 388 ARG A N 1
ATOM 2999 C CA . ARG A 1 388 ? -1.511 -15.072 -6.413 1.00 97.06 388 ARG A CA 1
ATOM 3000 C C . ARG A 1 388 ? -0.337 -14.147 -6.131 1.00 97.06 388 ARG A C 1
ATOM 3002 O O . ARG A 1 388 ? -0.509 -13.129 -5.466 1.00 97.06 388 ARG A O 1
ATOM 3009 N N . VAL A 1 389 ? 0.842 -14.472 -6.649 1.00 97.69 389 VAL A N 1
ATOM 3010 C CA . VAL A 1 389 ? 2.019 -13.597 -6.553 1.00 97.69 389 VAL A CA 1
ATOM 3011 C C . VAL A 1 389 ? 1.852 -12.437 -7.530 1.00 97.69 389 VAL A C 1
ATOM 3013 O O . VAL A 1 389 ? 1.758 -12.637 -8.739 1.00 97.69 389 VAL A O 1
ATOM 3016 N N . ILE A 1 390 ? 1.814 -11.221 -6.991 1.00 96.25 390 ILE A N 1
ATOM 3017 C CA . ILE A 1 390 ? 1.638 -9.982 -7.757 1.00 96.25 390 ILE A CA 1
ATOM 3018 C C . ILE A 1 390 ? 2.873 -9.080 -7.725 1.00 96.25 390 ILE A C 1
ATOM 3020 O O . ILE A 1 390 ? 2.976 -8.161 -8.531 1.00 96.25 390 ILE A O 1
ATOM 3024 N N . GLY A 1 391 ? 3.817 -9.324 -6.820 1.00 96.19 391 GLY A N 1
ATOM 3025 C CA . GLY A 1 391 ? 5.064 -8.573 -6.752 1.00 96.19 391 GLY A CA 1
ATOM 3026 C C . GLY A 1 391 ? 6.228 -9.464 -6.356 1.00 96.19 391 GLY A C 1
ATOM 3027 O O . GLY A 1 391 ? 6.081 -10.339 -5.502 1.00 96.19 391 GLY A O 1
ATOM 3028 N N . LEU A 1 392 ? 7.375 -9.237 -6.985 1.00 96.75 392 LEU A N 1
ATOM 3029 C CA . LEU A 1 392 ? 8.607 -9.957 -6.718 1.00 96.75 392 LEU A CA 1
ATOM 3030 C C . LEU A 1 392 ? 9.789 -8.985 -6.715 1.00 96.75 392 LEU A C 1
ATOM 3032 O O . LEU A 1 392 ? 10.080 -8.344 -7.721 1.00 96.75 392 LEU A O 1
ATOM 3036 N N . SER A 1 393 ? 10.476 -8.897 -5.582 1.00 94.38 393 SER A N 1
ATOM 3037 C CA . SER A 1 393 ? 11.662 -8.069 -5.375 1.00 94.38 393 SER A CA 1
ATOM 3038 C C . SER A 1 393 ? 12.820 -8.943 -4.911 1.00 94.38 393 SER A C 1
ATOM 3040 O O . SER A 1 393 ? 12.813 -9.473 -3.801 1.00 94.38 393 SER A O 1
ATOM 3042 N N . LEU A 1 394 ? 13.814 -9.112 -5.776 1.00 92.19 394 LEU A N 1
ATOM 3043 C CA . LEU A 1 394 ? 14.998 -9.926 -5.536 1.00 92.19 394 LEU A CA 1
ATOM 3044 C C . LEU A 1 394 ? 16.199 -8.999 -5.329 1.00 92.19 394 LEU A C 1
ATOM 3046 O O . LEU A 1 394 ? 16.772 -8.477 -6.288 1.00 92.19 394 LEU A O 1
ATOM 3050 N N . LYS A 1 395 ? 16.566 -8.778 -4.062 1.00 78.38 395 LYS A N 1
ATOM 3051 C CA . LYS A 1 395 ? 17.730 -7.974 -3.654 1.00 78.38 395 LYS A CA 1
ATOM 3052 C C . LYS A 1 395 ? 18.503 -8.718 -2.564 1.00 78.38 395 LYS A C 1
ATOM 3054 O O . LYS A 1 395 ? 17.900 -9.252 -1.638 1.00 78.38 395 LYS A O 1
ATOM 3059 N N . GLY A 1 396 ? 19.829 -8.779 -2.682 1.00 64.44 396 GLY A N 1
ATOM 3060 C CA . GLY A 1 396 ? 20.693 -9.411 -1.677 1.00 64.44 396 GLY A CA 1
ATOM 3061 C C . GLY A 1 396 ? 20.922 -8.512 -0.454 1.00 64.44 396 GLY A C 1
ATOM 3062 O O . GLY A 1 396 ? 21.041 -7.299 -0.595 1.00 64.44 396 GLY A O 1
ATOM 3063 N N . GLU A 1 397 ? 21.014 -9.090 0.749 1.00 57.91 397 GLU A N 1
ATOM 3064 C CA . GLU A 1 397 ? 21.127 -8.323 2.009 1.00 57.91 397 GLU A CA 1
ATOM 3065 C C . GLU A 1 397 ? 22.551 -7.853 2.359 1.00 57.91 397 GLU A C 1
ATOM 3067 O O . GLU A 1 397 ? 22.738 -7.016 3.239 1.00 57.91 397 GLU A O 1
ATOM 3072 N N . SER A 1 398 ? 23.586 -8.399 1.715 1.00 55.75 398 SER A N 1
ATOM 3073 C CA . SER A 1 398 ? 24.986 -8.079 2.065 1.00 55.75 398 SER A CA 1
ATOM 3074 C C . SER A 1 398 ? 26.013 -8.356 0.966 1.00 55.75 398 SER A C 1
ATOM 3076 O O . SER A 1 398 ? 27.086 -7.755 0.973 1.00 55.75 398 SER A O 1
ATOM 3078 N N . ASN A 1 399 ? 25.679 -9.213 -0.001 1.00 61.00 399 ASN A N 1
ATOM 3079 C CA . ASN A 1 399 ? 26.424 -9.419 -1.239 1.00 61.00 399 ASN A CA 1
ATOM 3080 C C . ASN A 1 399 ? 25.472 -9.253 -2.425 1.00 61.00 399 ASN A C 1
ATOM 3082 O O . ASN A 1 399 ? 24.275 -9.510 -2.291 1.00 61.00 399 ASN A O 1
ATOM 3086 N N . ALA A 1 400 ? 26.017 -8.870 -3.581 1.00 69.56 400 ALA A N 1
ATOM 3087 C CA . ALA A 1 400 ? 25.275 -8.876 -4.835 1.00 69.56 400 ALA A CA 1
ATOM 3088 C C . ALA A 1 400 ? 24.680 -10.273 -5.067 1.00 69.56 400 ALA A C 1
ATOM 3090 O O . ALA A 1 400 ? 25.426 -11.253 -5.134 1.00 69.56 400 ALA A O 1
ATOM 3091 N N . LEU A 1 401 ? 23.352 -10.354 -5.152 1.00 89.75 401 LEU A N 1
ATOM 3092 C CA . LEU A 1 401 ? 22.630 -11.578 -5.490 1.00 89.75 401 LEU A CA 1
ATOM 3093 C C . LEU A 1 401 ? 23.144 -12.093 -6.846 1.00 89.75 401 LEU A C 1
ATOM 3095 O O . LEU A 1 401 ? 23.216 -11.315 -7.787 1.00 89.75 401 LEU A O 1
ATOM 3099 N N . GLU A 1 402 ? 23.535 -13.362 -6.965 1.00 93.69 402 GLU A N 1
ATOM 3100 C CA . GLU A 1 402 ? 24.161 -13.901 -8.185 1.00 93.69 402 GLU A CA 1
ATOM 3101 C C . GLU A 1 402 ? 23.302 -15.015 -8.788 1.00 93.69 402 GLU A C 1
ATOM 3103 O O . GLU A 1 402 ? 22.912 -15.945 -8.084 1.00 93.69 402 GLU A O 1
ATOM 3108 N N . GLY A 1 403 ? 22.986 -14.919 -10.082 1.00 95.62 403 GLY A N 1
ATOM 3109 C CA . GLY A 1 403 ? 22.119 -15.894 -10.747 1.00 95.62 403 GLY A CA 1
ATOM 3110 C C . GLY A 1 403 ? 21.570 -15.425 -12.090 1.00 95.62 403 GLY A C 1
ATOM 3111 O O . GLY A 1 403 ? 22.169 -14.596 -12.776 1.00 95.62 403 GLY A O 1
ATOM 3112 N N . TYR A 1 404 ? 20.432 -15.988 -12.491 1.00 96.88 404 TYR A N 1
ATOM 3113 C CA . TYR A 1 404 ? 19.734 -15.653 -13.734 1.00 96.88 404 TYR A CA 1
ATOM 3114 C C . TYR A 1 404 ? 18.215 -15.746 -13.556 1.00 96.88 404 TYR A C 1
ATOM 3116 O O . TYR A 1 404 ? 17.729 -16.349 -12.602 1.00 96.88 404 TYR A O 1
ATOM 3124 N N . LEU A 1 405 ? 17.463 -15.160 -14.490 1.00 96.88 405 LEU A N 1
ATOM 3125 C CA . LEU A 1 405 ? 16.004 -15.262 -14.521 1.00 96.88 405 LEU A CA 1
ATOM 3126 C C . LEU A 1 405 ? 15.581 -16.486 -15.352 1.00 96.88 405 LEU A C 1
ATOM 3128 O O . LEU A 1 405 ? 15.908 -16.532 -16.539 1.00 96.88 405 LEU A O 1
ATOM 3132 N N . PRO A 1 406 ? 14.896 -17.482 -14.762 1.00 97.94 406 PRO A N 1
ATOM 3133 C CA . PRO A 1 406 ? 14.492 -18.695 -15.470 1.00 97.94 406 PRO A CA 1
ATOM 3134 C C . PRO A 1 406 ? 13.165 -18.512 -16.235 1.00 97.94 406 PRO A C 1
ATOM 3136 O O . PRO A 1 406 ? 12.411 -17.576 -15.970 1.00 97.94 406 PRO A O 1
ATOM 3139 N N . GLU A 1 407 ? 12.846 -19.417 -17.171 1.00 98.00 407 GLU A N 1
ATOM 3140 C CA . GLU A 1 407 ? 11.598 -19.359 -17.963 1.00 98.00 407 GLU A CA 1
ATOM 3141 C C . GLU A 1 407 ? 10.342 -19.543 -17.092 1.00 98.00 407 GLU A C 1
ATOM 3143 O O . GLU A 1 407 ? 9.278 -19.013 -17.413 1.00 98.00 407 GLU A O 1
ATOM 3148 N N . GLU A 1 408 ? 10.462 -20.218 -15.948 1.00 98.31 408 GLU A N 1
ATOM 3149 C CA . GLU A 1 408 ? 9.407 -20.391 -14.949 1.00 98.31 408 GLU A CA 1
ATOM 3150 C C . GLU A 1 408 ? 8.899 -19.058 -14.379 1.00 98.31 408 GLU A C 1
ATOM 3152 O O . GLU A 1 408 ? 7.784 -19.012 -13.865 1.00 98.31 408 GLU A O 1
ATOM 3157 N N . LEU A 1 409 ? 9.648 -17.957 -14.528 1.00 98.19 409 LEU A N 1
ATOM 3158 C CA . LEU A 1 409 ? 9.190 -16.614 -14.165 1.00 98.19 409 LEU A CA 1
ATOM 3159 C C . LEU A 1 409 ? 7.839 -16.268 -14.816 1.00 98.19 409 LEU A C 1
ATOM 3161 O O . LEU A 1 409 ? 6.974 -15.686 -14.164 1.00 98.19 409 LEU A O 1
ATOM 3165 N N . GLY A 1 410 ? 7.622 -16.677 -16.070 1.00 96.94 410 GLY A N 1
ATOM 3166 C CA . GLY A 1 410 ? 6.369 -16.422 -16.789 1.00 96.94 410 GLY A CA 1
ATOM 3167 C C . GLY A 1 410 ? 5.152 -17.169 -16.242 1.00 96.94 410 GLY A C 1
ATOM 3168 O O . GLY A 1 410 ? 4.029 -16.884 -16.650 1.00 96.94 410 GLY A O 1
ATOM 3169 N N . LEU A 1 411 ? 5.342 -18.107 -15.306 1.00 97.62 411 LEU A N 1
ATOM 3170 C CA . LEU A 1 411 ? 4.241 -18.782 -14.618 1.00 97.62 411 LEU A CA 1
ATOM 3171 C C . LEU A 1 411 ? 3.555 -17.885 -13.578 1.00 97.62 411 LEU A C 1
ATOM 3173 O O . LEU A 1 411 ? 2.412 -18.170 -13.212 1.00 97.62 411 LEU A O 1
ATOM 3177 N N . LEU A 1 412 ? 4.209 -16.802 -13.136 1.00 98.38 412 LEU A N 1
ATOM 3178 C CA . LEU A 1 412 ? 3.651 -15.799 -12.225 1.00 98.38 412 LEU A CA 1
ATOM 3179 C C . LEU A 1 412 ? 2.675 -14.875 -12.975 1.00 98.38 412 LEU A C 1
ATOM 3181 O O . LEU A 1 412 ? 2.904 -13.682 -13.129 1.00 98.38 412 LEU A O 1
ATOM 3185 N N . SER A 1 413 ? 1.573 -15.428 -13.484 1.00 96.75 413 SER A N 1
ATOM 3186 C CA . SER A 1 413 ? 0.706 -14.752 -14.465 1.00 96.75 413 SER A CA 1
ATOM 3187 C C . SER A 1 413 ? 0.029 -13.464 -13.972 1.00 96.75 413 SER A C 1
ATOM 3189 O O . SER A 1 413 ? -0.454 -12.682 -14.787 1.00 96.75 413 SER A O 1
ATOM 3191 N N . GLU A 1 414 ? -0.046 -13.257 -12.654 1.00 97.75 414 GLU A N 1
ATOM 3192 C CA . GLU A 1 414 ? -0.620 -12.054 -12.034 1.00 97.75 414 GLU A CA 1
ATOM 3193 C C . GLU A 1 414 ? 0.443 -11.033 -11.610 1.00 97.75 414 GLU A C 1
ATOM 3195 O O . GLU A 1 414 ? 0.101 -10.041 -10.964 1.00 97.75 414 GLU A O 1
ATOM 3200 N N . LEU A 1 415 ? 1.717 -11.251 -11.963 1.00 97.88 415 LEU A N 1
ATOM 3201 C CA . LEU A 1 415 ? 2.815 -10.375 -11.574 1.00 97.88 415 LEU A CA 1
ATOM 3202 C C . LEU A 1 415 ? 2.633 -8.970 -12.162 1.00 97.88 415 LEU A C 1
ATOM 3204 O O . LEU A 1 415 ? 2.480 -8.792 -13.369 1.00 97.88 415 LEU A O 1
ATOM 3208 N N . ARG A 1 416 ? 2.667 -7.977 -11.275 1.00 95.31 416 ARG A N 1
ATOM 3209 C CA . ARG A 1 416 ? 2.557 -6.541 -11.561 1.00 95.31 416 ARG A CA 1
ATOM 3210 C C . ARG A 1 416 ? 3.874 -5.820 -11.329 1.00 95.31 416 ARG A C 1
ATOM 3212 O O . ARG A 1 416 ? 4.191 -4.899 -12.070 1.00 95.31 416 ARG A O 1
ATOM 3219 N N . PHE A 1 417 ? 4.650 -6.269 -10.347 1.00 94.75 417 PHE A N 1
ATOM 3220 C CA . PHE A 1 417 ? 5.916 -5.649 -9.969 1.00 94.75 417 PHE A CA 1
ATOM 3221 C C . PHE A 1 417 ? 7.033 -6.684 -10.025 1.00 94.75 417 PHE A C 1
ATOM 3223 O O . PHE A 1 417 ? 6.955 -7.718 -9.359 1.00 94.75 417 PHE A O 1
ATOM 3230 N N . LEU A 1 418 ? 8.079 -6.402 -10.793 1.00 97.19 418 LEU A N 1
ATOM 3231 C CA . LEU A 1 418 ? 9.294 -7.206 -10.813 1.00 97.19 418 LEU A CA 1
ATOM 3232 C C . LEU A 1 418 ? 10.504 -6.293 -10.643 1.00 97.19 418 LEU A C 1
ATOM 3234 O O . LEU A 1 418 ? 10.799 -5.502 -11.531 1.00 97.19 418 LEU A O 1
ATOM 3238 N N . SER A 1 419 ? 11.220 -6.438 -9.529 1.00 95.81 419 SER A N 1
ATOM 3239 C CA . SER A 1 419 ? 12.498 -5.765 -9.282 1.00 95.81 419 SER A CA 1
ATOM 3240 C C . SER A 1 419 ? 13.580 -6.802 -9.011 1.00 95.81 419 SER A C 1
ATOM 3242 O O . SER A 1 419 ? 13.433 -7.646 -8.128 1.00 95.81 419 SER A O 1
ATOM 3244 N N . VAL A 1 420 ? 14.672 -6.770 -9.768 1.00 95.19 420 VAL A N 1
ATOM 3245 C CA . VAL A 1 420 ? 15.785 -7.713 -9.628 1.00 95.19 420 VAL A CA 1
ATOM 3246 C C . VAL A 1 420 ? 17.091 -6.949 -9.746 1.00 95.19 420 VAL A C 1
ATOM 3248 O O . VAL A 1 420 ? 17.372 -6.356 -10.785 1.00 95.19 420 VAL A O 1
ATOM 3251 N N . ALA A 1 421 ? 17.913 -7.003 -8.700 1.00 92.81 421 ALA A N 1
ATOM 3252 C CA . ALA A 1 421 ? 19.234 -6.387 -8.694 1.00 92.81 421 ALA A CA 1
ATOM 3253 C C . ALA A 1 421 ? 20.299 -7.387 -8.240 1.00 92.81 421 ALA A C 1
ATOM 3255 O O . ALA A 1 421 ? 20.163 -8.028 -7.194 1.00 92.81 421 ALA A O 1
ATOM 3256 N N . GLY A 1 422 ? 21.367 -7.514 -9.027 1.00 93.25 422 GLY A N 1
ATOM 3257 C CA . GLY A 1 422 ? 22.473 -8.398 -8.683 1.00 93.25 422 GLY A CA 1
ATOM 3258 C C . GLY A 1 422 ? 23.440 -8.679 -9.829 1.00 93.25 422 GLY A C 1
ATOM 3259 O O . GLY A 1 422 ? 23.393 -8.055 -10.887 1.00 93.25 422 GLY A O 1
ATOM 3260 N N . LYS A 1 423 ? 24.332 -9.646 -9.615 1.00 94.50 423 LYS A N 1
ATOM 3261 C CA . LYS A 1 423 ? 25.210 -10.229 -10.632 1.00 94.50 423 LYS A CA 1
ATOM 3262 C C . LYS A 1 423 ? 24.399 -11.161 -11.525 1.00 94.50 423 LYS A C 1
ATOM 3264 O O . LYS A 1 423 ? 24.243 -12.348 -11.239 1.00 94.50 423 LYS A O 1
ATOM 3269 N N . LEU A 1 424 ? 23.848 -10.594 -12.591 1.00 94.94 424 LEU A N 1
ATOM 3270 C CA . LEU A 1 424 ? 22.970 -11.310 -13.505 1.00 94.94 424 LEU A CA 1
ATOM 3271 C C . LEU A 1 424 ? 23.759 -11.957 -14.644 1.00 94.94 424 LEU A C 1
ATOM 3273 O O . LEU A 1 424 ? 24.682 -11.372 -15.225 1.00 94.94 424 LEU A O 1
ATOM 3277 N N . HIS A 1 425 ? 23.362 -13.176 -14.984 1.00 95.06 425 HIS A N 1
ATOM 3278 C CA . HIS A 1 425 ? 23.972 -14.004 -16.017 1.00 95.06 425 HIS A CA 1
ATOM 3279 C C . HIS A 1 425 ? 22.941 -14.457 -17.058 1.00 95.06 425 HIS A C 1
ATOM 3281 O O . HIS A 1 425 ? 21.753 -14.158 -16.957 1.00 95.06 425 HIS A O 1
ATOM 3287 N N . ALA A 1 426 ? 23.415 -15.218 -18.049 1.00 94.44 426 ALA A N 1
ATOM 3288 C CA . ALA A 1 426 ? 22.608 -15.791 -19.126 1.00 94.44 426 ALA A CA 1
ATOM 3289 C C . ALA A 1 426 ? 21.891 -14.719 -19.974 1.00 94.44 426 ALA A C 1
ATOM 3291 O O . ALA A 1 426 ? 22.494 -13.698 -20.304 1.00 94.44 426 ALA A O 1
ATOM 3292 N N . THR A 1 427 ? 20.660 -14.993 -20.402 1.00 93.75 427 THR A N 1
ATOM 3293 C CA . THR A 1 427 ? 19.808 -14.111 -21.212 1.00 93.75 427 THR A CA 1
ATOM 3294 C C . THR A 1 427 ? 18.511 -13.820 -20.465 1.00 93.75 427 THR A C 1
ATOM 3296 O O . THR A 1 427 ? 18.152 -14.553 -19.546 1.00 93.75 427 THR A O 1
ATOM 3299 N N . LEU A 1 428 ? 17.775 -12.787 -20.882 1.00 94.75 428 LEU A N 1
ATOM 3300 C CA . LEU A 1 428 ? 16.400 -12.610 -20.415 1.00 94.75 428 LEU A CA 1
ATOM 3301 C C . LEU A 1 428 ? 15.521 -13.760 -20.940 1.00 94.75 428 LEU A C 1
ATOM 3303 O O . LEU A 1 428 ? 15.629 -14.081 -22.129 1.00 94.75 428 LEU A O 1
ATOM 3307 N N . PRO A 1 429 ? 14.675 -14.378 -20.098 1.00 96.25 429 PRO A N 1
ATOM 3308 C CA . PRO A 1 429 ? 13.767 -15.429 -20.536 1.00 96.25 429 PRO A CA 1
ATOM 3309 C C . PRO A 1 429 ? 12.678 -14.850 -21.440 1.00 96.25 429 PRO A C 1
ATOM 3311 O O . PRO A 1 429 ? 12.177 -13.747 -21.200 1.00 96.25 429 PRO A O 1
ATOM 3314 N N . ALA A 1 430 ? 12.273 -15.597 -22.468 1.00 96.12 430 ALA A N 1
ATOM 3315 C CA . ALA A 1 430 ? 11.217 -15.151 -23.379 1.00 96.12 430 ALA A CA 1
ATOM 3316 C C . ALA A 1 430 ? 9.865 -15.026 -22.657 1.00 96.12 430 ALA A C 1
ATOM 3318 O O . ALA A 1 430 ? 9.030 -14.193 -23.017 1.00 96.12 430 ALA A O 1
ATOM 3319 N N . SER A 1 431 ? 9.661 -15.824 -21.606 1.00 96.75 431 SER A N 1
ATOM 3320 C CA . SER A 1 431 ? 8.466 -15.783 -20.772 1.00 96.75 431 SER A CA 1
ATOM 3321 C C . SER A 1 431 ? 8.267 -14.469 -20.003 1.00 96.75 431 SER A C 1
ATOM 3323 O O . SER A 1 431 ? 7.137 -14.183 -19.611 1.00 96.75 431 SER A O 1
ATOM 3325 N N . LEU A 1 432 ? 9.295 -13.616 -19.870 1.00 97.44 432 LEU A N 1
ATOM 3326 C CA . LEU A 1 432 ? 9.161 -12.269 -19.294 1.00 97.44 432 LEU A CA 1
ATOM 3327 C C . LEU A 1 432 ? 8.073 -11.452 -20.010 1.00 97.44 432 LEU A C 1
ATOM 3329 O O . LEU A 1 432 ? 7.261 -10.794 -19.365 1.00 97.44 432 LEU A O 1
ATOM 3333 N N . TYR A 1 433 ? 8.011 -11.545 -21.340 1.00 96.31 433 TYR A N 1
ATOM 3334 C CA . TYR A 1 433 ? 7.038 -10.818 -22.162 1.00 96.31 433 TYR A CA 1
ATOM 3335 C C . TYR A 1 433 ? 5.614 -11.400 -22.087 1.00 96.31 433 TYR A C 1
ATOM 3337 O O . TYR A 1 433 ? 4.677 -10.812 -22.620 1.00 96.31 433 TYR A O 1
ATOM 3345 N N . GLN A 1 434 ? 5.425 -12.541 -21.413 1.00 94.81 434 GLN A N 1
ATOM 3346 C CA . GLN A 1 434 ? 4.107 -13.145 -21.174 1.00 94.81 434 GLN A CA 1
ATOM 3347 C C . GLN A 1 434 ? 3.425 -12.578 -19.920 1.00 94.81 434 GLN A C 1
ATOM 3349 O O . GLN A 1 434 ? 2.229 -12.802 -19.712 1.00 94.81 434 GLN A O 1
ATOM 3354 N N . LEU A 1 435 ? 4.152 -11.810 -19.102 1.00 97.81 435 LEU A N 1
ATOM 3355 C CA . LEU A 1 435 ? 3.647 -11.160 -17.894 1.00 97.81 435 LEU A CA 1
ATOM 3356 C C . LEU A 1 435 ? 2.817 -9.916 -18.241 1.00 97.81 435 LEU A C 1
ATOM 3358 O O . LEU A 1 435 ? 3.142 -8.793 -17.882 1.00 97.81 435 LEU A O 1
ATOM 3362 N N . THR A 1 436 ? 1.706 -10.104 -18.948 1.00 96.25 436 THR A N 1
ATOM 3363 C CA . THR A 1 436 ? 0.868 -9.007 -19.474 1.00 96.25 436 THR A CA 1
ATOM 3364 C C . THR A 1 436 ? 0.242 -8.106 -18.399 1.00 96.25 436 THR A C 1
ATOM 3366 O O . THR A 1 436 ? -0.289 -7.042 -18.718 1.00 96.25 436 THR A O 1
ATOM 3369 N N . LYS A 1 437 ? 0.283 -8.509 -17.121 1.00 97.00 437 LYS A N 1
ATOM 3370 C CA . LYS A 1 437 ? -0.159 -7.712 -15.965 1.00 97.00 437 LYS A CA 1
ATOM 3371 C C . LYS A 1 437 ? 0.930 -6.804 -15.391 1.00 97.00 437 LYS A C 1
ATOM 3373 O O . LYS A 1 437 ? 0.616 -6.022 -14.496 1.00 97.00 437 LYS A O 1
ATOM 3378 N N . LEU A 1 438 ? 2.159 -6.891 -15.899 1.00 96.81 438 LEU A N 1
ATOM 3379 C CA . LEU A 1 438 ? 3.296 -6.144 -15.387 1.00 96.81 438 LEU A CA 1
ATOM 3380 C C . LEU A 1 438 ? 3.080 -4.637 -15.569 1.00 96.81 438 LEU A C 1
ATOM 3382 O O . LEU A 1 438 ? 2.777 -4.170 -16.665 1.00 96.81 438 LEU A O 1
ATOM 3386 N N . GLN A 1 439 ? 3.224 -3.910 -14.467 1.00 95.00 439 GLN A N 1
ATOM 3387 C CA . GLN A 1 439 ? 3.150 -2.455 -14.367 1.00 95.00 439 GLN A CA 1
ATOM 3388 C C . GLN A 1 439 ? 4.544 -1.867 -14.158 1.00 95.00 439 GLN A C 1
ATOM 3390 O O . GLN A 1 439 ? 4.875 -0.844 -14.747 1.00 95.00 439 GLN A O 1
ATOM 3395 N N . GLU A 1 440 ? 5.394 -2.546 -13.388 1.00 94.69 440 GLU A N 1
ATOM 3396 C CA . GLU A 1 440 ? 6.763 -2.109 -13.137 1.00 94.69 440 GLU A CA 1
ATOM 3397 C C . GLU A 1 440 ? 7.753 -3.241 -13.402 1.00 94.69 440 GLU A C 1
ATOM 3399 O O . GLU A 1 440 ? 7.639 -4.340 -12.847 1.00 94.69 440 GLU A O 1
ATOM 3404 N N . LEU A 1 441 ? 8.742 -2.943 -14.242 1.00 97.19 441 LEU A N 1
ATOM 3405 C CA . LEU A 1 441 ? 9.875 -3.810 -14.526 1.00 97.19 441 LEU A CA 1
ATOM 3406 C C . LEU A 1 441 ? 11.165 -3.061 -14.217 1.00 97.19 441 LEU A C 1
ATOM 3408 O O . LEU A 1 441 ? 11.504 -2.111 -14.916 1.00 97.19 441 LEU A O 1
ATOM 3412 N N . ASP A 1 442 ? 11.890 -3.519 -13.204 1.00 95.94 442 ASP A N 1
ATOM 3413 C CA . ASP A 1 442 ? 13.172 -2.969 -12.780 1.00 95.94 442 ASP A CA 1
ATOM 3414 C C . ASP A 1 442 ? 14.234 -4.070 -12.736 1.00 95.94 442 ASP A C 1
ATOM 3416 O O . ASP A 1 442 ? 14.254 -4.913 -11.842 1.00 95.94 442 ASP A O 1
ATOM 3420 N N . LEU A 1 443 ? 15.119 -4.089 -13.727 1.00 96.06 443 LEU A N 1
ATOM 3421 C CA . LEU A 1 443 ? 16.218 -5.042 -13.811 1.00 96.06 443 LEU A CA 1
ATOM 3422 C C . LEU A 1 443 ? 17.543 -4.289 -13.764 1.00 96.06 443 LEU A C 1
ATOM 3424 O O . LEU A 1 443 ? 17.833 -3.469 -14.634 1.00 96.06 443 LEU A O 1
ATOM 3428 N N . LYS A 1 444 ? 18.384 -4.618 -12.786 1.00 94.25 444 LYS A N 1
ATOM 3429 C CA . LYS A 1 444 ? 19.688 -3.987 -12.598 1.00 94.25 444 LYS A CA 1
ATOM 3430 C C . LYS A 1 444 ? 20.807 -5.015 -12.561 1.00 94.25 444 LYS A C 1
ATOM 3432 O O . LYS A 1 444 ? 20.940 -5.787 -11.610 1.00 94.25 444 LYS A O 1
ATOM 3437 N N . ALA A 1 445 ? 21.647 -4.984 -13.590 1.00 93.75 445 ALA A N 1
ATOM 3438 C CA . ALA A 1 445 ? 22.875 -5.759 -13.630 1.00 93.75 445 ALA A CA 1
ATOM 3439 C C . ALA A 1 445 ? 23.993 -5.019 -12.882 1.00 93.75 445 ALA A C 1
ATOM 3441 O O . ALA A 1 445 ? 24.415 -3.928 -13.261 1.00 93.75 445 ALA A O 1
ATOM 3442 N N . GLU A 1 446 ? 24.504 -5.629 -11.817 1.00 92.50 446 GLU A N 1
ATOM 3443 C CA . GLU A 1 446 ? 25.611 -5.091 -11.030 1.00 92.50 446 GLU A CA 1
ATOM 3444 C C . GLU A 1 446 ? 26.983 -5.460 -11.618 1.00 92.50 446 GLU A C 1
ATOM 3446 O O . GLU A 1 446 ? 27.108 -6.229 -12.577 1.00 92.50 446 GLU A O 1
ATOM 3451 N N . TYR A 1 447 ? 28.051 -4.918 -11.028 1.00 89.38 447 TYR A N 1
ATOM 3452 C CA . TYR A 1 447 ? 29.429 -5.205 -11.425 1.00 89.38 447 TYR A CA 1
ATOM 3453 C C . TYR A 1 447 ? 29.710 -6.721 -11.472 1.00 89.38 447 TYR A C 1
ATOM 3455 O O . TYR A 1 447 ? 29.406 -7.441 -10.525 1.00 89.38 447 TYR A O 1
ATOM 3463 N N . GLN A 1 448 ? 30.362 -7.181 -12.550 1.00 90.69 448 GLN A N 1
ATOM 3464 C CA . GLN A 1 448 ? 30.614 -8.597 -12.902 1.00 90.69 448 GLN A CA 1
ATOM 3465 C C . GLN A 1 448 ? 29.422 -9.380 -13.470 1.00 90.69 448 GLN A C 1
ATOM 3467 O O . GLN A 1 448 ? 29.581 -10.567 -13.763 1.00 90.69 448 GLN A O 1
ATOM 3472 N N . SER A 1 449 ? 28.276 -8.740 -13.705 1.00 94.12 449 SER A N 1
ATOM 3473 C CA . SER A 1 449 ? 27.217 -9.347 -14.516 1.00 94.12 449 SER A CA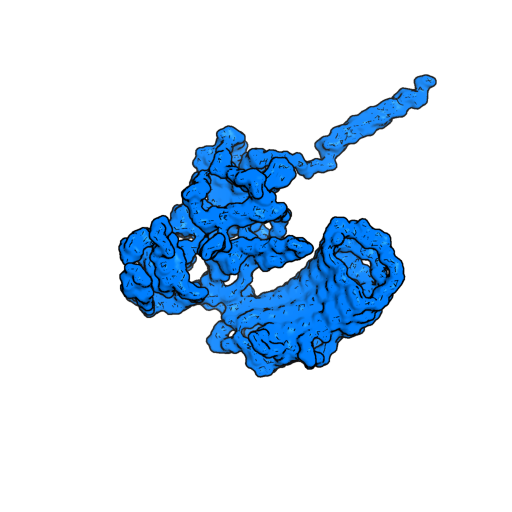 1
ATOM 3474 C C . SER A 1 449 ? 27.731 -9.710 -15.912 1.00 94.12 449 SER A C 1
ATOM 3476 O O . SER A 1 449 ? 28.537 -8.991 -16.508 1.00 94.12 449 SER A O 1
ATOM 3478 N N . THR A 1 450 ? 27.263 -10.842 -16.435 1.00 95.50 450 THR A N 1
ATOM 3479 C CA . THR A 1 450 ? 27.549 -11.292 -17.810 1.00 95.50 450 THR A CA 1
ATOM 3480 C C . THR A 1 450 ? 26.316 -11.279 -18.704 1.00 95.50 450 THR A C 1
ATOM 3482 O O . THR A 1 450 ? 26.452 -11.534 -19.902 1.00 95.50 450 THR A O 1
ATOM 3485 N N . LEU A 1 451 ? 25.141 -10.983 -18.134 1.00 95.62 451 LEU A N 1
ATOM 3486 C CA . LEU A 1 451 ? 23.900 -10.781 -18.867 1.00 95.62 451 LEU A CA 1
ATOM 3487 C C . LEU A 1 451 ? 24.112 -9.743 -19.971 1.00 95.62 451 LEU A C 1
ATOM 3489 O O . LEU A 1 451 ? 24.631 -8.651 -19.738 1.00 95.62 451 LEU A O 1
ATOM 3493 N N . LYS A 1 452 ? 23.696 -10.113 -21.177 1.00 94.50 452 LYS A N 1
ATOM 3494 C CA . LYS A 1 452 ? 23.578 -9.225 -22.328 1.00 94.50 452 LYS A CA 1
ATOM 3495 C C . LYS A 1 452 ? 22.261 -9.521 -23.015 1.00 94.50 452 LYS A C 1
ATOM 3497 O O . LYS A 1 452 ? 21.942 -10.689 -23.240 1.00 94.50 452 LYS A O 1
ATOM 3502 N N . ALA A 1 453 ? 21.502 -8.483 -23.332 1.00 95.19 453 ALA A N 1
ATOM 3503 C CA . ALA A 1 453 ? 20.218 -8.636 -23.996 1.00 95.19 453 ALA A CA 1
ATOM 3504 C C . ALA A 1 453 ? 19.944 -7.468 -24.938 1.00 95.19 453 ALA A C 1
ATOM 3506 O O . ALA A 1 453 ? 20.352 -6.343 -24.681 1.00 95.19 453 ALA A O 1
ATOM 3507 N N . SER A 1 454 ? 19.194 -7.721 -26.003 1.00 94.62 454 SER A N 1
ATOM 3508 C CA . SER A 1 454 ? 18.538 -6.660 -26.768 1.00 94.62 454 SER A CA 1
ATOM 3509 C C . SER A 1 454 ? 17.068 -6.604 -26.380 1.00 94.62 454 SER A C 1
ATOM 3511 O O . SER A 1 454 ? 16.466 -7.639 -26.091 1.00 94.62 454 SER A O 1
ATOM 3513 N N . LEU A 1 455 ? 16.485 -5.406 -26.373 1.00 94.38 455 LEU A N 1
ATOM 3514 C CA . LEU A 1 455 ? 15.063 -5.244 -26.088 1.00 94.38 455 LEU A CA 1
ATOM 3515 C C . LEU A 1 455 ? 14.239 -5.778 -27.275 1.00 94.38 455 LEU A C 1
ATOM 3517 O O . LEU A 1 455 ? 14.354 -5.253 -28.382 1.00 94.38 455 LEU A O 1
ATOM 3521 N N . SER A 1 456 ? 13.457 -6.840 -27.048 1.00 94.81 456 SER A N 1
ATOM 3522 C CA . SER A 1 456 ? 12.622 -7.491 -28.072 1.00 94.81 456 SER A CA 1
ATOM 3523 C C . SER A 1 456 ? 11.464 -6.598 -28.526 1.00 94.81 456 SER A C 1
ATOM 3525 O O . SER A 1 456 ? 10.946 -5.808 -27.736 1.00 94.81 456 SER A O 1
ATOM 3527 N N . ASP A 1 457 ? 10.988 -6.800 -29.760 1.00 96.56 457 ASP A N 1
ATOM 3528 C CA . ASP A 1 457 ? 9.737 -6.199 -30.241 1.00 96.56 457 ASP A CA 1
ATOM 3529 C C . ASP A 1 457 ? 8.530 -6.628 -29.381 1.00 96.56 457 ASP A C 1
ATOM 3531 O O . ASP A 1 457 ? 7.573 -5.861 -29.248 1.00 96.56 457 ASP A O 1
ATOM 3535 N N . ASP A 1 458 ? 8.621 -7.798 -28.734 1.00 97.38 458 ASP A N 1
ATOM 3536 C CA . ASP A 1 458 ? 7.628 -8.345 -27.798 1.00 97.38 458 ASP A CA 1
ATOM 3537 C C . ASP A 1 458 ? 7.424 -7.482 -26.547 1.00 97.38 458 ASP A C 1
ATOM 3539 O O . ASP A 1 458 ? 6.474 -7.712 -25.800 1.00 97.38 458 ASP A O 1
ATOM 3543 N N . ILE A 1 459 ? 8.255 -6.456 -26.317 1.00 96.94 459 ILE A N 1
ATOM 3544 C CA . ILE A 1 459 ? 8.010 -5.483 -25.248 1.00 96.94 459 ILE A CA 1
ATOM 3545 C C . ILE A 1 459 ? 6.611 -4.861 -25.358 1.00 96.94 459 ILE A C 1
ATOM 3547 O O . ILE A 1 459 ? 5.992 -4.587 -24.336 1.00 96.94 459 ILE A O 1
ATOM 3551 N N . ALA A 1 460 ? 6.070 -4.727 -26.575 1.00 97.00 460 ALA A N 1
ATOM 3552 C CA . ALA A 1 460 ? 4.713 -4.233 -26.805 1.00 97.00 460 ALA A CA 1
ATOM 3553 C C . ALA A 1 460 ? 3.601 -5.113 -26.210 1.00 97.00 460 ALA A C 1
ATOM 3555 O O . ALA A 1 460 ? 2.485 -4.630 -26.052 1.00 97.00 460 ALA A O 1
ATOM 3556 N N . LEU A 1 461 ? 3.882 -6.372 -25.851 1.00 97.50 461 LEU A N 1
ATOM 3557 C CA . LEU A 1 461 ? 2.921 -7.238 -25.158 1.00 97.50 461 LEU A CA 1
ATOM 3558 C C . LEU A 1 461 ? 2.692 -6.811 -23.699 1.00 97.50 461 LEU A C 1
ATOM 3560 O O . LEU A 1 461 ? 1.680 -7.177 -23.099 1.00 97.50 461 LEU A O 1
ATOM 3564 N N . LEU A 1 462 ? 3.601 -6.021 -23.119 1.00 97.50 462 LEU A N 1
ATOM 3565 C CA . LEU A 1 462 ? 3.486 -5.490 -21.761 1.00 97.50 462 LEU A CA 1
ATOM 3566 C C . LEU A 1 462 ? 2.650 -4.200 -21.743 1.00 97.50 462 LEU A C 1
ATOM 3568 O O . LEU A 1 462 ? 3.083 -3.160 -21.260 1.00 97.50 462 LEU A O 1
ATOM 3572 N N . GLU A 1 463 ? 1.425 -4.256 -22.268 1.00 95.19 463 GLU A N 1
ATOM 3573 C CA . GLU A 1 463 ? 0.540 -3.092 -22.471 1.00 95.19 463 GLU A CA 1
ATOM 3574 C C . GLU A 1 463 ? 0.186 -2.326 -21.177 1.00 95.19 463 GLU A C 1
ATOM 3576 O O . GLU A 1 463 ? -0.285 -1.186 -21.226 1.00 95.19 463 GLU A O 1
ATOM 3581 N N . ASN A 1 464 ? 0.384 -2.953 -20.012 1.00 95.56 464 ASN A N 1
ATOM 3582 C CA . ASN A 1 464 ? 0.125 -2.358 -18.702 1.00 95.56 464 ASN A CA 1
ATOM 3583 C C . ASN A 1 464 ? 1.343 -1.676 -18.069 1.00 95.56 464 ASN A C 1
ATOM 3585 O O . ASN A 1 464 ? 1.204 -1.150 -16.970 1.00 95.56 464 ASN A O 1
ATOM 3589 N N . LEU A 1 465 ? 2.496 -1.669 -18.743 1.00 95.81 465 LEU A N 1
ATOM 3590 C CA . LEU A 1 465 ? 3.737 -1.167 -18.172 1.00 95.81 465 LEU A CA 1
ATOM 3591 C C . LEU A 1 465 ? 3.693 0.357 -17.987 1.00 95.81 465 LEU A C 1
ATOM 3593 O O . LEU A 1 465 ? 3.504 1.112 -18.941 1.00 95.81 465 LEU A O 1
ATOM 3597 N N . GLU A 1 466 ? 3.891 0.780 -16.745 1.00 94.44 466 GLU A N 1
ATOM 3598 C CA . GLU A 1 466 ? 3.935 2.164 -16.268 1.00 94.44 466 GLU A CA 1
ATOM 3599 C C . GLU A 1 466 ? 5.390 2.599 -16.022 1.00 94.44 466 GLU A C 1
ATOM 3601 O O . GLU A 1 466 ? 5.765 3.736 -16.310 1.00 94.44 466 GLU A O 1
ATOM 3606 N N . SER A 1 467 ? 6.249 1.675 -15.578 1.00 94.50 467 SER A N 1
ATOM 3607 C CA . SER A 1 467 ? 7.669 1.926 -15.324 1.00 94.50 467 SER A CA 1
ATOM 3608 C C . SER A 1 467 ? 8.556 0.843 -15.933 1.00 94.50 467 SER A C 1
ATOM 3610 O O . SER A 1 467 ? 8.373 -0.350 -15.676 1.00 94.50 467 SER A O 1
ATOM 3612 N N . LEU A 1 468 ? 9.542 1.269 -16.724 1.00 97.50 468 LEU A N 1
ATOM 3613 C CA . LEU A 1 468 ? 10.570 0.412 -17.304 1.00 97.50 468 LEU A CA 1
ATOM 3614 C C . LEU A 1 468 ? 11.958 0.916 -16.906 1.00 97.50 468 LEU A C 1
ATOM 3616 O O . LEU A 1 468 ? 12.400 1.967 -17.369 1.00 97.50 468 LEU A O 1
ATOM 3620 N N . SER A 1 469 ? 12.655 0.132 -16.092 1.00 96.81 469 SER A N 1
ATOM 3621 C CA . SER A 1 469 ? 14.041 0.330 -15.680 1.00 96.81 469 SER A CA 1
ATOM 3622 C C . SER A 1 469 ? 14.863 -0.905 -16.053 1.00 96.81 469 SER A C 1
ATOM 3624 O O . SER A 1 469 ? 14.578 -2.019 -15.617 1.00 96.81 469 SER A O 1
ATOM 3626 N N . MET A 1 470 ? 15.865 -0.739 -16.912 1.00 96.56 470 MET A N 1
ATOM 3627 C CA . MET A 1 470 ? 16.772 -1.818 -17.311 1.00 96.56 470 MET A CA 1
ATOM 3628 C C . MET A 1 470 ? 18.188 -1.256 -17.398 1.00 96.56 470 MET A C 1
ATOM 3630 O O . MET A 1 470 ? 18.494 -0.540 -18.345 1.00 96.56 470 MET A O 1
ATOM 3634 N N . GLU A 1 471 ? 19.052 -1.564 -16.431 1.00 95.25 471 GLU A N 1
ATOM 3635 C CA . GLU A 1 471 ? 20.378 -0.942 -16.283 1.00 95.25 471 GLU A CA 1
ATOM 3636 C C . GLU A 1 471 ? 21.520 -1.956 -16.431 1.00 95.25 471 GLU A C 1
ATOM 3638 O O . GLU A 1 471 ? 21.519 -3.005 -15.784 1.00 95.25 471 GLU A O 1
ATOM 3643 N N . GLY A 1 472 ? 22.551 -1.608 -17.206 1.00 95.06 472 GLY A N 1
ATOM 3644 C CA . GLY A 1 472 ? 23.846 -2.300 -17.185 1.00 95.06 472 GLY A CA 1
ATOM 3645 C C . GLY A 1 472 ? 24.013 -3.507 -18.116 1.00 95.06 472 GLY A C 1
ATOM 3646 O O . GLY A 1 472 ? 25.076 -4.130 -18.092 1.00 95.06 472 GLY A O 1
ATOM 3647 N N . PHE A 1 473 ? 23.016 -3.868 -18.930 1.00 96.44 473 PHE A N 1
ATOM 3648 C CA . PHE A 1 473 ? 23.065 -5.104 -19.735 1.00 96.44 473 PHE A CA 1
ATOM 3649 C C . PHE A 1 473 ? 22.412 -5.032 -21.124 1.00 96.44 473 PHE A C 1
ATOM 3651 O O . PHE A 1 473 ? 22.550 -5.983 -21.901 1.00 96.44 473 PHE A O 1
ATOM 3658 N N . LEU A 1 474 ? 21.696 -3.953 -21.459 1.00 97.19 474 LEU A N 1
ATOM 3659 C CA . LEU A 1 474 ? 21.066 -3.829 -22.772 1.00 97.19 474 LEU A CA 1
ATOM 3660 C C . LEU A 1 474 ? 22.081 -3.456 -23.855 1.00 97.19 474 LEU A C 1
ATOM 3662 O O . LEU A 1 474 ? 22.921 -2.579 -23.664 1.00 97.19 474 LEU A O 1
ATOM 3666 N N . GLU A 1 475 ? 21.957 -4.082 -25.022 1.00 96.31 475 GLU A N 1
ATOM 3667 C CA . GLU A 1 475 ? 22.727 -3.788 -26.228 1.00 96.31 475 GLU A CA 1
ATOM 3668 C C . GLU A 1 475 ? 21.840 -3.728 -27.480 1.00 96.31 475 GLU A C 1
ATOM 3670 O O . GLU A 1 475 ? 20.728 -4.259 -27.518 1.00 96.31 475 GLU A O 1
ATOM 3675 N N . GLY A 1 476 ? 22.340 -3.101 -28.545 1.00 96.12 476 GLY A N 1
ATOM 3676 C CA . GLY A 1 476 ? 21.613 -2.999 -29.813 1.00 96.12 476 GLY A CA 1
ATOM 3677 C C . GLY A 1 476 ? 20.711 -1.767 -29.889 1.00 96.12 476 GLY A C 1
ATOM 3678 O O . GLY A 1 476 ? 21.016 -0.737 -29.295 1.00 96.12 476 GLY A O 1
ATOM 3679 N N . ARG A 1 477 ? 19.671 -1.810 -30.726 1.00 97.00 477 ARG A N 1
ATOM 3680 C CA . ARG A 1 477 ? 18.767 -0.669 -30.959 1.00 97.00 477 ARG A CA 1
ATOM 3681 C C . ARG A 1 477 ? 17.525 -0.785 -30.088 1.00 97.00 477 ARG A C 1
ATOM 3683 O O . ARG A 1 477 ? 17.080 -1.893 -29.811 1.00 97.00 477 ARG A O 1
ATOM 3690 N N . LEU A 1 478 ? 16.937 0.355 -29.734 1.00 97.44 478 LEU A N 1
ATOM 3691 C CA . LEU A 1 478 ? 15.592 0.380 -29.166 1.00 97.44 478 LEU A CA 1
ATOM 3692 C C . LEU A 1 478 ? 14.564 0.059 -30.269 1.00 97.44 478 LEU A C 1
ATOM 3694 O O . LEU A 1 478 ? 14.650 0.653 -31.350 1.00 97.44 478 LEU A O 1
ATOM 3698 N N . PRO A 1 479 ? 13.623 -0.871 -30.036 1.00 97.06 479 PRO A N 1
ATOM 3699 C CA . PRO A 1 479 ? 12.597 -1.222 -31.006 1.00 97.06 479 PRO A CA 1
ATOM 3700 C C . PRO A 1 479 ? 11.572 -0.093 -31.154 1.00 97.06 479 PRO A C 1
ATOM 3702 O O . PRO A 1 479 ? 11.222 0.589 -30.190 1.00 97.06 479 PRO A O 1
ATOM 3705 N N . GLU A 1 480 ? 11.024 0.075 -32.360 1.00 97.62 480 GLU A N 1
ATOM 3706 C CA . GLU A 1 480 ? 9.927 1.029 -32.598 1.00 97.62 480 GLU A CA 1
ATOM 3707 C C . GLU A 1 480 ? 8.645 0.620 -31.851 1.00 97.62 480 GLU A C 1
ATOM 3709 O O . GLU A 1 480 ? 7.796 1.467 -31.575 1.00 97.62 480 GLU A O 1
ATOM 3714 N N . THR A 1 481 ? 8.498 -0.652 -31.473 1.00 97.94 481 THR A N 1
ATOM 3715 C CA . THR A 1 481 ? 7.361 -1.127 -30.674 1.00 97.94 481 THR A CA 1
ATOM 3716 C C . THR A 1 481 ? 7.366 -0.595 -29.239 1.00 97.94 481 THR A C 1
ATOM 3718 O O . THR A 1 481 ? 6.308 -0.582 -28.617 1.00 97.94 481 THR A O 1
ATOM 3721 N N . LEU A 1 482 ? 8.485 -0.047 -28.738 1.00 97.69 482 LEU A N 1
ATOM 3722 C CA . LEU A 1 482 ? 8.533 0.634 -27.436 1.00 97.69 482 LEU A CA 1
ATOM 3723 C C . LEU A 1 482 ? 7.484 1.754 -27.339 1.00 97.69 482 LEU A C 1
ATOM 3725 O O . LEU A 1 482 ? 6.856 1.926 -26.302 1.00 97.69 482 LEU A O 1
ATOM 3729 N N . GLY A 1 483 ? 7.237 2.468 -28.441 1.00 96.88 483 GLY A N 1
ATOM 3730 C CA . GLY A 1 483 ? 6.221 3.520 -28.524 1.00 96.88 483 GLY A CA 1
ATOM 3731 C C . GLY A 1 483 ? 4.766 3.040 -28.442 1.00 96.88 483 GLY A C 1
ATOM 3732 O O . GLY A 1 483 ? 3.859 3.859 -28.572 1.00 96.88 483 GLY A O 1
ATOM 3733 N N . GLN A 1 484 ? 4.517 1.736 -28.280 1.00 97.38 484 GLN A N 1
ATOM 3734 C CA . GLN A 1 484 ? 3.175 1.169 -28.092 1.00 97.38 484 GLN A CA 1
ATOM 3735 C C . GLN A 1 484 ? 2.770 1.077 -26.613 1.00 97.38 484 GLN A C 1
ATOM 3737 O O . GLN A 1 484 ? 1.598 0.850 -26.322 1.00 97.38 484 GLN A O 1
ATOM 3742 N N . LEU A 1 485 ? 3.702 1.297 -25.679 1.00 97.44 485 LEU A N 1
ATOM 3743 C CA . LEU A 1 485 ? 3.451 1.251 -24.237 1.00 97.44 485 LEU A CA 1
ATOM 3744 C C . LEU A 1 485 ? 2.708 2.504 -23.752 1.00 97.44 485 LEU A C 1
ATOM 3746 O O . LEU A 1 485 ? 3.258 3.344 -23.052 1.00 97.44 485 LEU A O 1
ATOM 3750 N N . SER A 1 486 ? 1.440 2.664 -24.130 1.00 94.75 486 SER A N 1
ATOM 3751 C CA . SER A 1 486 ? 0.684 3.910 -23.922 1.00 94.75 486 SER A CA 1
ATOM 3752 C C . SER A 1 486 ? 0.535 4.358 -22.461 1.00 94.75 486 SER A C 1
ATOM 3754 O O . SER A 1 486 ? 0.162 5.507 -22.227 1.00 94.75 486 SER A O 1
ATOM 3756 N N . LYS A 1 487 ? 0.785 3.459 -21.499 1.00 94.50 487 LYS A N 1
ATOM 3757 C CA . LYS A 1 487 ? 0.757 3.734 -20.057 1.00 94.50 487 LYS A CA 1
ATOM 3758 C C . LYS A 1 487 ? 2.127 4.071 -19.463 1.00 94.50 487 LYS A C 1
ATOM 3760 O O . LYS A 1 487 ? 2.180 4.391 -18.287 1.00 94.50 487 LYS A O 1
ATOM 3765 N N . LEU A 1 488 ? 3.210 4.008 -20.242 1.00 95.75 488 LEU A N 1
ATOM 3766 C CA . LEU A 1 488 ? 4.559 4.206 -19.722 1.00 95.75 488 LEU A CA 1
ATOM 3767 C C . LEU A 1 488 ? 4.754 5.656 -19.263 1.00 95.75 488 LEU A C 1
ATOM 3769 O O . LEU A 1 488 ? 4.671 6.590 -20.061 1.00 95.75 488 LEU A O 1
ATOM 3773 N N . GLU A 1 489 ? 5.050 5.817 -17.979 1.00 92.56 489 GLU A N 1
ATOM 3774 C CA . GLU A 1 489 ? 5.299 7.085 -17.296 1.00 92.56 489 GLU A CA 1
ATOM 3775 C C . GLU A 1 489 ? 6.790 7.303 -17.035 1.00 92.56 489 GLU A C 1
ATOM 3777 O O . GLU A 1 489 ? 7.261 8.445 -17.035 1.00 92.56 489 GLU A O 1
ATOM 3782 N N . TYR A 1 490 ? 7.541 6.218 -16.838 1.00 93.62 490 TYR A N 1
ATOM 3783 C CA . TYR A 1 490 ? 8.953 6.251 -16.476 1.00 93.62 490 TYR A CA 1
ATOM 3784 C C . TYR A 1 490 ? 9.774 5.302 -17.351 1.00 93.62 490 TYR A C 1
ATOM 3786 O O . TYR A 1 490 ? 9.496 4.105 -17.426 1.00 93.62 490 TYR A O 1
ATOM 3794 N N . LEU A 1 491 ? 10.813 5.840 -17.994 1.00 97.38 491 LEU A N 1
ATOM 3795 C CA . LEU A 1 491 ? 11.778 5.072 -18.775 1.00 97.38 491 LEU A CA 1
ATOM 3796 C C . LEU A 1 491 ? 13.199 5.368 -18.294 1.00 97.38 491 LEU A C 1
ATOM 3798 O O . LEU A 1 491 ? 13.700 6.476 -18.488 1.00 97.38 491 LEU A O 1
ATOM 3802 N N . ASN A 1 492 ? 13.863 4.362 -17.732 1.00 96.81 492 ASN A N 1
ATOM 3803 C CA . ASN A 1 492 ? 15.264 4.413 -17.335 1.00 96.81 492 ASN A CA 1
ATOM 3804 C C . ASN A 1 492 ? 16.059 3.286 -17.999 1.00 96.81 492 ASN A C 1
ATOM 3806 O O . ASN A 1 492 ? 15.818 2.103 -17.777 1.00 96.81 492 ASN A O 1
ATOM 3810 N N . LEU A 1 493 ? 17.031 3.664 -18.817 1.00 97.50 493 LEU A N 1
ATOM 3811 C CA . LEU A 1 493 ? 17.935 2.755 -19.507 1.00 97.50 493 LEU A CA 1
ATOM 3812 C C . LEU A 1 493 ? 19.395 3.096 -19.198 1.00 97.50 493 LEU A C 1
ATOM 3814 O O . LEU A 1 493 ? 20.256 2.834 -20.033 1.00 97.50 493 LEU A O 1
ATOM 3818 N N . TYR A 1 494 ? 19.672 3.708 -18.046 1.00 94.25 494 TYR A N 1
ATOM 3819 C CA . TYR A 1 494 ? 21.002 4.148 -17.637 1.00 94.25 494 TYR A CA 1
ATOM 3820 C C . TYR A 1 494 ? 22.080 3.058 -17.802 1.00 94.25 494 TYR A C 1
ATOM 3822 O O . TYR A 1 494 ? 21.852 1.874 -17.545 1.00 94.25 494 TYR A O 1
ATOM 3830 N N . GLN A 1 495 ? 23.283 3.471 -18.222 1.00 95.12 495 GLN A N 1
ATOM 3831 C CA . GLN A 1 495 ? 24.479 2.614 -18.300 1.00 95.12 495 GLN A CA 1
ATOM 3832 C C . GLN A 1 495 ? 24.353 1.359 -19.182 1.00 95.12 495 GLN A C 1
ATOM 3834 O O . GLN A 1 495 ? 24.904 0.303 -18.875 1.00 95.12 495 GLN A O 1
ATOM 3839 N N . ASN A 1 496 ? 23.679 1.468 -20.325 1.00 97.69 496 ASN A N 1
ATOM 3840 C CA . ASN A 1 496 ? 23.607 0.391 -21.318 1.00 97.69 496 ASN A CA 1
ATOM 3841 C C . ASN A 1 496 ? 24.586 0.573 -22.496 1.00 97.69 496 ASN A C 1
ATOM 3843 O O . ASN A 1 496 ? 25.297 1.566 -22.605 1.00 97.69 496 ASN A O 1
ATOM 3847 N N . GLN A 1 497 ? 24.651 -0.403 -23.404 1.00 95.75 497 GLN A N 1
ATOM 3848 C CA . GLN A 1 497 ? 25.458 -0.365 -24.635 1.00 95.75 497 GLN A CA 1
ATOM 3849 C C . GLN A 1 497 ? 24.559 -0.257 -25.873 1.00 95.75 497 GLN A C 1
ATOM 3851 O O . GLN A 1 497 ? 24.581 -1.101 -26.775 1.00 95.75 497 GLN A O 1
ATOM 3856 N N . LEU A 1 498 ? 23.735 0.787 -25.906 1.00 96.81 498 LEU A N 1
ATOM 3857 C CA . LEU A 1 498 ? 22.779 1.024 -26.981 1.00 96.81 498 LEU A CA 1
ATOM 3858 C C . LEU A 1 498 ? 23.471 1.522 -28.264 1.00 96.81 498 LEU A C 1
ATOM 3860 O O . LEU A 1 498 ? 24.605 1.999 -28.278 1.00 96.81 498 LEU A O 1
ATOM 3864 N N . SER A 1 499 ? 22.758 1.399 -29.378 1.00 94.88 499 SER A N 1
ATOM 3865 C CA . SER A 1 499 ? 23.167 1.842 -30.711 1.00 94.88 499 SER A CA 1
ATOM 3866 C C . SER A 1 499 ? 21.974 2.428 -31.466 1.00 94.88 499 SER A C 1
ATOM 3868 O O . SER A 1 499 ? 20.821 2.138 -31.147 1.00 94.88 499 SER A O 1
ATOM 3870 N N . GLY A 1 500 ? 22.233 3.228 -32.504 1.00 95.44 500 GLY A N 1
ATOM 3871 C CA . GLY A 1 500 ? 21.171 3.996 -33.161 1.00 95.44 500 GLY A CA 1
ATOM 3872 C C . GLY A 1 500 ? 20.672 5.150 -32.285 1.00 95.44 500 GLY A C 1
ATOM 3873 O O . GLY A 1 500 ? 21.315 5.494 -31.297 1.00 95.44 500 GLY A O 1
ATOM 3874 N N . GLY A 1 501 ? 19.562 5.775 -32.680 1.00 95.31 501 GLY A N 1
ATOM 3875 C CA . GLY A 1 501 ? 18.944 6.874 -31.930 1.00 95.31 501 GLY A CA 1
ATOM 3876 C C . GLY A 1 501 ? 17.677 6.463 -31.193 1.00 95.31 501 GLY A C 1
ATOM 3877 O O . GLY A 1 501 ? 17.294 5.294 -31.209 1.00 95.31 501 GLY A O 1
ATOM 3878 N N . LEU A 1 502 ? 17.019 7.440 -30.563 1.00 95.75 502 LEU A N 1
ATOM 3879 C CA . LEU A 1 502 ? 15.670 7.242 -30.029 1.00 95.75 502 LEU A CA 1
ATOM 3880 C C . LEU A 1 502 ? 14.720 6.847 -31.174 1.00 95.75 502 LEU A C 1
ATOM 3882 O O . LEU A 1 502 ? 14.758 7.501 -32.222 1.00 95.75 502 LEU A O 1
ATOM 3886 N N . PRO A 1 503 ? 13.866 5.822 -30.995 1.00 95.75 503 PRO A N 1
ATOM 3887 C CA . PRO A 1 503 ? 12.861 5.477 -31.990 1.00 95.75 503 PRO A CA 1
ATOM 3888 C C . PRO A 1 503 ? 11.881 6.640 -32.132 1.00 95.75 503 PRO A C 1
ATOM 3890 O O . PRO A 1 503 ? 11.547 7.308 -31.148 1.00 95.75 503 PRO A O 1
ATOM 3893 N N . ALA A 1 504 ? 11.405 6.906 -33.348 1.00 95.12 504 ALA A N 1
ATOM 3894 C CA . ALA A 1 504 ? 10.485 8.024 -33.571 1.00 95.12 504 ALA A CA 1
ATOM 3895 C C . ALA A 1 504 ? 9.172 7.824 -32.793 1.00 95.12 504 ALA A C 1
ATOM 3897 O O . ALA A 1 504 ? 8.576 8.789 -32.302 1.00 95.12 504 ALA A O 1
ATOM 3898 N N . SER A 1 505 ? 8.771 6.562 -32.622 1.00 96.94 505 SER A N 1
ATOM 3899 C CA . SER A 1 505 ? 7.599 6.159 -31.855 1.00 96.94 505 SER A CA 1
ATOM 3900 C C . SER A 1 505 ? 7.649 6.518 -30.369 1.00 96.94 505 SER A C 1
ATOM 3902 O O . SER A 1 505 ? 6.596 6.512 -29.739 1.00 96.94 505 SER A O 1
ATOM 3904 N N . ILE A 1 506 ? 8.805 6.897 -29.800 1.00 96.31 506 ILE A N 1
ATOM 3905 C CA . ILE A 1 506 ? 8.884 7.332 -28.393 1.00 96.31 506 ILE A CA 1
ATOM 3906 C C . ILE A 1 506 ? 7.944 8.513 -28.106 1.00 96.31 506 ILE A C 1
ATOM 3908 O O . ILE A 1 506 ? 7.438 8.651 -27.001 1.00 96.31 506 ILE A O 1
ATOM 3912 N N . THR A 1 507 ? 7.656 9.328 -29.127 1.00 95.81 507 THR A N 1
ATOM 3913 C CA . THR A 1 507 ? 6.734 10.475 -29.062 1.00 95.81 507 THR A CA 1
ATOM 3914 C C . THR A 1 507 ? 5.262 10.085 -28.895 1.00 95.81 507 THR A C 1
ATOM 3916 O O . THR A 1 507 ? 4.449 10.925 -28.521 1.00 95.81 507 THR A O 1
ATOM 3919 N N . ASN A 1 508 ? 4.917 8.807 -29.091 1.00 96.56 508 ASN A N 1
ATOM 3920 C CA . ASN A 1 508 ? 3.568 8.282 -28.861 1.00 96.56 508 ASN A CA 1
ATOM 3921 C C . ASN A 1 508 ? 3.268 8.029 -27.373 1.00 96.56 508 ASN A C 1
ATOM 3923 O O . ASN A 1 508 ? 2.111 7.807 -27.009 1.00 96.56 508 ASN A O 1
ATOM 3927 N N . LEU A 1 509 ? 4.286 8.043 -26.507 1.00 96.06 509 LEU A N 1
ATOM 3928 C CA . LEU A 1 509 ? 4.166 7.743 -25.081 1.00 96.06 509 LEU A CA 1
ATOM 3929 C C . LEU A 1 509 ? 3.610 8.952 -24.314 1.00 96.06 509 LEU A C 1
ATOM 3931 O O . LEU A 1 509 ? 4.309 9.620 -23.564 1.00 96.06 509 LEU A O 1
ATOM 3935 N N . SER A 1 510 ? 2.330 9.260 -24.527 1.00 91.69 510 SER A N 1
ATOM 3936 C CA . SER A 1 510 ? 1.692 10.493 -24.028 1.00 91.69 510 SER A CA 1
ATOM 3937 C C . SER A 1 510 ? 1.693 10.682 -22.500 1.00 91.69 510 SER A C 1
ATOM 3939 O O . SER A 1 510 ? 1.531 11.812 -22.041 1.00 91.69 510 SER A O 1
ATOM 3941 N N . GLN A 1 511 ? 1.878 9.605 -21.726 1.00 91.88 511 GLN A N 1
ATOM 3942 C CA . GLN A 1 511 ? 1.969 9.633 -20.258 1.00 91.88 511 GLN A CA 1
ATOM 3943 C C . GLN A 1 511 ? 3.411 9.764 -19.743 1.00 91.88 511 GLN A C 1
ATOM 3945 O O . GLN A 1 511 ? 3.623 9.934 -18.545 1.00 91.88 511 GLN A O 1
ATOM 3950 N N . LEU A 1 512 ? 4.408 9.717 -20.632 1.00 92.88 512 LEU A N 1
ATOM 3951 C CA . LEU A 1 512 ? 5.813 9.674 -20.252 1.00 92.88 512 LEU A CA 1
ATOM 3952 C C . LEU A 1 512 ? 6.227 10.976 -19.567 1.00 92.88 512 LEU A C 1
ATOM 3954 O O . LEU A 1 512 ? 6.175 12.062 -20.147 1.00 92.88 512 LEU A O 1
ATOM 3958 N N . SER A 1 513 ? 6.652 10.840 -18.317 1.00 89.62 513 SER A N 1
ATOM 3959 C CA . SER A 1 513 ? 7.017 11.936 -17.426 1.00 89.62 513 SER A CA 1
ATOM 3960 C C . SER A 1 513 ? 8.529 12.054 -17.240 1.00 89.62 513 SER A C 1
ATOM 3962 O O . SER A 1 513 ? 9.058 13.161 -17.113 1.00 89.62 513 SER A O 1
ATOM 3964 N N . ASN A 1 514 ? 9.250 10.935 -17.314 1.00 92.31 514 ASN A N 1
ATOM 3965 C CA . ASN A 1 514 ? 10.687 10.884 -17.093 1.00 92.31 514 ASN A CA 1
ATOM 3966 C C . ASN A 1 514 ? 11.370 9.964 -18.106 1.00 92.31 514 ASN A C 1
ATOM 3968 O O . ASN A 1 514 ? 10.964 8.817 -18.298 1.00 92.31 514 ASN A O 1
ATOM 3972 N N . ILE A 1 515 ? 12.438 10.472 -18.721 1.00 95.25 515 ILE A N 1
ATOM 3973 C CA . ILE A 1 515 ? 13.311 9.711 -19.617 1.00 95.25 515 ILE A CA 1
ATOM 3974 C C . ILE A 1 515 ? 14.746 9.857 -19.128 1.00 95.25 515 ILE A C 1
ATOM 3976 O O . ILE A 1 515 ? 15.283 10.963 -19.151 1.00 95.25 515 ILE A O 1
ATOM 3980 N N . TYR A 1 516 ? 15.372 8.748 -18.754 1.00 96.25 516 TYR A N 1
ATOM 3981 C CA . TYR A 1 516 ? 16.768 8.670 -18.332 1.00 96.25 516 TYR A CA 1
ATOM 3982 C C . TYR A 1 516 ? 17.490 7.631 -19.183 1.00 96.25 516 TYR A C 1
ATOM 3984 O O . TYR A 1 516 ? 17.222 6.436 -19.106 1.00 96.25 516 TYR A O 1
ATOM 3992 N N . ILE A 1 517 ? 18.342 8.091 -20.092 1.00 96.75 517 ILE A N 1
ATOM 3993 C CA . ILE A 1 517 ? 19.114 7.247 -21.010 1.00 96.75 517 ILE A CA 1
ATOM 3994 C C . ILE A 1 517 ? 20.531 7.813 -21.067 1.00 96.75 517 ILE A C 1
ATOM 3996 O O . ILE A 1 517 ? 21.042 8.155 -22.128 1.00 96.75 517 ILE A O 1
ATOM 4000 N N . GLU A 1 518 ? 21.167 8.017 -19.919 1.00 97.31 518 GLU A N 1
ATOM 4001 C CA . GLU A 1 518 ? 22.538 8.513 -19.836 1.00 97.31 518 GLU A CA 1
ATOM 4002 C C . GLU A 1 518 ? 23.565 7.387 -19.978 1.00 97.31 518 GLU A C 1
ATOM 4004 O O . GLU A 1 518 ? 23.309 6.231 -19.642 1.00 97.31 518 GLU A O 1
ATOM 4009 N N . GLU A 1 519 ? 24.754 7.734 -20.478 1.00 96.94 519 GLU A N 1
ATOM 4010 C CA . GLU A 1 519 ? 25.888 6.801 -20.604 1.00 96.94 519 GLU A CA 1
ATOM 4011 C C . GLU A 1 519 ? 25.597 5.569 -21.487 1.00 96.94 519 GLU A C 1
ATOM 4013 O O . GLU A 1 519 ? 26.171 4.505 -21.283 1.00 96.94 519 GLU A O 1
ATOM 4018 N N . CYS A 1 520 ? 24.726 5.708 -22.493 1.00 96.81 520 CYS A N 1
ATOM 4019 C CA . CYS A 1 520 ? 24.241 4.578 -23.292 1.00 96.81 520 CYS A CA 1
ATOM 4020 C C . CYS A 1 520 ? 24.902 4.413 -24.664 1.00 96.81 520 CYS A C 1
ATOM 4022 O O . CYS A 1 520 ? 24.681 3.413 -25.340 1.00 96.81 520 CYS A O 1
ATOM 4024 N N . GLY A 1 521 ? 25.661 5.411 -25.124 1.00 95.38 521 GLY A N 1
ATOM 4025 C CA . GLY A 1 521 ? 26.208 5.427 -26.484 1.00 95.38 521 GLY A CA 1
ATOM 4026 C C . GLY A 1 521 ? 25.185 5.769 -27.575 1.00 95.38 521 GLY A C 1
ATOM 4027 O O . GLY A 1 521 ? 25.476 5.556 -28.749 1.00 95.38 521 GLY A O 1
ATOM 4028 N N . LEU A 1 522 ? 24.029 6.331 -27.208 1.00 95.25 522 LEU A N 1
ATOM 4029 C CA . LEU A 1 522 ? 22.948 6.694 -28.126 1.00 95.25 522 LEU A CA 1
ATOM 4030 C C . LEU A 1 522 ? 23.408 7.727 -29.172 1.00 95.25 522 LEU A C 1
ATOM 4032 O O . LEU A 1 522 ? 24.089 8.695 -28.835 1.00 95.25 522 LEU A O 1
ATOM 4036 N N . GLU A 1 523 ? 23.033 7.536 -30.433 1.00 95.81 523 GLU A N 1
ATOM 4037 C CA . GLU A 1 523 ? 23.452 8.331 -31.598 1.00 95.81 523 GLU A CA 1
ATOM 4038 C C . GLU A 1 523 ? 22.253 9.041 -32.266 1.00 95.81 523 GLU A C 1
ATOM 4040 O O . GLU A 1 523 ? 21.118 8.961 -31.806 1.00 95.81 523 GLU A O 1
ATOM 4045 N N . GLY A 1 524 ? 22.487 9.752 -33.375 1.00 95.31 524 GLY A N 1
ATOM 4046 C CA . GLY A 1 524 ? 21.420 10.408 -34.145 1.00 95.31 524 GLY A CA 1
ATOM 4047 C C . GLY A 1 524 ? 20.877 11.685 -33.497 1.00 95.31 524 GLY A C 1
ATOM 4048 O O . GLY A 1 524 ? 21.486 12.228 -32.578 1.00 95.31 524 GLY A O 1
ATOM 4049 N N . SER A 1 525 ? 19.768 12.203 -34.027 1.00 95.50 525 SER A N 1
ATOM 4050 C CA . SER A 1 525 ? 19.086 13.403 -33.527 1.00 95.50 525 SER A CA 1
ATOM 4051 C C . SER A 1 525 ? 17.866 13.056 -32.682 1.00 95.50 525 SER A C 1
ATOM 4053 O O . SER A 1 525 ? 17.292 11.977 -32.824 1.00 95.50 525 SER A O 1
ATOM 4055 N N . LEU A 1 526 ? 17.435 13.992 -31.833 1.00 95.50 526 LEU A N 1
ATOM 4056 C CA . LEU A 1 526 ? 16.148 13.873 -31.145 1.00 95.50 526 LEU A CA 1
ATOM 4057 C C . LEU A 1 526 ? 14.993 13.863 -32.168 1.00 95.50 526 LEU A C 1
ATOM 4059 O O . LEU A 1 526 ? 15.087 14.571 -33.178 1.00 95.50 526 LEU A O 1
ATOM 4063 N N . PRO A 1 527 ? 13.904 13.110 -31.924 1.00 94.88 527 PRO A N 1
ATOM 4064 C CA . PRO A 1 527 ? 12.711 13.152 -32.765 1.00 94.88 527 PRO A CA 1
ATOM 4065 C C . PRO A 1 527 ? 12.139 14.572 -32.875 1.00 94.88 527 PRO A C 1
ATOM 4067 O O . PRO A 1 527 ? 12.020 15.278 -31.873 1.00 94.88 527 PRO A O 1
ATOM 4070 N N . GLU A 1 528 ? 11.732 14.991 -34.079 1.00 94.06 528 GLU A N 1
ATOM 4071 C CA . GLU A 1 528 ? 11.210 16.350 -34.313 1.00 94.06 528 GLU A CA 1
ATOM 4072 C C . GLU A 1 528 ? 9.957 16.669 -33.487 1.00 94.06 528 GLU A C 1
ATOM 4074 O O . GLU A 1 528 ? 9.731 17.827 -33.148 1.00 94.06 528 GLU A O 1
ATOM 4079 N N . ASN A 1 529 ? 9.183 15.649 -33.109 1.00 93.94 529 ASN A N 1
ATOM 4080 C CA . ASN A 1 529 ? 7.929 15.769 -32.364 1.00 93.94 529 ASN A CA 1
ATOM 4081 C C . ASN A 1 529 ? 8.081 15.504 -30.857 1.00 93.94 529 ASN A C 1
ATOM 4083 O O . ASN A 1 529 ? 7.102 15.162 -30.201 1.00 93.94 529 ASN A O 1
ATOM 4087 N N . ILE A 1 530 ? 9.283 15.639 -30.285 1.00 94.06 530 ILE A N 1
ATOM 4088 C CA . ILE A 1 530 ? 9.501 15.390 -28.848 1.00 94.06 530 ILE A CA 1
ATOM 4089 C C . ILE A 1 530 ? 8.590 16.242 -27.940 1.00 94.06 530 ILE A C 1
ATOM 4091 O O . ILE A 1 530 ? 8.226 15.795 -26.858 1.00 94.06 530 ILE A O 1
ATOM 4095 N N . GLY A 1 531 ? 8.148 17.416 -28.410 1.00 91.75 531 GLY A N 1
ATOM 4096 C CA . GLY A 1 531 ? 7.160 18.264 -27.729 1.00 91.75 531 GLY A CA 1
ATOM 4097 C C . GLY A 1 531 ? 5.775 17.640 -27.513 1.00 91.75 531 GLY A C 1
ATOM 4098 O O . GLY A 1 531 ? 5.008 18.146 -26.702 1.00 91.75 531 GLY A O 1
ATOM 4099 N N . GLN A 1 532 ? 5.451 16.523 -28.180 1.00 93.81 532 GLN A N 1
ATOM 4100 C CA . GLN A 1 532 ? 4.194 15.791 -27.965 1.00 93.81 532 GLN A CA 1
ATOM 4101 C C . GLN A 1 532 ? 4.120 15.104 -26.594 1.00 93.81 532 GLN A C 1
ATOM 4103 O O . GLN A 1 532 ? 3.027 14.757 -26.144 1.00 93.81 532 GLN A O 1
ATOM 4108 N N . LEU A 1 533 ? 5.255 14.936 -25.910 1.00 94.25 533 LEU A N 1
ATOM 4109 C CA . LEU A 1 533 ? 5.335 14.374 -24.564 1.00 94.25 533 LEU A CA 1
ATOM 4110 C C . LEU A 1 533 ? 4.916 15.410 -23.512 1.00 94.25 533 LEU A C 1
ATOM 4112 O O . LEU A 1 533 ? 5.706 15.816 -22.668 1.00 94.25 533 LEU A O 1
ATOM 4116 N N . SER A 1 534 ? 3.664 15.865 -23.551 1.00 89.88 534 SER A N 1
ATOM 4117 C CA . SER A 1 534 ? 3.181 16.983 -22.725 1.00 89.88 534 SER A CA 1
ATOM 4118 C C . SER A 1 534 ? 3.275 16.759 -21.209 1.00 89.88 534 SER A C 1
ATOM 4120 O O . SER A 1 534 ? 3.165 17.721 -20.453 1.00 89.88 534 SER A O 1
ATOM 4122 N N . GLN A 1 535 ? 3.446 15.507 -20.763 1.00 90.06 535 GLN A N 1
ATOM 4123 C CA . GLN A 1 535 ? 3.629 15.144 -19.353 1.00 90.06 535 GLN A CA 1
ATOM 4124 C C . GLN A 1 535 ? 5.099 15.120 -18.906 1.00 90.06 535 GLN A C 1
ATOM 4126 O O . GLN A 1 535 ? 5.357 14.925 -17.718 1.00 90.06 535 GLN A O 1
ATOM 4131 N N . LEU A 1 536 ? 6.054 15.335 -19.820 1.00 89.75 536 LEU A N 1
ATOM 4132 C CA . LEU A 1 536 ? 7.483 15.225 -19.541 1.00 89.75 536 LEU A CA 1
ATOM 4133 C C . LEU A 1 536 ? 7.950 16.308 -18.561 1.00 89.75 536 LEU A C 1
ATOM 4135 O O . LEU A 1 536 ? 7.730 17.498 -18.774 1.00 89.75 536 LEU A O 1
ATOM 4139 N N . ARG A 1 537 ? 8.621 15.865 -17.497 1.00 88.50 537 ARG A N 1
ATOM 4140 C CA . ARG A 1 537 ? 9.164 16.667 -16.387 1.00 88.50 537 ARG A CA 1
ATOM 4141 C C . ARG A 1 537 ? 10.670 16.510 -16.237 1.00 88.50 537 ARG A C 1
ATOM 4143 O O . ARG A 1 537 ? 11.328 17.374 -15.670 1.00 88.50 537 ARG A O 1
ATOM 4150 N N . GLY A 1 538 ? 11.221 15.390 -16.701 1.00 88.00 538 GLY A N 1
ATOM 4151 C CA . GLY A 1 538 ? 12.648 15.104 -16.621 1.00 88.00 538 GLY A CA 1
ATOM 4152 C C . GLY A 1 538 ? 13.161 14.442 -17.891 1.00 88.00 538 GLY A C 1
ATOM 4153 O O . GLY A 1 538 ? 12.606 13.441 -18.343 1.00 88.00 538 GLY A O 1
ATOM 4154 N N . ILE A 1 539 ? 14.249 14.984 -18.444 1.00 93.00 539 ILE A N 1
ATOM 4155 C CA . ILE A 1 539 ? 14.966 14.390 -19.573 1.00 93.00 539 ILE A CA 1
ATOM 4156 C C . ILE A 1 539 ? 16.471 14.347 -19.290 1.00 93.00 539 ILE A C 1
ATOM 4158 O O . ILE A 1 539 ? 17.140 15.372 -19.157 1.00 93.00 539 ILE A O 1
ATOM 4162 N N . GLY A 1 540 ? 17.002 13.136 -19.199 1.00 94.31 540 GLY A N 1
ATOM 4163 C CA . GLY A 1 540 ? 18.400 12.833 -18.957 1.00 94.31 540 GLY A CA 1
ATOM 4164 C C . GLY A 1 540 ? 19.000 12.091 -20.142 1.00 94.31 540 GLY A C 1
ATOM 4165 O O . GLY A 1 540 ? 18.733 10.915 -20.358 1.00 94.31 540 GLY A O 1
ATOM 4166 N N . LEU A 1 541 ? 19.805 12.787 -20.947 1.00 95.31 541 LEU A N 1
ATOM 4167 C CA . LEU A 1 541 ? 20.438 12.229 -22.156 1.00 95.31 541 LEU A CA 1
ATOM 4168 C C . LEU A 1 541 ? 21.951 12.480 -22.200 1.00 95.31 541 LEU A C 1
ATOM 4170 O O . LEU A 1 541 ? 22.581 12.409 -23.260 1.00 95.31 541 LEU A O 1
ATOM 4174 N N . SER A 1 542 ? 22.540 12.821 -21.056 1.00 96.06 542 SER A N 1
ATOM 4175 C CA . SER A 1 542 ? 23.960 13.153 -20.956 1.00 96.06 542 SER A CA 1
ATOM 4176 C C . SER A 1 542 ? 24.861 11.953 -21.282 1.00 96.06 542 SER A C 1
ATOM 4178 O O . SER A 1 542 ? 24.437 10.799 -21.238 1.00 96.06 542 SER A O 1
ATOM 4180 N N . ASN A 1 543 ? 26.121 12.223 -21.634 1.00 96.69 543 ASN A N 1
ATOM 4181 C CA . ASN A 1 543 ? 27.119 11.188 -21.938 1.00 96.69 543 ASN A CA 1
ATOM 4182 C C . ASN A 1 543 ? 26.710 10.217 -23.068 1.00 96.69 543 ASN A C 1
ATOM 4184 O O . ASN A 1 543 ? 27.057 9.038 -23.052 1.00 96.69 543 ASN A O 1
ATOM 4188 N N . ASN A 1 544 ? 26.014 10.737 -24.082 1.00 97.75 544 ASN A N 1
ATOM 4189 C CA . ASN A 1 544 ? 25.712 10.047 -25.338 1.00 97.75 544 ASN A CA 1
ATOM 4190 C C . ASN A 1 544 ? 26.416 10.704 -26.536 1.00 97.75 544 ASN A C 1
ATOM 4192 O O . ASN A 1 544 ? 27.164 11.671 -26.397 1.00 97.75 544 ASN A O 1
ATOM 4196 N N . ARG A 1 545 ? 26.157 10.180 -27.736 1.00 96.81 545 ARG A N 1
ATOM 4197 C CA . ARG A 1 545 ? 26.645 10.672 -29.034 1.00 96.81 545 ARG A CA 1
ATOM 4198 C C . ARG A 1 545 ? 25.527 11.338 -29.852 1.00 96.81 545 ARG A C 1
ATOM 4200 O O . ARG A 1 545 ? 25.560 11.324 -31.084 1.00 96.81 545 ARG A O 1
ATOM 4207 N N . ILE A 1 546 ? 24.530 11.902 -29.170 1.00 94.75 546 ILE A N 1
ATOM 4208 C CA . ILE A 1 546 ? 23.418 12.626 -29.795 1.00 94.75 546 ILE A CA 1
ATOM 4209 C C . ILE A 1 546 ? 23.974 13.831 -30.567 1.00 94.75 546 ILE A C 1
ATOM 4211 O O . ILE A 1 546 ? 24.873 14.534 -30.106 1.00 94.75 546 ILE A O 1
ATOM 4215 N N . SER A 1 547 ? 23.449 14.049 -31.766 1.00 93.94 547 SER A N 1
ATOM 4216 C CA . SER A 1 547 ? 23.907 15.045 -32.735 1.00 93.94 547 SER A CA 1
ATOM 4217 C C . SER A 1 547 ? 22.720 15.742 -33.415 1.00 93.94 547 SER A C 1
ATOM 4219 O O . SER A 1 547 ? 21.566 15.402 -33.176 1.00 93.94 547 SER A O 1
ATOM 4221 N N . GLY A 1 548 ? 22.983 16.736 -34.266 1.00 94.06 548 GLY A N 1
ATOM 4222 C CA . GLY A 1 548 ? 21.931 17.542 -34.897 1.00 94.06 548 GLY A CA 1
ATOM 4223 C C . GLY A 1 548 ? 21.452 18.711 -34.029 1.00 94.06 548 GLY A C 1
ATOM 4224 O O . GLY A 1 548 ? 21.996 18.983 -32.960 1.00 94.06 548 GLY A O 1
ATOM 4225 N N . SER A 1 549 ? 20.469 19.460 -34.531 1.00 94.19 549 SER A N 1
ATOM 4226 C CA . SER A 1 549 ? 19.859 20.584 -33.813 1.00 94.19 549 SER A CA 1
ATOM 4227 C C . SER A 1 549 ? 18.812 20.104 -32.813 1.00 94.19 549 SER A C 1
ATOM 4229 O O . 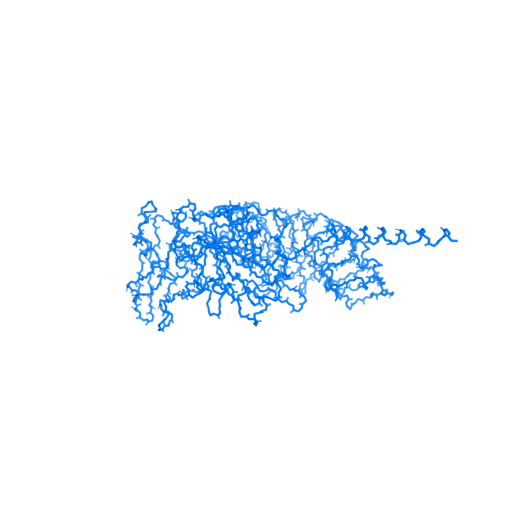SER A 1 549 ? 18.092 19.147 -33.089 1.00 94.19 549 SER A O 1
ATOM 4231 N N . LEU A 1 550 ? 18.663 20.821 -31.696 1.00 93.31 550 LEU A N 1
ATOM 4232 C CA . LEU A 1 550 ? 17.516 20.625 -30.811 1.00 93.31 550 LEU A CA 1
ATOM 4233 C C . LEU A 1 550 ? 16.215 20.932 -31.580 1.00 93.31 550 LEU A C 1
ATOM 4235 O O . LEU A 1 550 ? 16.140 21.984 -32.226 1.00 93.31 550 LEU A O 1
ATOM 4239 N N . PRO A 1 551 ? 15.212 20.038 -31.548 1.00 93.75 551 PRO A N 1
ATOM 4240 C CA . PRO A 1 551 ? 13.950 20.252 -32.239 1.00 93.75 551 PRO A CA 1
ATOM 4241 C C . PRO A 1 551 ? 13.190 21.412 -31.595 1.00 93.75 551 PRO A C 1
ATOM 4243 O O . PRO A 1 551 ? 13.177 21.563 -30.374 1.00 93.75 551 PRO A O 1
ATOM 4246 N N . GLN A 1 552 ? 12.526 22.230 -32.414 1.00 94.81 552 GLN A N 1
ATOM 4247 C CA . GLN A 1 552 ? 11.778 23.393 -31.924 1.00 94.81 552 GLN A CA 1
ATOM 4248 C C . GLN A 1 552 ? 10.642 22.994 -30.966 1.00 94.81 552 GLN A C 1
ATOM 4250 O O . GLN A 1 552 ? 10.359 23.736 -30.026 1.00 94.81 552 GLN A O 1
ATOM 4255 N N . SER A 1 553 ? 10.046 21.814 -31.169 1.00 94.94 553 SER A N 1
ATOM 4256 C CA . SER A 1 553 ? 8.979 21.269 -30.320 1.00 94.94 553 SER A CA 1
ATOM 4257 C C . SER A 1 553 ? 9.414 21.045 -28.869 1.00 94.94 553 SER A C 1
ATOM 4259 O O . SER A 1 553 ? 8.571 21.012 -27.985 1.00 94.94 553 SER A O 1
ATOM 4261 N N . LEU A 1 554 ? 10.719 20.982 -28.575 1.00 91.88 554 LEU A N 1
ATOM 4262 C CA . LEU A 1 554 ? 11.203 20.912 -27.194 1.00 91.88 554 LEU A CA 1
ATOM 4263 C C . LEU A 1 554 ? 10.721 22.111 -26.355 1.00 91.88 554 LEU A C 1
ATOM 4265 O O . LEU A 1 554 ? 10.488 21.970 -25.161 1.00 91.88 554 LEU A O 1
ATOM 4269 N N . GLY A 1 555 ? 10.519 23.277 -26.983 1.00 90.94 555 GLY A N 1
ATOM 4270 C CA . GLY A 1 555 ? 9.958 24.463 -26.330 1.00 90.94 555 GLY A CA 1
ATOM 4271 C C . GLY A 1 555 ? 8.455 24.390 -26.027 1.00 90.94 555 GLY A C 1
ATOM 4272 O O . GLY A 1 555 ? 7.925 25.322 -25.429 1.00 90.94 555 GLY A O 1
ATOM 4273 N N . GLU A 1 556 ? 7.761 23.327 -26.444 1.00 92.31 556 GLU A N 1
ATOM 4274 C CA . GLU A 1 556 ? 6.335 23.091 -26.162 1.00 92.31 556 GLU A CA 1
ATOM 4275 C C . GLU A 1 556 ? 6.119 22.353 -24.827 1.00 92.31 556 GLU A C 1
ATOM 4277 O O . GLU A 1 556 ? 5.002 22.326 -24.311 1.00 92.31 556 GLU A O 1
ATOM 4282 N N . LEU A 1 557 ? 7.183 21.795 -24.238 1.00 90.06 557 LEU A N 1
ATOM 4283 C CA . LEU A 1 557 ? 7.151 21.066 -22.971 1.00 90.06 557 LEU A CA 1
ATOM 4284 C C . LEU A 1 557 ? 7.052 22.036 -21.789 1.00 90.06 557 LEU A C 1
ATOM 4286 O O . LEU A 1 557 ? 8.055 22.496 -21.257 1.00 90.06 557 LEU A O 1
ATOM 4290 N N . SER A 1 558 ? 5.832 22.363 -21.367 1.00 87.38 558 SER A N 1
ATOM 4291 C CA . SER A 1 558 ? 5.595 23.345 -20.299 1.00 87.38 558 SER A CA 1
ATOM 4292 C C . SER A 1 558 ? 5.882 22.848 -18.876 1.00 87.38 558 SER A C 1
ATOM 4294 O O . SER A 1 558 ? 5.840 23.652 -17.947 1.00 87.38 558 SER A O 1
ATOM 4296 N N . LEU A 1 559 ? 6.073 21.536 -18.694 1.00 81.81 559 LEU A N 1
ATOM 4297 C CA . LEU A 1 559 ? 6.347 20.896 -17.398 1.00 81.81 559 LEU A CA 1
ATOM 4298 C C . LEU A 1 559 ? 7.827 20.524 -17.196 1.00 81.81 559 LEU A C 1
ATOM 4300 O O . LEU A 1 559 ? 8.179 20.097 -16.095 1.00 81.81 559 LEU A O 1
ATOM 4304 N N . LEU A 1 560 ? 8.649 20.676 -18.240 1.00 75.81 560 LEU A N 1
ATOM 4305 C CA . LEU A 1 560 ? 10.101 20.491 -18.232 1.00 75.81 560 LEU A CA 1
ATOM 4306 C C . LEU A 1 560 ? 10.793 21.775 -17.758 1.00 75.81 560 LEU A C 1
ATOM 4308 O O . LEU A 1 560 ? 11.807 21.659 -17.034 1.00 75.81 560 LEU A O 1
#

Radius of gyration: 28.45 Å; chains: 1; bounding box: 65×81×85 Å

Secondary structure (DSSP, 8-state):
--SSHHHHHHHHHHHHHHHHHTTTS-------HHHHHHHIIIIISTT--TT--GGGEEEEEE--TTSSS-EEEEEESSS-EEEEEE-SSSEEEEEEESSS---TTTS-HHHHHHHHHHHH-S---S----TTT-----B--HHHHTT---B--EEGGGTSEE-HHHHHHHHHHHHHHT--SB--SEEEEEETTTEEEEEESSS-B--TTS--HHHHHHHHHHHHHHTT-B-SSSTT----B-SSTTGGGHHHHTT--EEE----SHHHHHHHHHTT--EEEEE--SSS-EEEEEEEE-TTSPEEEE-SBTTTT-EEE----SS-EEETTEEE--SEEEEEEEESS--PPPHHHHHHHHHHHHHTTT-S---TTS-GGGSTTEEEETTEEEEEEE--SSS--EE---GGGGG-TT--EEEEEEEE-S---GGGGG-TT-SEEEEEE-TT----B---GGGGG-TT-SEEEEES-BEEPPPGGGGG-TT--EEE-TT-EE-S---GGGGG-TT--EEE-TTS---SPPPTTGGG-TT--EEE-TTS---SPPPGGGGG-TT-

pLDDT: mean 85.96, std 17.43, range [28.78, 98.44]